Protein AF-X6EJR2-F1 (afdb_monomer)

Nearest PDB structures (foldseek):
  4a7p-assembly2_B-2  TM=8.911E-01  e=3.246E-39  Sphingomonas elodea
  4a7p-assembly1_A-2  TM=8.882E-01  e=2.756E-38  Sphingomonas elodea
  3gg2-assembly1_B  TM=8.810E-01  e=2.455E-32  Porphyromonas gingivalis
  3gg2-assembly1_C  TM=8.548E-01  e=8.757E-32  Porphyromonas gingivalis
  3gg2-assembly1_A  TM=8.779E-01  e=5.255E-31  Porphyromonas gingivalis

pLDDT: mean 73.83, std 20.95, range [20.62, 94.81]

Secondary structure (DSSP, 8-state):
-EEEEE--SHHHHHHHHHHHHTT-EEEEE-S-HHHHHHHHTT--SS--TTHHHHHHHHHHTTSEEEES-HHHHTTTB----S-EEEE-SSHHHHHHHHHHHHHHHHHHTPPEEEE-HHHHHHHHHHHHHHHHHHHHHHHHHHHHHHHHT--HHHHHHHHHTSTTT-STT----S---TTTHHIIIIIIIHHHHHHTT---HHHHHHHHHHHHHHHHHHHHHHHTTTT--TT-EEEEE--SSSTT----TT-THHHHHHHHHHTTPEEEEE-TTTHHHHHTT-SSEEE-SSHHHHHTT-SEEEE-S--HHHHT--HHHHHHH-SS-EEEESS--SPTTHHHHTT-EEEETTS--------------S-S-TTSSHHHHHHHHTTS------------------------------------PPP----PPPEEPPHHHHHHHHTT-EEEETTEEEEEETGGGEEEEEEEETTEEEEEEEEEEE-TTSEEEEEEEEEETTEEEEEEEEEEEEEETTEEEEEETTTPPPEEEEESS--HHHHTT---SSSHHHHHHHHHHHTT-

Solvent-accessible surface area (backbone atoms only — not comparable to full-atom values): 31754 Å² total; per-residue (Å²): 87,37,21,46,27,81,37,67,51,74,71,26,42,53,52,39,34,54,46,11,71,74,68,16,38,21,24,36,22,36,88,52,61,70,59,42,52,33,47,73,72,55,46,65,95,68,59,44,84,68,44,58,63,41,45,42,54,19,38,76,69,65,18,35,47,67,39,69,52,62,77,71,30,57,68,64,35,67,86,94,58,90,55,50,75,43,47,38,91,49,71,68,58,43,54,53,52,46,59,58,50,41,82,62,29,66,80,68,71,38,51,72,46,78,42,43,44,71,56,38,58,46,49,57,38,51,52,46,37,50,52,50,38,41,35,37,49,39,31,56,49,13,59,49,18,37,76,71,60,34,51,34,68,60,51,35,52,64,54,16,72,38,84,92,66,36,66,71,66,45,71,47,47,49,51,85,36,33,80,57,45,56,47,37,37,62,58,47,46,50,46,53,30,52,78,72,74,43,84,59,62,72,59,56,49,33,50,52,53,31,59,53,38,23,50,46,48,35,52,52,54,35,56,76,47,76,70,60,44,65,76,37,37,38,13,34,36,34,45,22,44,48,59,70,39,36,54,53,47,64,13,46,42,55,59,22,50,55,51,41,44,74,56,42,29,45,42,24,33,22,32,101,67,20,46,69,58,40,61,77,74,53,76,91,59,50,76,36,96,41,68,59,69,30,30,48,62,12,50,31,40,38,37,67,26,69,29,70,73,64,59,65,54,62,62,70,65,46,47,73,40,24,67,36,51,33,40,34,30,32,48,63,57,65,66,86,61,60,54,50,74,76,63,31,53,66,49,55,68,15,39,54,68,82,74,79,78,79,89,65,94,72,96,72,84,94,77,88,74,86,81,73,67,65,71,65,56,61,62,61,58,60,76,76,65,78,83,88,82,83,85,88,83,87,88,86,92,85,86,85,84,89,83,88,81,90,89,88,86,93,88,80,90,84,82,90,84,90,80,87,80,82,79,80,79,63,82,72,71,71,39,72,44,51,51,66,60,54,45,69,70,43,52,61,35,32,48,62,57,94,42,33,38,37,40,32,38,60,81,88,28,32,34,42,35,35,34,57,44,100,90,49,63,34,38,32,46,36,40,52,48,71,43,97,88,27,30,46,31,39,44,32,42,37,41,40,88,92,45,78,48,78,50,75,50,38,33,43,44,33,40,43,97,56,29,36,31,36,25,44,59,90,88,48,66,80,42,86,69,45,55,71,69,74,47,71,85,74,52,80,55,59,54,78,75,78,62,68,68,57,52,48,43,50,53,52,47,67,72,66,108

Mean predicted aligned error: 19.94 Å

Foldseek 3Di:
DAAEFEDLPPVRLVQQLVCLLVVAQAEYEYLDPVQLVCLLVLNRPWFFPCSSVSSVVSVVVNSYHYDNDRVVRLPPHEGDDLEAEAADDDPVVVVVVCVSYVVPCVVVVRYYHYYHNVVSVVVLLVVLLVLLLLQLVLQVVLVVLQVVQHFSVVVLVVVQVPPVSHNPSNFHFLAAFDDRNCCSLPPPPQVVCVVVVHHPPSSVVSNVSRVVSLLVLLVLVCVLVVVQQAAAEEEEEAQDQEPRTLHNGRRSNLSSVVNSVVSHHQYEYEDCRNQVVCPVRDDRYHYDNDRLVSQAQGQEYEYHYQYPVVLPDDLLSSCVRYPAQEYEYRRPSYDPPPSVVSPHQYHYGSHHRPPPPPPDDDDDDPDPDPPPPPVVVVVVVVVVDDDDDDDDDDDDDDDDDDDDDDDDDDDDDDDDDDDDDDDPPDFPPWAWDALVVVCVVQEQKKDDDDQKIKGFHPVQQKMKMWGGDPVHTKIWIFHWDQDNVGKIKTFIWMQGLVGIDTDIWIKTWTHGPQWIWIFIPDDGDIDTLAGNPGDCVNPVPIDRDDDDRVVVNVVSVVVSD

Radius of gyration: 32.42 Å; Cα contacts (8 Å, |Δi|>4): 925; chains: 1; bounding box: 91×67×89 Å

Sequence (561 aa):
MKIAIIGTGYVGLVSGTCFAAWGNEVVCVDKDVQKIEALRRGAVPIYEPGLDELVERNSVAGHLSFTCNLAEALKGAAVEPDRVVIGVEDKLAEECLVALYGVRLESQKIPIVVTRRRTSELIKYAANAFLATKITFINEMADLCEQVSSNVGELALGIGLDRRIGTSFLNAGPGYGGSCFPKDTTMALLRTAQDYGVSVRIVEETVTANEARKRRMALKVMDALDNDVQGRTIAVLGLTFKPDTDDMRDAPSVPLIETLQRFGAQIRAYDPIGAENASRILSDVELHDDAYECARGADAVVVITEWDSIRKLDLARLKEVMRQAVLIDLRNAFAPGVAEALGFRVSAVGRPTPRQETTGRGSRTHAGLQAASTSQQTHFQRALEAPLLTRRTTSRFNRFANALGAFTLTWLVGSAGSASAQEVVLPKAPRVMTPAEIHELYHDRSWRWKGGAAYLVDERRRFSAWVDDDTGKSWAEGNWIITETGQMCLNATWHSKAGRSRAMTCFSHRFDNGTIYQKREPDGSWYVFRHAQPRDQDEAKNLVRKDLVSTHILAVKTALD

Structure (mmCIF, N/CA/C/O backbone):
data_AF-X6EJR2-F1
#
_entry.id   AF-X6EJR2-F1
#
loop_
_atom_site.group_PDB
_atom_site.id
_atom_site.type_symbol
_atom_site.label_atom_id
_atom_site.label_alt_id
_atom_site.label_comp_id
_atom_site.label_asym_id
_atom_site.label_entity_id
_atom_site.label_seq_id
_atom_site.pdbx_PDB_ins_code
_atom_site.Cartn_x
_atom_site.Cartn_y
_atom_site.Cartn_z
_atom_site.occupancy
_atom_site.B_iso_or_equiv
_atom_site.auth_seq_id
_atom_site.auth_comp_id
_atom_site.auth_asym_id
_atom_site.auth_atom_id
_atom_site.pdbx_PDB_model_num
ATOM 1 N N . MET A 1 1 ? -6.650 -7.409 -31.454 1.00 57.16 1 MET A N 1
ATOM 2 C CA . MET A 1 1 ? -5.222 -7.301 -31.861 1.00 57.16 1 MET A CA 1
ATOM 3 C C . MET A 1 1 ? -4.381 -8.169 -30.928 1.00 57.16 1 MET A C 1
ATOM 5 O O . MET A 1 1 ? -4.855 -8.399 -29.826 1.00 57.16 1 MET A O 1
ATOM 9 N N . LYS A 1 2 ? -3.182 -8.650 -31.294 1.00 64.69 2 LYS A N 1
ATOM 10 C CA . LYS A 1 2 ? -2.378 -9.439 -30.342 1.00 64.69 2 LYS A CA 1
ATOM 11 C C . LYS A 1 2 ? -1.749 -8.525 -29.272 1.00 64.69 2 LYS A C 1
ATOM 13 O O . LYS A 1 2 ? -1.590 -7.329 -29.547 1.00 64.69 2 LYS A O 1
ATOM 18 N N . ILE A 1 3 ? -1.487 -9.010 -28.048 1.00 67.75 3 ILE A N 1
ATOM 19 C CA . ILE A 1 3 ? -0.902 -8.299 -26.880 1.00 67.75 3 ILE A CA 1
ATOM 20 C C . ILE A 1 3 ? -0.039 -9.279 -26.077 1.00 67.75 3 ILE A C 1
ATOM 22 O O . ILE A 1 3 ? -0.459 -10.395 -25.820 1.00 67.75 3 ILE A O 1
ATOM 26 N N . ALA A 1 4 ? 1.162 -8.873 -25.676 1.00 76.81 4 ALA A N 1
ATOM 27 C CA . ALA A 1 4 ? 2.088 -9.677 -24.896 1.00 76.81 4 ALA A CA 1
ATOM 28 C C . ALA A 1 4 ? 2.278 -9.009 -23.547 1.00 76.81 4 ALA A C 1
ATOM 30 O O . ALA A 1 4 ? 2.649 -7.837 -23.488 1.00 76.81 4 ALA A O 1
ATOM 31 N N . ILE A 1 5 ? 2.057 -9.755 -22.478 1.00 78.56 5 ILE A N 1
ATOM 32 C CA . ILE A 1 5 ? 2.265 -9.278 -21.121 1.00 78.56 5 ILE A CA 1
ATOM 33 C C . ILE A 1 5 ? 3.384 -10.096 -20.505 1.00 78.56 5 ILE A C 1
ATOM 35 O O . ILE A 1 5 ? 3.303 -11.317 -20.454 1.00 78.56 5 ILE A O 1
ATOM 39 N N . ILE A 1 6 ? 4.428 -9.427 -20.023 1.00 76.19 6 ILE A N 1
ATOM 40 C CA . ILE A 1 6 ? 5.547 -10.083 -19.350 1.00 76.19 6 ILE A CA 1
ATOM 41 C C . ILE A 1 6 ? 5.364 -9.924 -17.840 1.00 76.19 6 ILE A C 1
ATOM 43 O O . ILE A 1 6 ? 5.399 -8.815 -17.311 1.00 76.19 6 ILE A O 1
ATOM 47 N N . GLY A 1 7 ? 5.205 -11.053 -17.162 1.00 79.50 7 GLY A N 1
ATOM 48 C CA . GLY A 1 7 ? 4.849 -11.182 -15.756 1.00 79.50 7 GLY A CA 1
ATOM 49 C C . GLY A 1 7 ? 3.353 -11.437 -15.573 1.00 79.50 7 GLY A C 1
ATOM 50 O O . GLY A 1 7 ? 2.521 -10.761 -16.165 1.00 79.50 7 GLY A O 1
ATOM 51 N N . THR A 1 8 ? 3.005 -12.381 -14.700 1.00 83.44 8 THR A N 1
ATOM 52 C CA . THR A 1 8 ? 1.612 -12.724 -14.338 1.00 83.44 8 THR A CA 1
ATOM 53 C C . THR A 1 8 ? 1.297 -12.428 -12.870 1.00 83.44 8 THR A C 1
ATOM 55 O O . THR A 1 8 ? 0.453 -13.066 -12.253 1.00 83.44 8 THR A O 1
ATOM 58 N N . GLY A 1 9 ? 1.994 -11.451 -12.281 1.00 80.50 9 GLY A N 1
ATOM 59 C CA . GLY A 1 9 ? 1.557 -10.828 -11.024 1.00 80.50 9 GLY A CA 1
ATOM 60 C C . GLY A 1 9 ? 0.414 -9.832 -11.257 1.00 80.50 9 GLY A C 1
ATOM 61 O O . GLY A 1 9 ? -0.006 -9.652 -12.397 1.00 80.50 9 GLY A O 1
ATOM 62 N N . TYR A 1 10 ? -0.023 -9.123 -10.208 1.00 74.56 10 TYR A N 1
ATOM 63 C CA . TYR A 1 10 ? -1.152 -8.172 -10.263 1.00 74.56 10 TYR A CA 1
ATOM 64 C C . TYR A 1 10 ? -1.176 -7.282 -11.504 1.00 74.56 10 TYR A C 1
ATOM 66 O O . TYR A 1 10 ? -2.152 -7.272 -12.242 1.00 74.56 10 TYR A O 1
ATOM 74 N N . VAL A 1 11 ? -0.079 -6.573 -11.780 1.00 77.25 11 VAL A N 1
ATOM 75 C CA . VAL A 1 11 ? -0.032 -5.630 -12.907 1.00 77.25 11 VAL A CA 1
ATOM 76 C C . VAL A 1 11 ? -0.207 -6.348 -14.240 1.00 77.25 11 VAL A C 1
ATOM 78 O O . VAL A 1 11 ? -0.976 -5.899 -15.084 1.00 77.25 11 VAL A O 1
ATOM 81 N N . GLY A 1 12 ? 0.513 -7.448 -14.441 1.00 81.75 12 GLY A N 1
ATOM 82 C CA . GLY A 1 12 ? 0.506 -8.137 -15.720 1.00 81.75 12 GLY A CA 1
ATOM 83 C C . GLY A 1 12 ? -0.805 -8.875 -15.960 1.00 81.75 12 GLY A C 1
ATOM 84 O O . GLY A 1 12 ? -1.457 -8.646 -16.975 1.00 81.75 12 GLY A O 1
ATOM 85 N N . LEU A 1 13 ? -1.232 -9.709 -15.013 1.00 86.25 13 LEU A N 1
ATOM 86 C CA . LEU A 1 13 ? -2.405 -10.558 -15.198 1.00 86.25 13 LEU A CA 1
ATOM 87 C C . LEU A 1 13 ? -3.698 -9.750 -15.352 1.00 86.25 13 LEU A C 1
ATOM 89 O O . LEU A 1 13 ? -4.473 -10.037 -16.263 1.00 86.25 13 LEU A O 1
ATOM 93 N N . VAL A 1 14 ? -3.902 -8.714 -14.528 1.00 82.12 14 VAL A N 1
ATOM 94 C CA . VAL A 1 14 ? -5.084 -7.841 -14.631 1.00 82.12 14 VAL A CA 1
ATOM 95 C C . VAL A 1 14 ? -5.079 -7.107 -15.968 1.00 82.12 14 VAL A C 1
ATOM 97 O O . VAL A 1 14 ? -6.048 -7.193 -16.718 1.00 82.12 14 VAL A O 1
ATOM 100 N N . SER A 1 15 ? -3.964 -6.456 -16.323 1.00 76.19 15 SER A N 1
ATOM 101 C CA . SER A 1 15 ? -3.866 -5.725 -17.594 1.00 76.19 15 SER A CA 1
ATOM 102 C C . SER A 1 15 ? -4.104 -6.652 -18.784 1.00 76.19 15 SER A C 1
ATOM 104 O O . SER A 1 15 ? -4.902 -6.340 -19.662 1.00 76.19 15 SER A O 1
ATOM 106 N N . GLY A 1 16 ? -3.461 -7.822 -18.795 1.00 81.25 16 GLY A N 1
ATOM 107 C CA . GLY A 1 16 ? -3.616 -8.805 -19.860 1.00 81.25 16 GLY A CA 1
ATOM 108 C C . GLY A 1 16 ? -5.044 -9.314 -20.005 1.00 81.25 16 GLY A C 1
ATOM 109 O O . GLY A 1 16 ? -5.555 -9.414 -21.117 1.00 81.25 16 GLY A O 1
ATOM 110 N N . THR A 1 17 ? -5.719 -9.568 -18.889 1.00 84.31 17 THR A N 1
ATOM 111 C CA . THR A 1 17 ? -7.099 -10.059 -18.906 1.00 84.31 17 THR A CA 1
ATOM 112 C C . THR A 1 17 ? -8.083 -8.978 -19.350 1.00 84.31 17 THR A C 1
ATOM 114 O O . THR A 1 17 ? -8.953 -9.257 -20.173 1.00 84.31 17 THR A O 1
ATOM 117 N N . CYS A 1 18 ? -7.927 -7.733 -18.888 1.00 74.25 18 CYS A N 1
ATOM 118 C CA . CYS A 1 18 ? -8.741 -6.602 -19.348 1.00 74.25 18 CYS A CA 1
ATOM 119 C C . CYS A 1 18 ? -8.572 -6.369 -20.851 1.00 74.25 18 CYS A C 1
ATOM 121 O O . CYS A 1 18 ? -9.551 -6.218 -21.580 1.00 74.25 18 CYS A O 1
ATOM 123 N N . PHE A 1 19 ? -7.332 -6.429 -21.336 1.00 71.38 19 PHE A N 1
ATOM 124 C CA . PHE A 1 19 ? -7.054 -6.348 -22.760 1.00 71.38 19 PHE A CA 1
ATOM 125 C C . PHE A 1 19 ? -7.733 -7.479 -23.541 1.00 71.38 19 PHE A C 1
ATOM 127 O O . PHE A 1 19 ? -8.332 -7.209 -24.585 1.00 71.38 19 PHE A O 1
ATOM 134 N N . ALA A 1 20 ? -7.705 -8.713 -23.031 1.00 81.62 20 ALA A N 1
ATOM 135 C CA . ALA A 1 20 ? -8.392 -9.844 -23.650 1.00 81.62 20 ALA A CA 1
ATOM 136 C C . ALA A 1 20 ? -9.913 -9.644 -23.679 1.00 81.62 20 ALA A C 1
ATOM 138 O O . ALA A 1 20 ? -10.543 -9.849 -24.715 1.00 81.62 20 ALA A O 1
ATOM 139 N N . ALA A 1 21 ? -10.484 -9.133 -22.582 1.00 75.88 21 ALA A N 1
ATOM 140 C CA . ALA A 1 21 ? -11.908 -8.826 -22.453 1.00 75.88 21 ALA A CA 1
ATOM 141 C C . ALA A 1 21 ? -12.402 -7.774 -23.455 1.00 75.88 21 ALA A C 1
ATOM 143 O O . ALA A 1 21 ? -13.577 -7.783 -23.816 1.00 75.88 21 ALA A O 1
ATOM 144 N N . TRP A 1 22 ? -11.516 -6.901 -23.936 1.00 72.94 22 TRP A N 1
ATOM 145 C CA . TRP A 1 22 ? -11.802 -5.944 -25.008 1.00 72.94 22 TRP A CA 1
ATOM 146 C C . TRP A 1 22 ? -11.662 -6.540 -26.423 1.00 72.94 22 TRP A C 1
ATOM 148 O O . TRP A 1 22 ? -11.670 -5.798 -27.404 1.00 72.94 22 TRP A O 1
ATOM 158 N N . GLY A 1 23 ? -11.537 -7.867 -26.553 1.00 67.44 23 GLY A N 1
ATOM 159 C CA . GLY A 1 23 ? -11.465 -8.580 -27.836 1.00 67.44 23 GLY A CA 1
ATOM 160 C C . GLY A 1 23 ? -10.054 -8.669 -28.424 1.00 67.44 23 GLY A C 1
ATOM 161 O O . GLY A 1 23 ? -9.878 -8.810 -29.638 1.00 67.44 23 GLY A O 1
ATOM 162 N N . ASN A 1 24 ? -9.023 -8.537 -27.588 1.00 65.19 24 ASN A N 1
ATOM 163 C CA . ASN A 1 24 ? -7.636 -8.702 -28.014 1.00 65.19 24 ASN A CA 1
ATOM 164 C C . ASN A 1 24 ? -7.146 -10.133 -27.789 1.00 65.19 24 ASN A C 1
ATOM 166 O O . ASN A 1 24 ? -7.590 -10.804 -26.874 1.00 65.19 24 ASN A O 1
ATOM 170 N N . GLU A 1 25 ? -6.198 -10.583 -28.608 1.00 80.38 25 GLU A N 1
ATOM 171 C CA . GLU A 1 25 ? -5.511 -11.861 -28.417 1.00 80.38 25 GLU A CA 1
ATOM 172 C C . GLU A 1 25 ? -4.316 -11.624 -27.491 1.00 80.38 25 GLU A C 1
ATOM 174 O O . GLU A 1 25 ? -3.305 -11.054 -27.887 1.00 80.38 25 GLU A O 1
ATOM 179 N N . VAL A 1 26 ? -4.422 -12.002 -26.231 1.00 82.56 26 VAL A N 1
ATOM 180 C CA . VAL A 1 26 ? -3.416 -11.704 -25.219 1.00 82.56 26 VAL A CA 1
ATOM 181 C C . VAL A 1 26 ? -2.630 -12.955 -24.866 1.00 82.56 26 VAL A C 1
ATOM 183 O O . VAL A 1 26 ? -3.193 -14.019 -24.618 1.00 82.56 26 VAL A O 1
ATOM 186 N N . VAL A 1 27 ? -1.309 -12.821 -24.817 1.00 87.81 27 VAL A N 1
ATOM 187 C CA . VAL A 1 27 ? -0.386 -13.846 -24.346 1.00 87.81 27 VAL A CA 1
ATOM 188 C C . VAL A 1 27 ? 0.341 -13.317 -23.116 1.00 87.81 27 VAL A C 1
ATOM 190 O O . VAL A 1 27 ? 1.168 -12.408 -23.200 1.00 87.81 27 VAL A O 1
ATOM 193 N N . CYS A 1 28 ? 0.038 -13.895 -21.964 1.00 87.12 28 CYS A N 1
ATOM 194 C CA . CYS A 1 28 ? 0.702 -13.606 -20.705 1.00 87.12 28 CYS A CA 1
ATOM 195 C C . CYS A 1 28 ? 1.883 -14.567 -20.495 1.00 87.12 28 CYS A C 1
ATOM 197 O O . CYS A 1 28 ? 1.744 -15.783 -20.628 1.00 87.12 28 CYS A O 1
ATOM 199 N N . VAL A 1 29 ? 3.050 -14.023 -20.158 1.00 82.44 29 VAL A N 1
ATOM 200 C CA . VAL A 1 29 ? 4.297 -14.767 -19.959 1.00 82.44 29 VAL A CA 1
ATOM 201 C C . VAL A 1 29 ? 4.727 -14.698 -18.517 1.00 82.44 29 VAL A C 1
ATOM 203 O O . VAL A 1 29 ? 4.804 -13.615 -17.951 1.00 82.44 29 VAL A O 1
ATOM 206 N N . ASP A 1 30 ? 5.125 -15.823 -17.943 1.00 82.25 30 ASP A N 1
ATOM 207 C CA . ASP A 1 30 ? 5.856 -15.837 -16.681 1.00 82.25 30 ASP A CA 1
ATOM 208 C C . ASP A 1 30 ? 6.922 -16.929 -16.703 1.00 82.25 30 ASP A C 1
ATOM 210 O O . ASP A 1 30 ? 6.798 -17.928 -17.410 1.00 82.25 30 ASP A O 1
ATOM 214 N N . LYS A 1 31 ? 7.986 -16.734 -15.926 1.00 83.12 31 LYS A N 1
ATOM 215 C CA . LYS A 1 31 ? 9.016 -17.761 -15.737 1.00 83.12 31 LYS A CA 1
ATOM 216 C C . LYS A 1 31 ? 8.551 -18.859 -14.777 1.00 83.12 31 LYS A C 1
ATOM 218 O O . LYS A 1 31 ? 9.120 -19.947 -14.775 1.00 83.12 31 LYS A O 1
ATOM 223 N N . ASP A 1 32 ? 7.567 -18.555 -13.934 1.00 84.88 32 ASP A N 1
ATOM 224 C CA . ASP A 1 32 ? 7.005 -19.476 -12.954 1.00 84.88 32 ASP A CA 1
ATOM 225 C C . ASP A 1 32 ? 6.057 -20.478 -13.630 1.00 84.88 32 ASP A C 1
ATOM 227 O O . ASP A 1 32 ? 4.911 -20.167 -13.965 1.00 84.88 32 ASP A O 1
ATOM 231 N N . VAL A 1 33 ? 6.562 -21.696 -13.839 1.00 87.50 33 VAL A N 1
ATOM 232 C CA . VAL A 1 33 ? 5.834 -22.778 -14.516 1.00 87.50 33 VAL A CA 1
ATOM 233 C C . VAL A 1 33 ? 4.576 -23.172 -13.742 1.00 87.50 33 VAL A C 1
ATOM 235 O O . VAL A 1 33 ? 3.529 -23.354 -14.356 1.00 87.50 33 VAL A O 1
ATOM 238 N N . GLN A 1 34 ? 4.644 -23.244 -12.409 1.00 85.94 34 GLN A N 1
ATOM 239 C CA . GLN A 1 34 ? 3.505 -23.654 -11.580 1.00 85.94 34 GLN A CA 1
ATOM 240 C C . GLN A 1 34 ? 2.361 -22.647 -11.683 1.00 85.94 34 GLN A C 1
ATOM 242 O O . GLN A 1 34 ? 1.199 -23.031 -11.820 1.00 85.94 34 GLN A O 1
ATOM 247 N N . LYS A 1 35 ? 2.697 -21.354 -11.685 1.00 86.00 35 LYS A N 1
ATOM 248 C CA . LYS A 1 35 ? 1.731 -20.267 -11.851 1.00 86.00 35 LYS A CA 1
ATOM 249 C C . LYS A 1 35 ? 1.082 -20.271 -13.234 1.00 86.00 35 LYS A C 1
ATOM 251 O O . LYS A 1 35 ? -0.132 -20.139 -13.336 1.00 86.00 35 LYS A O 1
ATOM 256 N N . ILE A 1 36 ? 1.866 -20.469 -14.296 1.00 90.25 36 ILE A N 1
ATOM 257 C CA . ILE A 1 36 ? 1.340 -20.564 -15.667 1.00 90.25 36 ILE A CA 1
ATOM 258 C C . ILE A 1 36 ? 0.442 -21.791 -15.832 1.00 90.25 36 ILE A C 1
ATOM 260 O O . ILE A 1 36 ? -0.605 -21.704 -16.467 1.00 90.25 36 ILE A O 1
ATOM 264 N N . GLU A 1 37 ? 0.809 -22.929 -15.249 1.00 88.44 37 GLU A N 1
ATOM 265 C CA . GLU A 1 37 ? -0.041 -24.117 -15.254 1.00 88.44 37 GLU A CA 1
ATOM 266 C C . GLU A 1 37 ? -1.339 -23.921 -14.464 1.00 88.44 37 GLU A C 1
ATOM 268 O O . GLU A 1 37 ? -2.387 -24.379 -14.916 1.00 88.44 37 GLU A O 1
ATOM 273 N N . ALA A 1 38 ? -1.294 -23.234 -13.318 1.00 85.88 38 ALA A N 1
ATOM 274 C CA . ALA A 1 38 ? -2.490 -22.866 -12.563 1.00 85.88 38 ALA A CA 1
ATOM 275 C C . ALA A 1 38 ? -3.420 -21.977 -13.405 1.00 85.88 38 ALA A C 1
ATOM 277 O O . ALA A 1 38 ? -4.586 -22.321 -13.588 1.00 85.88 38 ALA A O 1
ATOM 278 N N . LEU A 1 39 ? -2.873 -20.931 -14.030 1.00 88.38 39 LEU A N 1
ATOM 279 C CA . LEU A 1 39 ? -3.610 -20.020 -14.908 1.00 88.38 39 LEU A CA 1
ATOM 280 C C . LEU A 1 39 ? -4.223 -20.725 -16.125 1.00 88.38 39 LEU A C 1
ATOM 282 O O . LEU A 1 39 ? -5.373 -20.473 -16.468 1.00 88.38 39 LEU A O 1
ATOM 286 N N . ARG A 1 40 ? -3.502 -21.669 -16.747 1.00 86.12 40 ARG A N 1
ATOM 287 C CA . ARG A 1 40 ? -4.035 -22.502 -17.846 1.00 86.12 40 ARG A CA 1
ATOM 288 C C . ARG A 1 40 ? -5.197 -23.396 -17.415 1.00 86.12 40 ARG A C 1
ATOM 290 O O . ARG A 1 40 ? -6.009 -23.764 -18.256 1.00 86.12 40 ARG A O 1
ATOM 297 N N . ARG A 1 41 ? -5.263 -23.760 -16.133 1.00 85.19 41 ARG A N 1
ATOM 298 C CA . ARG A 1 41 ? -6.377 -24.508 -15.533 1.00 85.19 41 ARG A CA 1
ATOM 299 C C . ARG A 1 41 ? -7.498 -23.596 -15.015 1.00 85.19 41 ARG A C 1
ATOM 301 O O . ARG A 1 41 ? -8.422 -24.106 -14.395 1.00 85.19 41 ARG A O 1
ATOM 308 N N . GLY A 1 42 ? -7.411 -22.281 -15.234 1.00 79.75 42 GLY A N 1
ATOM 309 C CA . GLY A 1 42 ? -8.379 -21.299 -14.735 1.00 79.75 42 GLY A CA 1
ATOM 310 C C . GLY A 1 42 ? -8.193 -20.914 -13.263 1.00 79.75 42 GLY A C 1
ATOM 311 O O . GLY A 1 42 ? -8.984 -20.143 -12.739 1.00 79.75 42 GLY A O 1
ATOM 312 N N . ALA A 1 43 ? -7.149 -21.409 -12.588 1.00 82.81 43 ALA A N 1
ATOM 313 C CA . ALA A 1 43 ? -6.843 -21.037 -11.209 1.00 82.81 43 ALA A CA 1
ATOM 314 C C . ALA A 1 43 ? -6.006 -19.749 -11.184 1.00 82.81 43 ALA A C 1
ATOM 316 O O . ALA A 1 43 ? -4.807 -19.761 -11.484 1.00 82.81 43 ALA A O 1
ATOM 317 N N . VAL A 1 44 ? -6.648 -18.635 -10.836 1.00 84.88 44 VAL A N 1
ATOM 318 C CA . VAL A 1 44 ? -6.017 -17.316 -10.741 1.00 84.88 44 VAL A CA 1
ATOM 319 C C . VAL A 1 44 ? -5.263 -17.203 -9.404 1.00 84.88 44 VAL A C 1
ATOM 321 O O . VAL A 1 44 ? -5.836 -17.438 -8.345 1.00 84.88 44 VAL A O 1
ATOM 324 N N . PRO A 1 45 ? -3.959 -16.870 -9.415 1.00 78.00 45 PRO A N 1
ATOM 325 C CA . PRO A 1 45 ? -3.099 -16.877 -8.227 1.00 78.00 45 PRO A CA 1
ATOM 326 C C . PRO A 1 45 ? -3.173 -15.584 -7.394 1.00 78.00 45 PRO A C 1
ATOM 328 O O . PRO A 1 45 ? -2.363 -15.403 -6.488 1.00 78.00 45 PRO A O 1
ATOM 331 N N . ILE A 1 46 ? -4.056 -14.655 -7.757 1.00 80.56 46 ILE A N 1
ATOM 332 C CA . ILE A 1 46 ? -4.266 -13.354 -7.114 1.00 80.56 46 ILE A CA 1
ATOM 333 C C . ILE A 1 46 ? -5.763 -13.087 -7.066 1.00 80.56 46 ILE A C 1
ATOM 335 O O . ILE A 1 46 ? -6.479 -13.537 -7.958 1.00 80.56 46 ILE A O 1
ATOM 339 N N . TYR A 1 47 ? -6.222 -12.303 -6.099 1.00 75.31 47 TYR A N 1
ATOM 340 C CA . TYR A 1 47 ? -7.598 -11.839 -6.109 1.00 75.31 47 TYR A CA 1
ATOM 341 C C . TYR A 1 47 ? -7.699 -10.413 -6.655 1.00 75.31 47 TYR A C 1
ATOM 343 O O . TYR A 1 47 ? -7.050 -9.489 -6.159 1.00 75.31 47 TYR A O 1
ATOM 351 N N . GLU A 1 48 ? -8.573 -10.237 -7.643 1.00 76.69 48 GLU A N 1
ATOM 352 C CA . GLU A 1 48 ? -9.073 -8.947 -8.117 1.00 76.69 48 GLU A CA 1
ATOM 353 C C . GLU A 1 48 ? -10.532 -9.171 -8.585 1.00 76.69 48 GLU A C 1
ATOM 355 O O . GLU A 1 48 ? -10.798 -10.166 -9.269 1.00 76.69 48 GLU A O 1
ATOM 360 N N . PRO A 1 49 ? -11.506 -8.314 -8.227 1.00 74.25 49 PRO A N 1
ATOM 361 C CA . PRO A 1 49 ? -12.919 -8.553 -8.521 1.00 74.25 49 PRO A CA 1
ATOM 362 C C . PRO A 1 49 ? -13.210 -8.804 -10.005 1.00 74.25 49 PRO A C 1
ATOM 364 O O . PRO A 1 49 ? -12.830 -8.020 -10.875 1.00 74.25 49 PRO A O 1
ATOM 367 N N . GLY A 1 50 ? -13.922 -9.898 -10.290 1.00 78.50 50 GLY A N 1
ATOM 368 C CA . GLY A 1 50 ? -14.301 -10.296 -11.649 1.00 78.50 50 GLY A CA 1
ATOM 369 C C . GLY A 1 50 ? -13.145 -10.817 -12.508 1.00 78.50 50 GLY A C 1
ATOM 370 O O . GLY A 1 50 ? -13.368 -11.169 -13.666 1.00 78.50 50 GLY A O 1
ATOM 371 N N . LEU A 1 51 ? -11.919 -10.890 -11.976 1.00 85.38 51 LEU A N 1
ATOM 372 C CA . LEU A 1 51 ? -10.765 -11.361 -12.735 1.00 85.38 51 LEU A CA 1
ATOM 373 C C . LEU A 1 51 ? -10.898 -12.837 -13.105 1.00 85.38 51 LEU A C 1
ATOM 375 O O . LEU A 1 51 ? -10.612 -13.171 -14.247 1.00 85.38 51 LEU A O 1
ATOM 379 N N . ASP A 1 52 ? -11.374 -13.691 -12.200 1.00 84.44 52 ASP A N 1
ATOM 380 C CA . ASP A 1 52 ? -11.518 -15.135 -12.438 1.00 84.44 52 ASP A CA 1
ATOM 381 C C . ASP A 1 52 ? -12.463 -15.419 -13.608 1.00 84.44 52 ASP A C 1
ATOM 383 O O . ASP A 1 52 ? -12.088 -16.089 -14.572 1.00 84.44 52 ASP A O 1
ATOM 387 N N . GLU A 1 53 ? -13.647 -14.802 -13.585 1.00 84.25 53 GLU A N 1
ATOM 388 C CA . GLU A 1 53 ? -14.636 -14.899 -14.661 1.00 84.25 53 GLU A CA 1
ATOM 389 C C . GLU A 1 53 ? -14.092 -14.343 -15.981 1.00 84.25 53 GLU A C 1
ATOM 391 O O . GLU A 1 53 ? -14.308 -14.918 -17.051 1.00 84.25 53 GLU A O 1
ATOM 396 N N . LEU A 1 54 ? -13.370 -13.217 -15.935 1.00 83.56 54 LEU A N 1
ATOM 397 C CA . LEU A 1 54 ? -12.768 -12.631 -17.127 1.00 83.56 54 LEU A CA 1
ATOM 398 C C . LEU A 1 54 ? -11.624 -13.497 -17.668 1.00 83.56 54 LEU A C 1
ATOM 400 O O . LEU A 1 54 ? -11.509 -13.635 -18.886 1.00 83.56 54 LEU A O 1
ATOM 404 N N . VAL A 1 55 ? -10.791 -14.091 -16.815 1.00 88.06 55 VAL A N 1
ATOM 405 C CA . VAL A 1 55 ? -9.716 -15.003 -17.224 1.00 88.06 55 VAL A CA 1
ATOM 406 C C . VAL A 1 55 ? -10.323 -16.238 -17.867 1.00 88.06 55 VAL A C 1
ATOM 408 O O . VAL A 1 55 ? -9.926 -16.587 -18.979 1.00 88.06 55 VAL A O 1
ATOM 411 N N . GLU A 1 56 ? -11.305 -16.866 -17.223 1.00 87.94 56 GLU A N 1
ATOM 412 C CA . GLU A 1 56 ? -11.967 -18.066 -17.728 1.00 87.94 56 GLU A CA 1
ATOM 413 C C . GLU A 1 56 ? -12.654 -17.789 -19.068 1.00 87.94 56 GLU A C 1
ATOM 415 O O . GLU A 1 56 ? -12.341 -18.429 -20.076 1.00 87.94 56 GLU A O 1
ATOM 420 N N . ARG A 1 57 ? -13.510 -16.762 -19.127 1.00 86.25 57 ARG A N 1
ATOM 421 C CA . ARG A 1 57 ? -14.248 -16.390 -20.341 1.00 86.25 57 ARG A CA 1
ATOM 422 C C . ARG A 1 57 ? -13.319 -16.106 -21.514 1.00 86.25 57 ARG A C 1
ATOM 424 O O . ARG A 1 57 ? -13.568 -16.577 -22.622 1.00 86.25 57 ARG A O 1
ATOM 431 N N . ASN A 1 58 ? -12.256 -15.334 -21.292 1.00 86.00 58 ASN A N 1
ATOM 432 C CA . ASN A 1 58 ? -11.337 -14.969 -22.368 1.00 86.00 58 ASN A CA 1
ATOM 433 C C . ASN A 1 58 ? -10.378 -16.104 -22.740 1.00 86.00 58 ASN A C 1
ATOM 435 O O . ASN A 1 58 ? -9.974 -16.184 -23.900 1.00 86.00 58 ASN A O 1
ATOM 439 N N . SER A 1 59 ? -10.049 -17.001 -21.807 1.00 87.31 59 SER A N 1
ATOM 440 C CA . SER A 1 59 ? -9.270 -18.206 -22.110 1.00 87.31 59 SER A CA 1
ATOM 441 C C . SER A 1 59 ? -10.079 -19.172 -22.977 1.00 87.31 59 SER A C 1
ATOM 443 O O . SER A 1 59 ? -9.576 -19.654 -23.990 1.00 87.31 59 SER A O 1
ATOM 445 N N . VAL A 1 60 ? -11.361 -19.382 -22.654 1.00 86.19 60 VAL A N 1
ATOM 446 C CA . VAL A 1 60 ? -12.287 -20.203 -23.457 1.00 86.19 60 VAL A CA 1
ATOM 447 C C . VAL A 1 60 ? -12.543 -19.581 -24.833 1.00 86.19 60 VAL A C 1
ATOM 449 O O . VAL A 1 60 ? -12.563 -20.292 -25.835 1.00 86.19 60 VAL A O 1
ATOM 452 N N . ALA A 1 61 ? -12.679 -18.254 -24.910 1.00 84.50 61 ALA A N 1
ATOM 453 C CA . ALA A 1 61 ? -12.838 -17.534 -26.176 1.00 84.50 61 ALA A CA 1
ATOM 454 C C . ALA A 1 61 ? -11.563 -17.512 -27.049 1.00 84.50 61 ALA A C 1
ATOM 456 O O . ALA A 1 61 ? -11.595 -16.997 -28.166 1.00 84.50 61 ALA A O 1
ATOM 457 N N . GLY A 1 62 ? -10.431 -18.033 -26.555 1.00 85.38 62 GLY A N 1
ATOM 458 C CA . GLY A 1 62 ? -9.141 -17.994 -27.250 1.00 85.38 62 GLY A CA 1
ATOM 459 C C . GLY A 1 62 ? -8.522 -16.593 -27.328 1.00 85.38 62 GLY A C 1
ATOM 460 O O . GLY A 1 62 ? -7.607 -16.358 -28.113 1.00 85.38 62 GLY A O 1
ATOM 461 N N . HIS A 1 63 ? -9.027 -15.648 -26.536 1.00 85.06 63 HIS A N 1
ATOM 462 C CA . HIS A 1 63 ? -8.535 -14.274 -26.440 1.00 85.06 63 HIS A CA 1
ATOM 463 C C . HIS A 1 63 ? -7.466 -14.107 -25.356 1.00 85.06 63 HIS A C 1
ATOM 465 O O . HIS A 1 63 ? -6.766 -13.104 -25.351 1.00 85.06 63 HIS A O 1
ATOM 471 N N . LEU A 1 64 ? -7.289 -15.076 -24.458 1.00 88.69 64 LEU A N 1
ATOM 472 C CA . LEU A 1 64 ? -6.247 -15.063 -23.434 1.00 88.69 64 LEU A CA 1
ATOM 473 C C . LEU A 1 64 ? -5.506 -16.399 -23.417 1.00 88.69 64 LEU A C 1
ATOM 475 O O . LEU A 1 64 ? -6.110 -17.466 -23.424 1.00 88.69 64 LEU A O 1
ATOM 479 N N . SER A 1 65 ? -4.181 -16.343 -23.393 1.00 89.75 65 SER A N 1
ATOM 480 C CA . SER A 1 65 ? -3.317 -17.516 -23.324 1.00 89.75 65 SER A CA 1
ATOM 481 C C . SER A 1 65 ? -2.115 -17.249 -22.427 1.00 89.75 65 SER A C 1
ATOM 483 O O . SER A 1 65 ? -1.702 -16.107 -22.222 1.00 89.75 65 SER A O 1
ATOM 485 N N . PHE A 1 66 ? -1.544 -18.320 -21.884 1.00 91.38 66 PHE A N 1
ATOM 486 C CA . PHE A 1 66 ? -0.435 -18.253 -20.938 1.00 91.38 66 PHE A CA 1
ATOM 487 C C . PHE A 1 66 ? 0.727 -19.108 -21.438 1.00 91.38 66 PHE A C 1
ATOM 489 O O . PHE A 1 66 ? 0.527 -20.262 -21.831 1.00 91.38 66 PHE A O 1
ATOM 496 N N . THR A 1 67 ? 1.949 -18.582 -21.411 1.00 87.00 67 THR A N 1
ATOM 497 C CA . THR A 1 67 ? 3.159 -19.305 -21.834 1.00 87.00 67 THR A CA 1
ATOM 498 C C . THR A 1 67 ? 4.337 -19.004 -20.915 1.00 87.00 67 THR A C 1
ATOM 500 O O . THR A 1 67 ? 4.367 -17.998 -20.217 1.00 87.00 67 THR A O 1
ATOM 503 N N . CYS A 1 68 ? 5.327 -19.887 -20.904 1.00 86.19 68 CYS A N 1
ATOM 504 C CA . CYS A 1 68 ? 6.638 -19.603 -20.323 1.00 86.19 68 CYS A CA 1
ATOM 505 C C . CYS A 1 68 ? 7.633 -19.088 -21.377 1.00 86.19 68 CYS A C 1
ATOM 507 O O . CYS A 1 68 ? 8.748 -18.687 -21.044 1.00 86.19 68 CYS A O 1
ATOM 509 N N . ASN A 1 69 ? 7.239 -19.077 -22.656 1.00 75.88 69 ASN A N 1
ATOM 510 C CA . ASN A 1 69 ? 8.089 -18.674 -23.765 1.00 75.88 69 ASN A CA 1
ATOM 511 C C . ASN A 1 69 ? 7.878 -17.198 -24.134 1.00 75.88 69 ASN A C 1
ATOM 513 O O . ASN A 1 69 ? 6.909 -16.816 -24.790 1.00 75.88 69 ASN A O 1
ATOM 517 N N . LEU A 1 70 ? 8.844 -16.365 -23.753 1.00 65.44 70 LEU A N 1
ATOM 518 C CA . LEU A 1 70 ? 8.824 -14.928 -24.018 1.00 65.44 70 LEU A CA 1
ATOM 519 C C . LEU A 1 70 ? 8.783 -14.574 -25.517 1.00 65.44 70 LEU A C 1
ATOM 521 O O . LEU A 1 70 ? 8.093 -13.633 -25.909 1.00 65.44 70 LEU A O 1
ATOM 525 N N . ALA A 1 71 ? 9.498 -15.323 -26.361 1.00 61.66 71 ALA A N 1
ATOM 526 C CA . ALA A 1 71 ? 9.587 -15.036 -27.793 1.00 61.66 71 ALA A CA 1
ATOM 527 C C . ALA A 1 71 ? 8.251 -15.276 -28.521 1.00 61.66 71 ALA A C 1
ATOM 529 O O . ALA A 1 71 ? 7.920 -14.575 -29.475 1.00 61.66 71 ALA A O 1
ATOM 530 N N . GLU A 1 72 ? 7.469 -16.246 -28.049 1.00 68.00 72 GLU A N 1
ATOM 531 C CA . GLU A 1 72 ? 6.154 -16.592 -28.593 1.00 68.00 72 GLU A CA 1
ATOM 532 C C . GLU A 1 72 ? 5.101 -15.510 -28.307 1.00 68.00 72 GLU A C 1
ATOM 534 O O . GLU A 1 72 ? 4.293 -15.157 -29.176 1.00 68.00 72 GLU A O 1
ATOM 539 N N . ALA A 1 73 ? 5.139 -14.948 -27.099 1.00 60.94 73 ALA A N 1
ATOM 540 C CA . ALA A 1 73 ? 4.169 -13.956 -26.664 1.00 60.94 73 ALA A CA 1
ATOM 541 C C . ALA A 1 73 ? 4.333 -12.616 -27.374 1.00 60.94 73 ALA A C 1
ATOM 543 O O . ALA A 1 73 ? 3.345 -12.043 -27.822 1.00 60.94 73 ALA A O 1
ATOM 544 N N . LEU A 1 74 ? 5.575 -12.147 -27.539 1.00 53.81 74 LEU A N 1
ATOM 545 C CA . LEU A 1 74 ? 5.899 -10.819 -28.081 1.00 53.81 74 LEU A CA 1
ATOM 546 C C . LEU A 1 74 ? 5.486 -10.599 -29.545 1.00 53.81 74 LEU A C 1
ATOM 548 O O . LEU A 1 74 ? 5.457 -9.465 -30.024 1.00 53.81 74 LEU A O 1
ATOM 552 N N . LYS A 1 75 ? 5.142 -11.658 -30.277 1.00 55.78 75 LYS A N 1
ATOM 553 C CA . LYS A 1 75 ? 4.806 -11.577 -31.698 1.00 55.78 75 LYS A CA 1
ATOM 554 C C . LYS A 1 75 ? 3.420 -10.943 -31.914 1.00 55.78 75 LYS A C 1
ATOM 556 O O . LYS A 1 75 ? 2.436 -11.668 -31.907 1.00 55.78 75 LYS A O 1
ATOM 561 N N . GLY A 1 76 ? 3.338 -9.627 -32.160 1.00 51.16 76 GLY A N 1
ATOM 562 C CA . GLY A 1 76 ? 2.117 -8.924 -32.624 1.00 51.16 76 GLY A CA 1
ATOM 563 C C . GLY A 1 76 ? 1.348 -8.075 -31.590 1.00 51.16 76 GLY A C 1
ATOM 564 O O . GLY A 1 76 ? 0.180 -7.768 -31.817 1.00 51.16 76 GLY A O 1
ATOM 565 N N . ALA A 1 77 ? 1.984 -7.710 -30.471 1.00 49.44 77 ALA A N 1
ATOM 566 C CA . ALA A 1 77 ? 1.386 -7.119 -29.265 1.00 49.44 77 ALA A CA 1
ATOM 567 C C . ALA A 1 77 ? 1.085 -5.587 -29.262 1.00 49.44 77 ALA A C 1
ATOM 569 O O . ALA A 1 77 ? 1.863 -4.869 -29.871 1.00 49.44 77 ALA A O 1
ATOM 570 N N . ALA A 1 78 ? 0.082 -5.041 -28.521 1.00 43.56 78 ALA A N 1
ATOM 571 C CA . ALA A 1 78 ? 0.116 -3.628 -28.021 1.00 43.56 78 ALA A CA 1
ATOM 572 C C . ALA A 1 78 ? -0.813 -3.267 -26.831 1.00 43.56 78 ALA A C 1
ATOM 574 O O . ALA A 1 78 ? -1.648 -4.064 -26.441 1.00 43.56 78 ALA A O 1
ATOM 575 N N . VAL A 1 79 ? -0.647 -2.067 -26.249 1.00 49.06 79 VAL A N 1
ATOM 576 C CA . VAL A 1 79 ? -1.049 -1.674 -24.872 1.00 49.06 79 VAL A CA 1
ATOM 577 C C . VAL A 1 79 ? -1.646 -0.244 -24.839 1.00 49.06 79 VAL A C 1
ATOM 579 O O . VAL A 1 79 ? -1.194 0.582 -25.629 1.00 49.06 79 VAL A O 1
ATOM 582 N N . GLU A 1 80 ? -2.580 0.073 -23.917 1.00 51.41 80 GLU A N 1
ATOM 583 C CA . GLU A 1 80 ? -3.195 1.418 -23.711 1.00 51.41 80 GLU A CA 1
ATOM 584 C C . GLU A 1 80 ? -2.858 2.068 -22.334 1.00 51.41 80 GLU A C 1
ATOM 586 O O . GLU A 1 80 ? -3.511 1.773 -21.334 1.00 51.41 80 GLU A O 1
ATOM 591 N N . PRO A 1 81 ? -1.827 2.927 -22.232 1.00 66.06 81 PRO A N 1
ATOM 592 C CA . PRO A 1 81 ? -1.447 3.631 -20.991 1.00 66.06 81 PRO A CA 1
ATOM 593 C C . PRO A 1 81 ? -1.635 5.166 -21.039 1.00 66.06 81 PRO A C 1
ATOM 595 O O . PRO A 1 81 ? -1.677 5.746 -22.112 1.00 66.06 81 PRO A O 1
ATOM 598 N N . ASP A 1 82 ? -1.622 5.870 -19.892 1.00 69.06 82 ASP A N 1
ATOM 599 C CA . ASP A 1 82 ? -1.618 7.358 -19.860 1.00 69.06 82 ASP A CA 1
ATOM 600 C C . ASP A 1 82 ? -0.418 7.969 -20.607 1.00 69.06 82 ASP A C 1
ATOM 602 O O . ASP A 1 82 ? -0.477 9.063 -21.163 1.00 69.06 82 ASP A O 1
ATOM 606 N N . ARG A 1 83 ? 0.722 7.279 -20.524 1.00 77.12 83 ARG A N 1
ATOM 607 C CA . ARG A 1 83 ? 1.962 7.563 -21.245 1.00 77.12 83 ARG A CA 1
ATOM 608 C C . ARG A 1 83 ? 2.824 6.313 -21.275 1.00 77.12 83 ARG A C 1
ATOM 610 O O . ARG A 1 83 ? 2.788 5.518 -20.333 1.00 77.12 83 ARG A O 1
ATOM 617 N N . VAL A 1 84 ? 3.669 6.196 -22.290 1.00 79.44 84 VAL A N 1
ATOM 618 C CA . VAL A 1 84 ? 4.762 5.212 -22.314 1.00 79.44 84 VAL A CA 1
ATOM 619 C C . VAL A 1 84 ? 6.078 5.940 -22.104 1.00 79.44 84 VAL A C 1
ATOM 621 O O . VAL A 1 84 ? 6.317 6.970 -22.723 1.00 79.44 84 VAL A O 1
ATOM 624 N N . VAL A 1 85 ? 6.940 5.413 -21.238 1.00 85.00 85 VAL A N 1
ATOM 625 C CA . VAL A 1 85 ? 8.303 5.924 -21.048 1.00 85.00 85 VAL A CA 1
ATOM 626 C C . VAL A 1 85 ? 9.273 4.868 -21.558 1.00 85.00 85 VAL A C 1
ATOM 628 O O . VAL A 1 85 ? 9.202 3.716 -21.132 1.00 85.00 85 VAL A O 1
ATOM 631 N N . ILE A 1 86 ? 10.152 5.252 -22.482 1.00 86.06 86 ILE A N 1
ATOM 632 C CA . ILE A 1 86 ? 11.120 4.359 -23.125 1.00 86.06 86 ILE A CA 1
ATOM 633 C C . ILE A 1 86 ? 12.527 4.869 -22.820 1.00 86.06 86 ILE A C 1
ATOM 635 O O . ILE A 1 86 ? 12.870 5.998 -23.164 1.00 86.06 86 ILE A O 1
ATOM 639 N N . GLY A 1 87 ? 13.337 4.033 -22.170 1.00 90.69 87 GLY A N 1
ATOM 640 C CA . GLY A 1 87 ? 14.728 4.324 -21.836 1.00 90.69 87 GLY A CA 1
ATOM 641 C C . GLY A 1 87 ? 15.705 3.618 -22.772 1.00 90.69 87 GLY A C 1
ATOM 642 O O . GLY A 1 87 ? 15.905 2.414 -22.636 1.00 90.69 87 GLY A O 1
ATOM 643 N N . VAL A 1 88 ? 16.344 4.355 -23.677 1.00 91.56 88 VAL A N 1
ATOM 644 C CA . VAL A 1 88 ? 17.265 3.822 -24.697 1.00 91.56 88 VAL A CA 1
ATOM 645 C C . VAL A 1 88 ? 18.562 4.627 -24.750 1.00 91.56 88 VAL A C 1
ATOM 647 O O . VAL A 1 88 ? 18.589 5.804 -24.405 1.00 91.56 88 VAL A O 1
ATOM 650 N N . GLU A 1 89 ? 19.652 3.973 -25.147 1.00 90.00 89 GLU A N 1
ATOM 651 C CA . GLU A 1 89 ? 20.945 4.626 -25.430 1.00 90.00 89 GLU A CA 1
ATOM 652 C C . GLU A 1 89 ? 21.309 4.521 -26.924 1.00 90.00 89 GLU A C 1
ATOM 654 O O . GLU A 1 89 ? 22.047 5.357 -27.440 1.00 90.00 89 GLU A O 1
ATOM 659 N N . ASP A 1 90 ? 20.753 3.524 -27.626 1.00 90.88 90 ASP A N 1
ATOM 660 C CA . ASP A 1 90 ? 21.028 3.231 -29.032 1.00 90.88 90 ASP A CA 1
ATOM 661 C C . ASP A 1 90 ? 19.846 3.609 -29.926 1.00 90.88 90 ASP A C 1
ATOM 663 O O . ASP A 1 90 ? 18.699 3.241 -29.660 1.00 90.88 90 ASP A O 1
ATOM 667 N N . LYS A 1 91 ? 20.144 4.260 -31.054 1.00 85.56 91 LYS A N 1
ATOM 668 C CA . LYS A 1 91 ? 19.130 4.714 -32.015 1.00 85.56 91 LYS A CA 1
ATOM 669 C C . LYS A 1 91 ? 18.351 3.564 -32.664 1.00 85.56 91 LYS A C 1
ATOM 671 O O . LYS A 1 91 ? 17.152 3.674 -32.879 1.00 85.56 91 LYS A O 1
ATOM 676 N N . LEU A 1 92 ? 19.009 2.429 -32.907 1.00 84.12 92 LEU A N 1
ATOM 677 C CA . LEU A 1 92 ? 18.338 1.230 -33.420 1.00 84.12 92 LEU A CA 1
ATOM 678 C C . LEU A 1 92 ? 17.293 0.703 -32.422 1.00 84.12 92 LEU A C 1
ATOM 680 O O . LEU A 1 92 ? 16.191 0.332 -32.811 1.00 84.12 92 LEU A O 1
ATOM 684 N N . ALA A 1 93 ? 17.627 0.691 -31.127 1.00 79.50 93 ALA A N 1
ATOM 685 C CA . ALA A 1 93 ? 16.710 0.243 -30.084 1.00 79.50 93 ALA A CA 1
ATOM 686 C C . ALA A 1 93 ? 15.524 1.205 -29.924 1.00 79.50 93 ALA A C 1
ATOM 688 O O . ALA A 1 93 ? 14.400 0.752 -29.711 1.00 79.50 93 ALA A O 1
ATOM 689 N N . GLU A 1 94 ? 15.765 2.512 -30.064 1.00 82.69 94 GLU A N 1
ATOM 690 C CA . GLU A 1 94 ? 14.713 3.528 -30.121 1.00 82.69 94 GLU A CA 1
ATOM 691 C C . GLU A 1 94 ? 13.731 3.247 -31.258 1.00 82.69 94 GLU A C 1
ATOM 693 O O . GLU A 1 94 ? 12.543 3.085 -31.001 1.00 82.69 94 GLU A O 1
ATOM 698 N N . GLU A 1 95 ? 14.223 3.117 -32.491 1.00 79.75 95 GLU A N 1
ATOM 699 C CA . GLU A 1 95 ? 13.391 2.868 -33.672 1.00 79.75 95 GLU A CA 1
ATOM 700 C C . GLU A 1 95 ? 12.591 1.566 -33.532 1.00 79.75 95 GLU A C 1
ATOM 702 O O . GLU A 1 95 ? 11.398 1.544 -33.827 1.00 79.75 95 GLU A O 1
ATOM 707 N N . CYS A 1 96 ? 13.197 0.497 -33.002 1.00 72.81 96 CYS A N 1
ATOM 708 C CA . CYS A 1 96 ? 12.494 -0.760 -32.745 1.00 72.81 96 CYS A CA 1
ATOM 709 C C . CYS A 1 96 ? 11.390 -0.627 -31.684 1.00 72.81 96 CYS A C 1
ATOM 711 O O . CYS A 1 96 ? 10.292 -1.148 -31.879 1.00 72.81 96 CYS A O 1
ATOM 713 N N . LEU A 1 97 ? 11.655 0.046 -30.560 1.00 72.62 97 LEU A N 1
ATOM 714 C CA . LEU A 1 97 ? 10.679 0.194 -29.474 1.00 72.62 97 LEU A CA 1
ATOM 715 C C . LEU A 1 97 ? 9.578 1.197 -29.834 1.00 72.62 97 LEU A C 1
ATOM 717 O O . LEU A 1 97 ? 8.410 0.962 -29.535 1.00 72.62 97 LEU A O 1
ATOM 721 N N . VAL A 1 98 ? 9.917 2.282 -30.525 1.00 73.19 98 VAL A N 1
ATOM 722 C CA . VAL A 1 98 ? 8.933 3.229 -31.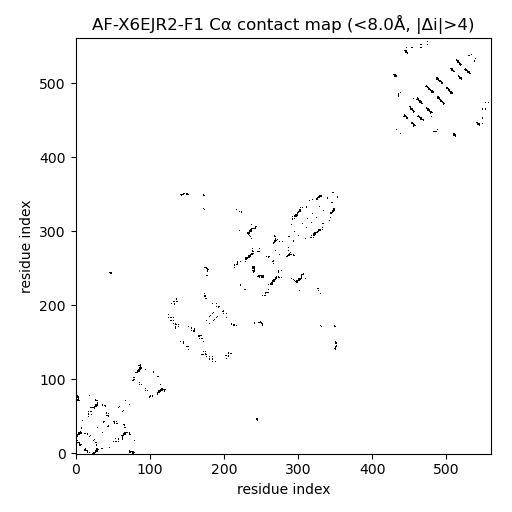053 1.00 73.19 98 VAL A CA 1
ATOM 723 C C . VAL A 1 98 ? 8.098 2.567 -32.142 1.00 73.19 98 VAL A C 1
ATOM 725 O O . VAL A 1 98 ? 6.892 2.745 -32.127 1.00 73.19 98 VAL A O 1
ATOM 728 N N . ALA A 1 99 ? 8.660 1.735 -33.022 1.00 68.12 99 ALA A N 1
ATOM 729 C CA . ALA A 1 99 ? 7.859 0.968 -33.979 1.00 68.12 99 ALA A CA 1
ATOM 730 C C . ALA A 1 99 ? 6.932 -0.048 -33.286 1.00 68.12 99 ALA A C 1
ATOM 732 O O . ALA A 1 99 ? 5.796 -0.238 -33.721 1.00 68.12 99 ALA A O 1
ATOM 733 N N . LEU A 1 100 ? 7.387 -0.661 -32.185 1.00 66.06 100 LEU A N 1
ATOM 734 C CA . LEU A 1 100 ? 6.590 -1.595 -31.384 1.00 66.06 100 LEU A CA 1
ATOM 735 C C . LEU A 1 100 ? 5.353 -0.919 -30.768 1.00 66.06 100 LEU A C 1
ATOM 737 O O . LEU A 1 100 ? 4.272 -1.504 -30.768 1.00 66.06 100 LEU A O 1
ATOM 741 N N . TYR A 1 101 ? 5.502 0.305 -30.255 1.00 64.38 101 TYR A N 1
ATOM 742 C CA . TYR A 1 101 ? 4.427 1.031 -29.566 1.00 64.38 101 TYR A CA 1
ATOM 743 C C . TYR A 1 101 ? 3.678 2.049 -30.459 1.00 64.38 101 TYR A C 1
ATOM 745 O O . TYR A 1 101 ? 2.516 2.365 -30.208 1.00 64.38 101 TYR A O 1
ATOM 753 N N . GLY A 1 102 ? 4.311 2.555 -31.515 1.00 55.00 102 GLY A N 1
ATOM 754 C CA . GLY A 1 102 ? 3.912 3.754 -32.262 1.00 55.00 102 GLY A CA 1
ATOM 755 C C . GLY A 1 102 ? 2.664 3.586 -33.122 1.00 55.00 102 GLY A C 1
ATOM 756 O O . GLY A 1 102 ? 1.797 4.453 -33.109 1.00 55.00 102 GLY A O 1
ATOM 757 N N . VAL A 1 103 ? 2.492 2.431 -33.775 1.00 50.31 103 VAL A N 1
ATOM 758 C CA . VAL A 1 103 ? 1.353 2.186 -34.686 1.00 50.31 103 VAL A CA 1
ATOM 759 C C . VAL A 1 103 ? -0.007 2.240 -33.964 1.00 50.31 103 VAL A C 1
ATOM 761 O O . VAL A 1 103 ? -1.021 2.553 -34.582 1.00 50.31 103 VAL A O 1
ATOM 764 N N . ARG A 1 104 ? -0.055 1.961 -32.650 1.00 50.69 104 ARG A N 1
ATOM 765 C CA . ARG A 1 104 ? -1.300 1.968 -31.851 1.00 50.69 104 ARG A CA 1
ATOM 766 C C . ARG A 1 104 ? -1.470 3.218 -30.985 1.00 50.69 104 ARG A C 1
ATOM 768 O O . ARG A 1 104 ? -2.594 3.701 -30.870 1.00 50.69 104 ARG A O 1
ATOM 775 N N . LEU A 1 105 ? -0.396 3.802 -30.455 1.00 54.12 105 LEU A N 1
ATOM 776 C CA . LEU A 1 105 ? -0.496 4.965 -29.560 1.00 54.12 105 LEU A CA 1
ATOM 777 C C . LEU A 1 105 ? -0.782 6.285 -30.292 1.00 54.12 105 LEU A C 1
ATOM 779 O O . LEU A 1 105 ? -1.468 7.145 -29.736 1.00 54.12 105 LEU A O 1
ATOM 783 N N . GLU A 1 106 ? -0.359 6.426 -31.555 1.00 53.75 106 GLU A N 1
ATOM 784 C CA . GLU A 1 106 ? -0.702 7.591 -32.389 1.00 53.75 106 GLU A CA 1
ATOM 785 C C . GLU A 1 106 ? -2.215 7.696 -32.637 1.00 53.75 106 GLU A C 1
ATOM 787 O O . GLU A 1 106 ? -2.779 8.791 -32.606 1.00 53.75 106 GLU A O 1
ATOM 792 N N . SER A 1 107 ? -2.900 6.555 -32.784 1.00 51.19 107 SER A N 1
ATOM 793 C CA . SER A 1 107 ? -4.357 6.504 -32.976 1.00 51.19 107 SER A CA 1
ATOM 794 C C . SER A 1 107 ? -5.154 6.937 -31.736 1.00 51.19 107 SER A C 1
ATOM 796 O O . SER A 1 107 ? -6.270 7.440 -31.861 1.00 51.19 107 SER A O 1
ATOM 798 N N . GLN A 1 108 ? -4.560 6.803 -30.544 1.00 54.47 108 GLN A N 1
ATOM 799 C CA . GLN A 1 108 ? -5.175 7.118 -29.249 1.00 54.47 108 GLN A CA 1
ATOM 800 C C . GLN A 1 108 ? -4.657 8.425 -28.631 1.00 54.47 108 GLN A C 1
ATOM 802 O O . GLN A 1 108 ? -5.090 8.806 -27.546 1.00 54.47 108 GLN A O 1
ATOM 807 N N . LYS A 1 109 ? -3.750 9.136 -29.321 1.00 64.75 109 LYS A N 1
ATOM 808 C CA . LYS A 1 109 ? -3.072 10.354 -28.835 1.00 64.75 109 LYS A CA 1
ATOM 809 C C . LYS A 1 109 ? -2.354 10.163 -27.490 1.00 64.75 109 LYS A C 1
ATOM 811 O O . LYS A 1 109 ? -2.253 11.106 -26.704 1.00 64.75 109 LYS A O 1
ATOM 816 N N . ILE A 1 110 ? -1.842 8.962 -27.226 1.00 67.12 110 ILE A N 1
ATOM 817 C CA . ILE A 1 110 ? -1.100 8.672 -25.996 1.00 67.12 110 ILE A CA 1
ATOM 818 C C . ILE A 1 110 ? 0.360 9.115 -26.174 1.00 67.12 110 ILE A C 1
ATOM 820 O O . ILE A 1 110 ? 1.017 8.681 -2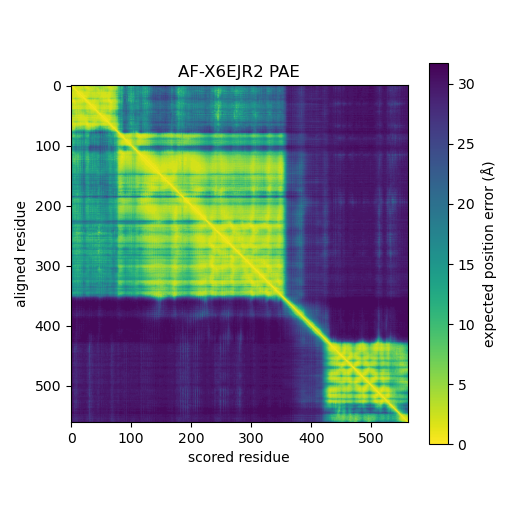7.123 1.00 67.12 110 ILE A O 1
ATOM 824 N N . PRO A 1 111 ? 0.906 9.955 -25.278 1.00 77.31 111 PRO A N 1
ATOM 825 C CA . PRO A 1 111 ? 2.275 10.436 -25.399 1.00 77.31 111 PRO A CA 1
ATOM 826 C C . PRO A 1 111 ? 3.304 9.331 -25.111 1.00 77.31 111 PRO A C 1
ATOM 828 O O . PRO A 1 111 ? 3.243 8.635 -24.093 1.00 77.31 111 PRO A O 1
ATOM 831 N N . ILE A 1 112 ? 4.305 9.227 -25.989 1.00 79.31 112 ILE A N 1
ATOM 832 C CA . ILE A 1 112 ? 5.512 8.422 -25.776 1.00 79.31 112 ILE A CA 1
ATOM 833 C C . ILE A 1 112 ? 6.650 9.365 -25.379 1.00 79.31 112 ILE A C 1
ATOM 835 O O . ILE A 1 112 ? 6.990 10.294 -26.109 1.00 79.31 112 ILE A O 1
ATOM 839 N N . VAL A 1 113 ? 7.251 9.120 -24.219 1.00 86.50 113 VAL A N 1
ATOM 840 C CA . VAL A 1 113 ? 8.418 9.845 -23.715 1.00 86.50 113 VAL A CA 1
ATOM 841 C C . VAL A 1 113 ? 9.648 8.977 -23.932 1.00 86.50 113 VAL A C 1
ATOM 843 O O . VAL A 1 113 ? 9.910 8.049 -23.165 1.00 86.50 113 VAL A O 1
ATOM 846 N N . VAL A 1 114 ? 10.409 9.280 -24.979 1.00 87.44 114 VAL A N 1
ATOM 847 C CA . VAL A 1 114 ? 11.708 8.648 -25.230 1.00 87.44 114 VAL A CA 1
ATOM 848 C C . VAL A 1 114 ? 12.788 9.411 -24.469 1.00 87.44 114 VAL A C 1
ATOM 850 O O . VAL A 1 114 ? 12.870 10.639 -24.523 1.00 87.44 114 VAL A O 1
ATOM 853 N N . THR A 1 115 ? 13.605 8.692 -23.709 1.00 92.44 115 THR A N 1
ATOM 854 C CA . THR A 1 115 ? 14.675 9.266 -22.895 1.00 92.44 115 THR A CA 1
ATOM 855 C C . THR A 1 115 ? 15.820 8.268 -22.706 1.00 92.44 115 THR A C 1
ATOM 857 O O . THR A 1 115 ? 15.784 7.154 -23.222 1.00 92.44 115 THR A O 1
ATOM 860 N N . ARG A 1 116 ? 16.856 8.655 -21.954 1.00 92.56 116 ARG A N 1
ATOM 861 C CA . ARG A 1 116 ? 17.975 7.767 -21.607 1.00 92.56 116 ARG A CA 1
ATOM 862 C C . ARG A 1 116 ? 17.531 6.674 -20.645 1.00 92.56 116 ARG A C 1
ATOM 864 O O . ARG A 1 116 ? 16.633 6.894 -19.828 1.00 92.56 116 ARG A O 1
ATOM 871 N N . ARG A 1 117 ? 18.219 5.528 -20.652 1.00 91.50 117 ARG A N 1
ATOM 872 C CA . ARG A 1 117 ? 17.884 4.381 -19.785 1.00 91.50 117 ARG A CA 1
ATOM 873 C C . ARG A 1 117 ? 17.770 4.786 -18.313 1.00 91.50 117 ARG A C 1
ATOM 875 O O . ARG A 1 117 ? 16.727 4.579 -17.700 1.00 91.50 117 ARG A O 1
ATOM 882 N N . ARG A 1 118 ? 18.790 5.478 -17.793 1.00 91.12 118 ARG A N 1
ATOM 883 C CA . ARG A 1 118 ? 18.817 5.946 -16.393 1.00 91.12 118 ARG A CA 1
ATOM 884 C C . ARG A 1 118 ? 17.694 6.929 -16.062 1.00 91.12 118 ARG A C 1
ATOM 886 O O . ARG A 1 118 ? 17.158 6.915 -14.958 1.00 91.12 118 ARG A O 1
ATOM 893 N N . THR A 1 119 ? 17.327 7.791 -17.008 1.00 92.00 119 THR A N 1
ATOM 894 C CA . THR A 1 119 ? 16.243 8.761 -16.810 1.00 92.00 119 THR A CA 1
ATOM 895 C C . THR A 1 119 ? 14.889 8.061 -16.762 1.00 92.00 119 THR A C 1
ATOM 897 O O . THR A 1 119 ? 14.073 8.388 -15.907 1.00 92.00 119 THR A O 1
ATOM 900 N N . SER A 1 120 ? 14.666 7.056 -17.612 1.00 92.06 120 SER A N 1
ATOM 901 C CA . SER A 1 120 ? 13.450 6.236 -17.588 1.00 92.06 120 SER A CA 1
ATOM 902 C C . SER A 1 120 ? 13.280 5.498 -16.257 1.00 92.06 120 SER A C 1
ATOM 904 O O . SER A 1 120 ? 12.192 5.508 -15.681 1.00 92.06 120 SER A O 1
ATOM 906 N N . GLU A 1 121 ? 14.354 4.892 -15.745 1.00 90.25 121 GLU A N 1
ATOM 907 C CA . GLU A 1 121 ? 14.362 4.231 -14.432 1.00 90.25 121 GLU A CA 1
ATOM 908 C C . GLU A 1 121 ? 13.998 5.225 -13.318 1.00 90.25 121 GLU A C 1
ATOM 910 O O . GLU A 1 121 ? 13.116 4.959 -12.497 1.00 90.25 121 GLU A O 1
ATOM 915 N N . LEU A 1 122 ? 14.603 6.417 -13.338 1.00 90.25 122 LEU A N 1
ATOM 916 C CA . LEU A 1 122 ? 14.346 7.454 -12.342 1.00 90.25 122 LEU A CA 1
ATOM 917 C C . LEU A 1 122 ? 12.915 8.010 -12.407 1.00 90.25 122 LEU A C 1
ATOM 919 O O . LEU A 1 122 ? 12.339 8.297 -11.360 1.00 90.25 122 LEU A O 1
ATOM 923 N N . ILE A 1 123 ? 12.311 8.123 -13.597 1.00 90.38 123 ILE A N 1
ATOM 924 C CA . ILE A 1 123 ? 10.920 8.585 -13.756 1.00 90.38 123 ILE A CA 1
ATOM 925 C C . ILE A 1 123 ? 9.954 7.698 -12.964 1.00 90.38 123 ILE A C 1
ATOM 927 O O . ILE A 1 123 ? 9.032 8.217 -12.332 1.00 90.38 123 ILE A O 1
ATOM 931 N N . LYS A 1 124 ? 10.165 6.374 -12.942 1.00 89.69 124 LYS A N 1
ATOM 932 C CA . LYS A 1 124 ? 9.290 5.465 -12.190 1.00 89.69 124 LYS A CA 1
ATOM 933 C C . LYS A 1 124 ? 9.374 5.712 -10.682 1.00 89.69 124 LYS A C 1
ATOM 935 O O . LYS A 1 124 ? 8.332 5.809 -10.029 1.00 89.69 124 LYS A O 1
ATOM 940 N N . TYR A 1 125 ? 10.586 5.862 -10.148 1.00 90.19 125 TYR A N 1
ATOM 941 C CA . TYR A 1 125 ? 10.794 6.167 -8.731 1.00 90.19 125 TYR A CA 1
ATOM 942 C C . TYR A 1 125 ? 10.256 7.549 -8.357 1.00 90.19 125 TYR A C 1
ATOM 944 O O . TYR A 1 125 ? 9.528 7.675 -7.376 1.00 90.19 125 TYR A O 1
ATOM 952 N N . ALA A 1 126 ? 10.547 8.569 -9.165 1.00 89.19 126 ALA A N 1
ATOM 953 C CA . ALA A 1 126 ? 10.095 9.935 -8.927 1.00 89.19 126 ALA A CA 1
ATOM 954 C C . ALA A 1 126 ? 8.562 10.053 -8.957 1.00 89.19 126 ALA A C 1
ATOM 956 O O . ALA A 1 126 ? 7.985 10.723 -8.104 1.00 89.19 126 ALA A O 1
ATOM 957 N N . ALA A 1 127 ? 7.889 9.367 -9.888 1.00 88.56 127 ALA A N 1
ATOM 958 C CA . ALA A 1 127 ? 6.429 9.369 -9.964 1.00 88.56 127 ALA A CA 1
ATOM 959 C C . ALA A 1 127 ? 5.787 8.728 -8.724 1.00 88.56 127 ALA A C 1
ATOM 961 O O . ALA A 1 127 ? 4.888 9.317 -8.126 1.00 88.56 127 ALA A O 1
ATOM 962 N N . ASN A 1 128 ? 6.269 7.552 -8.305 1.00 88.50 128 ASN A N 1
ATOM 963 C CA . ASN A 1 128 ? 5.766 6.883 -7.103 1.00 88.50 128 ASN A CA 1
ATOM 964 C C . ASN A 1 128 ? 6.052 7.711 -5.833 1.00 88.50 128 ASN A C 1
ATOM 966 O O . ASN A 1 128 ? 5.178 7.829 -4.977 1.00 88.50 128 ASN A O 1
ATOM 970 N N . ALA A 1 129 ? 7.230 8.339 -5.740 1.00 88.88 129 ALA A N 1
ATOM 971 C CA . ALA A 1 129 ? 7.579 9.233 -4.638 1.00 88.88 129 ALA A CA 1
ATOM 972 C C . ALA A 1 129 ? 6.672 10.462 -4.567 1.00 88.88 129 ALA A C 1
ATOM 974 O O . ALA A 1 129 ? 6.188 10.800 -3.491 1.00 88.88 129 ALA A O 1
ATOM 975 N N . PHE A 1 130 ? 6.368 11.085 -5.705 1.00 90.38 130 PHE A N 1
ATOM 976 C CA . PHE A 1 130 ? 5.476 12.239 -5.736 1.00 90.38 130 PHE A CA 1
ATOM 977 C C . PHE A 1 130 ? 4.045 11.882 -5.311 1.00 90.38 130 PHE A C 1
ATOM 979 O O . PHE A 1 130 ? 3.434 12.618 -4.538 1.00 90.38 130 PHE A O 1
ATOM 986 N N . LEU A 1 131 ? 3.518 10.734 -5.755 1.00 89.56 131 LEU A N 1
ATOM 987 C CA . LEU A 1 131 ? 2.203 10.250 -5.319 1.00 89.56 131 LEU A CA 1
ATOM 988 C C . LEU A 1 131 ? 2.168 9.984 -3.808 1.00 89.56 131 LEU A C 1
ATOM 990 O O . LEU A 1 131 ? 1.212 10.383 -3.143 1.00 89.56 131 LEU A O 1
ATOM 994 N N . ALA A 1 132 ? 3.221 9.372 -3.260 1.00 89.50 132 ALA A N 1
ATOM 995 C CA . ALA A 1 132 ? 3.360 9.177 -1.820 1.00 89.50 132 ALA A CA 1
ATOM 996 C C . ALA A 1 132 ? 3.391 10.518 -1.066 1.00 89.50 132 ALA A C 1
ATOM 998 O O . ALA A 1 132 ? 2.691 10.671 -0.068 1.00 89.50 132 ALA A O 1
ATOM 999 N N . THR A 1 133 ? 4.122 11.516 -1.576 1.00 91.69 133 THR A N 1
ATOM 1000 C CA . THR A 1 133 ? 4.149 12.866 -0.995 1.00 91.69 133 THR A CA 1
ATOM 1001 C C . THR A 1 133 ? 2.779 13.537 -1.041 1.00 91.69 133 THR A C 1
ATOM 1003 O O . THR A 1 133 ? 2.399 14.145 -0.048 1.00 91.69 133 THR A O 1
ATOM 1006 N N . LYS A 1 134 ? 1.993 13.399 -2.122 1.00 92.56 134 LYS A N 1
ATOM 1007 C CA . LYS A 1 134 ? 0.616 13.935 -2.168 1.00 92.56 134 LYS A CA 1
ATOM 1008 C C . LYS A 1 134 ? -0.265 13.343 -1.065 1.00 92.56 134 LYS A C 1
ATOM 1010 O O . LYS A 1 134 ? -0.962 14.091 -0.382 1.00 92.56 134 LYS A O 1
ATOM 1015 N N . ILE A 1 135 ? -0.199 12.022 -0.876 1.00 90.69 135 ILE A N 1
ATOM 1016 C CA . ILE A 1 135 ? -0.955 11.324 0.172 1.00 90.69 135 ILE A CA 1
ATOM 1017 C C . ILE A 1 135 ? -0.503 11.805 1.554 1.00 90.69 135 ILE A C 1
ATOM 1019 O O . ILE A 1 135 ? -1.333 12.190 2.371 1.00 90.69 135 ILE A O 1
ATOM 1023 N N . THR A 1 136 ? 0.803 11.827 1.828 1.00 91.75 136 THR A N 1
ATOM 1024 C CA . THR A 1 136 ? 1.314 12.281 3.129 1.00 91.75 136 THR A CA 1
ATOM 1025 C C . THR A 1 136 ? 1.004 13.755 3.391 1.00 91.75 136 THR A C 1
ATOM 1027 O O . THR A 1 136 ? 0.638 14.107 4.506 1.00 91.75 136 THR A O 1
ATOM 1030 N N . PHE A 1 137 ? 1.058 14.606 2.369 1.00 93.62 137 PHE A N 1
ATOM 1031 C CA . PHE A 1 137 ? 0.728 16.021 2.499 1.00 93.62 137 PHE A CA 1
ATOM 1032 C C . PHE A 1 137 ? -0.725 16.222 2.939 1.00 93.62 137 PHE A C 1
ATOM 1034 O O . PHE A 1 137 ? -0.983 16.900 3.932 1.00 93.62 137 PHE A O 1
ATOM 1041 N N . ILE A 1 138 ? -1.688 15.604 2.241 1.00 93.06 138 ILE A N 1
ATOM 1042 C CA . ILE A 1 138 ? -3.098 15.749 2.630 1.00 93.06 138 ILE A CA 1
ATOM 1043 C C . ILE A 1 138 ? -3.376 15.104 3.990 1.00 93.06 138 ILE A C 1
ATOM 1045 O O . ILE A 1 138 ? -4.233 15.562 4.739 1.00 93.06 138 ILE A O 1
ATOM 1049 N N . ASN A 1 139 ? -2.613 14.071 4.335 1.00 92.31 139 ASN A N 1
ATOM 1050 C CA . ASN A 1 139 ? -2.672 13.422 5.628 1.00 92.31 139 ASN A CA 1
ATOM 1051 C C . ASN A 1 139 ? -2.244 14.367 6.770 1.00 92.31 139 ASN A C 1
ATOM 1053 O O . ASN A 1 139 ? -2.966 14.495 7.753 1.00 92.31 139 ASN A O 1
ATOM 1057 N N . GLU A 1 140 ? -1.133 15.087 6.639 1.00 91.94 140 GLU A N 1
ATOM 1058 C CA . GLU A 1 140 ? -0.728 16.091 7.637 1.00 91.94 140 GLU A CA 1
ATOM 1059 C C . GLU A 1 140 ? -1.729 17.248 7.728 1.00 91.94 140 GLU A C 1
ATOM 1061 O O . GLU A 1 140 ? -2.048 17.718 8.821 1.00 91.94 140 GLU A O 1
ATOM 1066 N N . MET A 1 141 ? -2.283 17.672 6.588 1.00 93.38 141 MET A N 1
ATOM 1067 C CA . MET A 1 141 ? -3.348 18.675 6.576 1.00 93.38 141 MET A CA 1
ATOM 1068 C C . MET A 1 141 ? -4.615 18.174 7.269 1.00 93.38 141 MET A C 1
ATOM 1070 O O . MET A 1 141 ? -5.282 18.961 7.929 1.00 93.38 141 MET A O 1
AT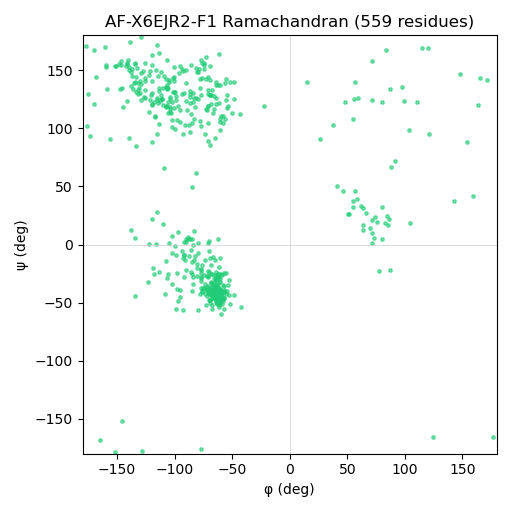OM 1074 N N . ALA A 1 142 ? -4.929 16.878 7.187 1.00 89.38 142 ALA A N 1
ATOM 1075 C CA . ALA A 1 142 ? -6.042 16.290 7.924 1.00 89.38 142 ALA A CA 1
ATOM 1076 C C . ALA A 1 142 ? -5.839 16.428 9.440 1.00 89.38 142 ALA A C 1
ATOM 1078 O O . ALA A 1 142 ? -6.756 16.848 10.137 1.00 89.38 142 ALA A O 1
ATOM 1079 N N . ASP A 1 143 ? -4.634 16.146 9.944 1.00 89.06 143 ASP A N 1
ATOM 1080 C CA . ASP A 1 143 ? -4.321 16.297 11.371 1.00 89.06 143 ASP A CA 1
ATOM 1081 C C . ASP A 1 143 ? -4.462 17.764 11.815 1.00 89.06 143 ASP A C 1
ATOM 1083 O O . ASP A 1 143 ? -4.988 18.050 12.892 1.00 89.06 143 ASP A O 1
ATOM 1087 N N . LEU A 1 144 ? -4.051 18.710 10.962 1.00 88.62 144 LEU A N 1
ATOM 1088 C CA . LEU A 1 144 ? -4.256 20.136 11.207 1.00 88.62 144 LEU A CA 1
ATOM 1089 C C . LEU A 1 144 ? -5.747 20.503 11.205 1.00 88.62 144 LEU A C 1
ATOM 1091 O O . LEU A 1 144 ? -6.190 21.205 12.114 1.00 88.62 144 LEU A O 1
ATOM 1095 N N . CYS A 1 145 ? -6.521 20.011 10.230 1.00 88.62 145 CYS A N 1
ATOM 1096 C CA . CYS A 1 145 ? -7.969 20.212 10.133 1.00 88.62 145 CYS A CA 1
ATOM 1097 C C . CYS A 1 145 ? -8.692 19.773 11.412 1.00 88.62 145 CYS A C 1
ATOM 1099 O O . CYS A 1 145 ? -9.580 20.491 11.866 1.00 88.62 145 CYS A O 1
ATOM 1101 N N . GLU A 1 146 ? -8.286 18.665 12.039 1.00 86.69 146 GLU A N 1
ATOM 1102 C CA . GLU A 1 146 ? -8.860 18.224 13.319 1.00 86.69 146 GLU A CA 1
ATOM 1103 C C . GLU A 1 146 ? -8.637 19.256 14.437 1.00 86.69 146 GLU A C 1
ATOM 1105 O O . GLU A 1 146 ? -9.562 19.566 15.187 1.00 86.69 146 GLU A O 1
ATOM 1110 N N . GLN A 1 147 ? -7.441 19.849 14.519 1.00 86.38 147 GLN A N 1
ATOM 1111 C CA . GLN A 1 147 ? -7.109 20.839 15.554 1.00 86.38 147 GLN A CA 1
ATOM 1112 C C . GLN A 1 147 ? -7.804 22.185 15.335 1.00 86.38 147 GLN A C 1
ATOM 1114 O O . GLN A 1 147 ? -8.223 22.833 16.295 1.00 86.38 147 GLN A O 1
ATOM 1119 N N . VAL A 1 148 ? -7.957 22.606 14.077 1.00 88.56 148 VAL A N 1
ATOM 1120 C CA . VAL A 1 148 ? -8.620 23.874 13.729 1.00 88.56 148 VAL A CA 1
ATOM 1121 C C . VAL A 1 148 ? -10.129 23.731 13.517 1.00 88.56 148 VAL A C 1
ATOM 1123 O O . VAL A 1 148 ? -10.784 24.707 13.161 1.00 88.56 148 VAL A O 1
ATOM 1126 N N . SER A 1 149 ? -10.694 22.540 13.753 1.00 83.62 149 SER A N 1
ATOM 1127 C CA . SER A 1 149 ? -12.117 22.231 13.542 1.00 83.62 149 SER A CA 1
ATOM 1128 C C . SER A 1 149 ? -12.598 22.499 12.105 1.00 83.62 149 SER A C 1
ATOM 1130 O O . SER A 1 149 ? -13.650 23.094 11.887 1.00 83.62 149 SER A O 1
ATOM 1132 N N . SER A 1 150 ? -11.817 22.060 11.117 1.00 87.00 150 SER A N 1
ATOM 1133 C CA . SER A 1 150 ? -12.124 22.137 9.682 1.00 87.00 150 SER A CA 1
ATOM 1134 C C . SER A 1 150 ? -12.273 20.735 9.068 1.00 87.00 150 SER A C 1
ATOM 1136 O O . SER A 1 150 ? -12.005 19.730 9.725 1.00 87.00 150 SER A O 1
ATOM 1138 N N . ASN A 1 151 ? -12.719 20.655 7.812 1.00 86.94 151 ASN A N 1
ATOM 1139 C CA . ASN A 1 151 ? -12.976 19.404 7.099 1.00 86.94 151 ASN A CA 1
ATOM 1140 C C . ASN A 1 151 ? -11.944 19.180 5.984 1.00 86.94 151 ASN A C 1
ATOM 1142 O O . ASN A 1 151 ? -11.847 19.960 5.034 1.00 86.94 151 ASN A O 1
ATOM 1146 N N . VAL A 1 152 ? -11.207 18.070 6.065 1.00 88.31 152 VAL A N 1
ATOM 1147 C CA . VAL A 1 152 ? -10.193 17.707 5.066 1.00 88.31 152 VAL A CA 1
ATOM 1148 C C . VAL A 1 152 ? -10.784 17.434 3.680 1.00 88.31 152 VAL A C 1
ATOM 1150 O O . VAL A 1 152 ? -10.123 17.696 2.681 1.00 88.31 152 VAL A O 1
ATOM 1153 N N . GLY A 1 153 ? -12.023 16.944 3.587 1.00 85.56 153 GLY A N 1
ATOM 1154 C CA . GLY A 1 153 ? -12.686 16.686 2.307 1.00 85.56 153 GLY A CA 1
ATOM 1155 C C . GLY A 1 153 ? -12.959 17.974 1.527 1.00 85.56 153 GLY A C 1
ATOM 1156 O O . GLY A 1 153 ? -12.705 18.038 0.325 1.00 85.56 153 GLY A O 1
ATOM 1157 N N . GLU A 1 154 ? -13.399 19.026 2.221 1.00 87.81 154 GLU A N 1
ATOM 1158 C CA . GLU A 1 154 ? -13.600 20.356 1.629 1.00 87.81 154 GLU A CA 1
ATOM 1159 C C . GLU A 1 154 ? -12.267 20.997 1.237 1.00 87.81 154 GLU A C 1
ATOM 1161 O O . GLU A 1 154 ? -12.152 21.566 0.151 1.00 87.81 154 GLU A O 1
ATOM 1166 N N . LEU A 1 155 ? -11.235 20.841 2.075 1.00 89.38 155 LEU A N 1
ATOM 1167 C CA . LEU A 1 155 ? -9.881 21.297 1.766 1.00 89.38 155 LEU A CA 1
ATOM 1168 C C . LEU A 1 155 ? -9.326 20.606 0.511 1.00 89.38 155 LEU A C 1
ATOM 1170 O O . LEU A 1 155 ? -8.819 21.280 -0.386 1.00 89.38 155 LEU A O 1
ATOM 1174 N N . ALA A 1 156 ? -9.445 19.276 0.433 1.00 89.25 156 ALA A N 1
ATOM 1175 C CA . ALA A 1 156 ? -8.985 18.472 -0.696 1.00 89.25 156 ALA A CA 1
ATOM 1176 C C . ALA A 1 156 ? -9.694 18.865 -1.999 1.00 89.25 156 ALA A C 1
ATOM 1178 O O . ALA A 1 156 ? -9.041 18.995 -3.036 1.00 89.25 156 ALA A O 1
ATOM 1179 N N . LEU A 1 157 ? -11.007 19.117 -1.945 1.00 88.88 157 LEU A N 1
ATOM 1180 C CA . LEU A 1 157 ? -11.761 19.634 -3.085 1.00 88.88 157 LEU A CA 1
ATOM 1181 C C . LEU A 1 157 ? -11.286 21.041 -3.472 1.00 88.88 157 LEU A C 1
ATOM 1183 O O . LEU A 1 157 ? -11.008 21.288 -4.643 1.00 88.88 157 LEU A O 1
ATOM 1187 N N . GLY A 1 158 ? -11.135 21.942 -2.498 1.00 90.19 158 GLY A N 1
ATOM 1188 C CA . GLY A 1 158 ? -10.718 23.325 -2.725 1.00 90.19 158 GLY A CA 1
ATOM 1189 C C . GLY A 1 158 ? -9.368 23.437 -3.435 1.00 90.19 158 GLY A C 1
ATOM 1190 O O . GLY A 1 158 ? -9.253 24.160 -4.424 1.00 90.19 158 GLY A O 1
ATOM 1191 N N . ILE A 1 159 ? -8.359 22.680 -2.988 1.00 92.44 159 ILE A N 1
ATOM 1192 C CA . ILE A 1 159 ? -7.042 22.659 -3.646 1.00 92.44 159 ILE A CA 1
ATOM 1193 C C . ILE A 1 159 ? -7.045 21.818 -4.931 1.00 92.44 159 ILE A C 1
ATOM 1195 O O . ILE A 1 159 ? -6.320 22.126 -5.873 1.00 92.44 159 ILE A O 1
ATOM 1199 N N . GLY A 1 160 ? -7.859 20.761 -4.993 1.00 90.12 160 GLY A N 1
ATOM 1200 C CA . GLY A 1 160 ? -7.900 19.825 -6.118 1.00 90.12 160 GLY A CA 1
ATOM 1201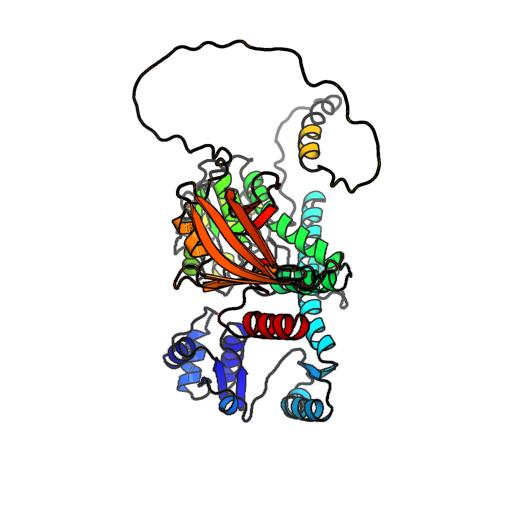 C C . GLY A 1 160 ? -8.512 20.410 -7.392 1.00 90.12 160 GLY A C 1
ATOM 1202 O O . GLY A 1 160 ? -8.207 19.934 -8.486 1.00 90.12 160 GLY A O 1
ATOM 1203 N N . LEU A 1 161 ? -9.335 21.458 -7.269 1.00 89.19 161 LEU A N 1
ATOM 1204 C CA . LEU A 1 161 ? -9.872 22.215 -8.406 1.00 89.19 161 LEU A CA 1
ATOM 1205 C C . LEU A 1 161 ? -8.792 23.025 -9.147 1.00 89.19 161 LEU A C 1
ATOM 1207 O O . LEU A 1 161 ? -8.996 23.403 -10.304 1.00 89.19 161 LEU A O 1
ATOM 1211 N N . ASP A 1 162 ? -7.627 23.260 -8.532 1.00 91.00 162 ASP A N 1
ATOM 1212 C CA . ASP A 1 162 ? -6.475 23.815 -9.238 1.00 91.00 162 ASP A CA 1
ATOM 1213 C C . ASP A 1 162 ? -5.897 22.763 -10.193 1.00 91.00 162 ASP A C 1
ATOM 1215 O O . ASP A 1 162 ? -5.407 21.704 -9.788 1.00 91.00 162 ASP A O 1
ATOM 1219 N N . ARG A 1 163 ? -5.898 23.087 -11.490 1.00 86.38 163 ARG A N 1
ATOM 1220 C CA . ARG A 1 163 ? -5.387 22.221 -12.563 1.00 86.38 163 ARG A CA 1
ATOM 1221 C C . ARG A 1 163 ? -3.935 21.778 -12.370 1.00 86.38 163 ARG A C 1
ATOM 1223 O O . ARG A 1 163 ? -3.553 20.751 -12.920 1.00 86.38 163 ARG A O 1
ATOM 1230 N N . ARG A 1 164 ? -3.124 22.531 -11.622 1.00 88.06 164 ARG A N 1
ATOM 1231 C CA . ARG A 1 164 ? -1.721 22.186 -11.334 1.00 88.06 164 ARG A CA 1
ATOM 1232 C C . ARG A 1 164 ? -1.593 21.098 -10.268 1.00 88.06 164 ARG A C 1
ATOM 1234 O O . ARG A 1 164 ? -0.577 20.412 -10.229 1.00 88.06 164 ARG A O 1
ATOM 1241 N N . ILE A 1 165 ? -2.598 20.956 -9.405 1.00 86.94 165 ILE A N 1
ATOM 1242 C CA . ILE A 1 165 ? -2.624 19.991 -8.299 1.00 86.94 165 ILE A CA 1
ATOM 1243 C C . ILE A 1 165 ? -3.402 18.739 -8.723 1.00 86.94 165 ILE A C 1
ATOM 1245 O O . ILE A 1 165 ? -2.915 17.613 -8.558 1.00 86.94 165 ILE A O 1
ATOM 1249 N N . GLY A 1 166 ? -4.592 18.948 -9.293 1.00 87.12 166 GLY A N 1
ATOM 1250 C CA . GLY A 1 166 ? -5.538 17.904 -9.673 1.00 87.12 166 GLY A CA 1
ATOM 1251 C C . GLY A 1 166 ? -6.220 17.238 -8.474 1.00 87.12 166 GLY A C 1
ATOM 1252 O O . GLY A 1 166 ? -5.702 17.225 -7.359 1.00 87.12 166 GLY A O 1
ATOM 1253 N N . THR A 1 167 ? -7.380 16.631 -8.716 1.00 83.25 167 THR A N 1
ATOM 1254 C CA . THR A 1 167 ? -8.247 16.042 -7.677 1.00 83.25 167 THR A CA 1
ATOM 1255 C C . THR A 1 167 ? -7.811 14.651 -7.207 1.00 83.25 167 THR A C 1
ATOM 1257 O O . THR A 1 167 ? -8.249 14.176 -6.163 1.00 83.25 167 THR A O 1
ATOM 1260 N N . SER A 1 168 ? -6.952 13.965 -7.962 1.00 81.81 168 SER A N 1
ATOM 1261 C CA . SER A 1 168 ? -6.550 12.585 -7.671 1.00 81.81 168 SER A CA 1
ATOM 1262 C C . SER A 1 168 ? -5.476 12.503 -6.580 1.00 81.81 168 SER A C 1
ATOM 1264 O O . SER A 1 168 ? -4.594 13.364 -6.508 1.00 81.81 168 SER A O 1
ATOM 1266 N N . PHE A 1 169 ? -5.493 11.417 -5.793 1.00 83.44 169 PHE A N 1
ATOM 1267 C CA . PHE A 1 169 ? -4.527 11.138 -4.713 1.00 83.44 169 PHE A CA 1
ATOM 1268 C C . PHE A 1 169 ? -4.534 12.177 -3.571 1.00 83.44 169 PHE A C 1
ATOM 1270 O O . PHE A 1 169 ? -3.500 12.454 -2.969 1.00 83.44 169 PHE A O 1
ATOM 1277 N N . LEU A 1 170 ? -5.705 12.746 -3.271 1.00 87.75 170 LEU A N 1
ATOM 1278 C CA . LEU A 1 170 ? -5.919 13.709 -2.180 1.00 87.75 170 LEU A CA 1
ATOM 1279 C C . LEU A 1 170 ? -6.933 13.210 -1.135 1.00 87.75 170 LEU A C 1
ATOM 1281 O O . LEU A 1 170 ? -7.525 13.998 -0.409 1.00 87.75 170 LEU A O 1
ATOM 1285 N N . ASN A 1 171 ? -7.144 11.898 -1.046 1.00 85.88 171 ASN A N 1
ATOM 1286 C CA . ASN A 1 171 ? -8.014 11.323 -0.023 1.00 85.88 171 ASN A CA 1
ATOM 1287 C C . ASN A 1 171 ? -7.182 11.021 1.225 1.00 85.88 171 ASN A C 1
ATOM 1289 O O . ASN A 1 171 ? -6.271 10.192 1.175 1.00 85.88 171 ASN A O 1
ATOM 1293 N N . ALA A 1 172 ? -7.487 11.701 2.331 1.00 88.19 172 ALA A N 1
ATOM 1294 C CA . ALA A 1 172 ? -6.820 11.458 3.603 1.00 88.19 172 ALA A CA 1
ATOM 1295 C C . ALA A 1 172 ? -7.207 10.089 4.183 1.00 88.19 172 ALA A C 1
ATOM 1297 O O . ALA A 1 172 ? -8.366 9.681 4.103 1.00 88.19 172 ALA A O 1
ATOM 1298 N N . GLY A 1 173 ? -6.243 9.398 4.796 1.00 88.94 173 GLY A N 1
ATOM 1299 C CA . GLY A 1 173 ? -6.481 8.086 5.405 1.00 88.94 173 GLY A CA 1
ATOM 1300 C C . GLY A 1 173 ? -5.380 7.621 6.366 1.00 88.94 173 GLY A C 1
ATOM 1301 O O . GLY A 1 173 ? -4.485 8.399 6.688 1.00 88.94 173 GLY A O 1
ATOM 1302 N N . PRO A 1 174 ? -5.358 6.347 6.794 1.00 86.94 174 PRO A N 1
ATOM 1303 C CA . PRO A 1 174 ? -4.445 5.837 7.824 1.00 86.94 174 PRO A CA 1
ATOM 1304 C C . PRO A 1 174 ? -2.969 5.739 7.387 1.00 86.94 174 PRO A C 1
ATOM 1306 O O . PRO A 1 174 ? -2.122 5.272 8.146 1.00 86.94 174 PRO A O 1
ATOM 1309 N N . GLY A 1 175 ? -2.656 6.177 6.167 1.00 87.06 175 GLY A N 1
ATOM 1310 C CA . GLY A 1 175 ? -1.356 6.049 5.520 1.00 87.06 175 GLY A CA 1
ATOM 1311 C C . GLY A 1 175 ? -1.455 5.248 4.225 1.00 87.06 175 GLY A C 1
ATOM 1312 O O . GLY A 1 175 ? -2.484 4.640 3.923 1.00 87.06 175 GLY A O 1
ATOM 1313 N N . TYR A 1 176 ? -0.381 5.263 3.441 1.00 87.31 176 TYR A N 1
ATOM 1314 C CA . TYR A 1 176 ? -0.242 4.400 2.270 1.00 87.31 176 TYR A CA 1
ATOM 1315 C C . TYR A 1 176 ? 0.534 3.121 2.610 1.00 87.31 176 TYR A C 1
ATOM 1317 O O . TYR A 1 176 ? 1.373 3.097 3.518 1.00 87.31 176 TYR A O 1
ATOM 1325 N N . GLY A 1 177 ? 0.261 2.071 1.839 1.00 82.62 177 GLY A N 1
ATOM 1326 C CA . GLY A 1 177 ? 0.894 0.757 1.930 1.00 82.62 177 GLY A CA 1
ATOM 1327 C C . GLY A 1 177 ? 1.046 0.108 0.554 1.00 82.62 177 GLY A C 1
ATOM 1328 O O . GLY A 1 177 ? 1.124 0.811 -0.461 1.00 82.62 177 GLY A O 1
ATOM 1329 N N . GLY A 1 178 ? 1.053 -1.224 0.526 1.00 77.69 178 GLY A N 1
ATOM 1330 C CA . GLY A 1 178 ? 1.158 -2.027 -0.690 1.00 77.69 178 GLY A CA 1
ATOM 1331 C C . GLY A 1 178 ? 2.599 -2.211 -1.152 1.00 77.69 178 GLY A C 1
ATOM 1332 O O . GLY A 1 178 ? 3.508 -1.506 -0.732 1.00 77.69 178 GLY A O 1
ATOM 1333 N N . SER A 1 179 ? 2.828 -3.128 -2.090 1.00 72.31 179 SER A N 1
ATOM 1334 C CA . SER A 1 179 ? 4.195 -3.501 -2.474 1.00 72.31 179 SER A CA 1
ATOM 1335 C C . SER A 1 179 ? 4.986 -2.438 -3.228 1.00 72.31 179 SER A C 1
ATOM 1337 O O . SER A 1 179 ? 6.162 -2.648 -3.485 1.00 72.31 179 SER A O 1
ATOM 1339 N N . CYS A 1 180 ? 4.356 -1.358 -3.694 1.00 76.00 180 CYS A N 1
ATOM 1340 C CA . CYS A 1 180 ? 4.978 -0.420 -4.630 1.00 76.00 180 CYS A CA 1
ATOM 1341 C C . CYS A 1 180 ? 5.536 0.821 -3.939 1.00 76.00 180 CYS A C 1
ATOM 1343 O O . CYS A 1 180 ? 6.717 1.108 -4.097 1.00 76.00 180 CYS A O 1
ATOM 1345 N N . PHE A 1 181 ? 4.724 1.563 -3.183 1.00 78.44 181 PHE A N 1
ATOM 1346 C CA . PHE A 1 181 ? 5.174 2.846 -2.641 1.00 78.44 181 PHE A CA 1
ATOM 1347 C C . PHE A 1 181 ? 6.276 2.693 -1.590 1.00 78.44 181 PHE A C 1
ATOM 1349 O O . PHE A 1 181 ? 7.351 3.221 -1.852 1.00 78.44 181 PHE A O 1
ATOM 1356 N N . PRO A 1 182 ? 6.115 1.924 -0.496 1.00 77.62 182 PRO A N 1
ATOM 1357 C CA . PRO A 1 182 ? 7.146 1.794 0.535 1.00 77.62 182 PRO A CA 1
ATOM 1358 C C . PRO A 1 182 ? 8.475 1.259 -0.014 1.00 77.62 182 PRO A C 1
ATOM 1360 O O . PRO A 1 182 ? 9.529 1.816 0.279 1.00 77.62 182 PRO A O 1
ATOM 1363 N N . LYS A 1 183 ? 8.463 0.240 -0.888 1.00 81.12 183 LYS A N 1
ATOM 1364 C CA . LYS A 1 183 ? 9.715 -0.266 -1.480 1.00 81.12 183 LYS A CA 1
ATOM 1365 C C . LYS A 1 183 ? 10.388 0.771 -2.385 1.00 81.12 183 LYS A C 1
ATOM 1367 O O . LYS A 1 183 ? 11.606 0.930 -2.347 1.00 81.12 183 LYS A O 1
ATOM 1372 N N . ASP A 1 184 ? 9.612 1.472 -3.213 1.00 77.75 184 ASP A N 1
ATOM 1373 C CA . ASP A 1 184 ? 10.171 2.368 -4.226 1.00 77.75 184 ASP A CA 1
ATOM 1374 C C . ASP A 1 184 ? 10.661 3.674 -3.602 1.00 77.75 184 ASP A C 1
ATOM 1376 O O . ASP A 1 184 ? 11.729 4.163 -3.972 1.00 77.75 184 ASP A O 1
ATOM 1380 N N . THR A 1 185 ? 9.913 4.224 -2.641 1.00 67.44 185 THR A N 1
ATOM 1381 C CA . THR A 1 185 ? 10.274 5.462 -1.949 1.00 67.44 185 THR A CA 1
ATOM 1382 C C . THR A 1 185 ? 11.320 5.204 -0.875 1.00 67.44 185 THR A C 1
ATOM 1384 O O . THR A 1 185 ? 12.400 5.784 -0.944 1.00 67.44 185 THR A O 1
ATOM 1387 N N . THR A 1 186 ? 11.049 4.302 0.070 1.00 58.25 186 THR A N 1
ATOM 1388 C CA . THR A 1 186 ? 11.884 4.089 1.259 1.00 58.25 186 THR A CA 1
ATOM 1389 C C . THR A 1 186 ? 13.132 3.269 0.970 1.00 58.25 186 THR A C 1
ATOM 1391 O O . THR A 1 186 ? 14.206 3.611 1.462 1.00 58.25 186 THR A O 1
ATOM 1394 N N . MET A 1 187 ? 13.027 2.195 0.181 1.00 62.25 187 MET A N 1
ATOM 1395 C CA . MET A 1 187 ? 14.150 1.262 0.006 1.00 62.25 187 MET A CA 1
ATOM 1396 C C . MET A 1 187 ? 14.998 1.546 -1.227 1.00 62.25 187 MET A C 1
ATOM 1398 O O . MET A 1 187 ? 16.213 1.411 -1.156 1.00 62.25 187 MET A O 1
ATOM 1402 N N . ALA A 1 188 ? 14.399 1.929 -2.352 1.00 76.94 188 ALA A N 1
ATOM 1403 C CA . ALA A 1 188 ? 15.148 2.099 -3.593 1.00 76.94 188 ALA A CA 1
ATOM 1404 C C . ALA A 1 188 ? 15.629 3.540 -3.795 1.00 76.94 188 ALA A C 1
ATOM 1406 O O . ALA A 1 188 ? 16.831 3.766 -3.935 1.00 76.94 188 ALA A O 1
ATOM 1407 N N . LEU A 1 189 ? 14.725 4.527 -3.784 1.00 85.69 189 LEU A N 1
ATOM 1408 C CA . LEU A 1 189 ? 15.085 5.911 -4.107 1.00 85.69 189 LEU A CA 1
ATOM 1409 C C . LEU A 1 189 ? 15.969 6.553 -3.031 1.00 85.69 189 LEU A C 1
ATOM 1411 O O . LEU A 1 189 ? 17.022 7.097 -3.364 1.00 85.69 189 LEU A O 1
ATOM 1415 N N . LEU A 1 190 ? 15.578 6.468 -1.754 1.00 84.94 190 LEU A N 1
ATOM 1416 C CA . LEU A 1 190 ? 16.361 7.049 -0.656 1.00 84.94 190 LEU A CA 1
ATOM 1417 C C . LEU A 1 190 ? 17.733 6.389 -0.515 1.00 84.94 190 LEU A C 1
ATOM 1419 O O . LEU A 1 190 ? 18.732 7.087 -0.348 1.00 84.94 190 LEU A O 1
ATOM 1423 N N . ARG A 1 191 ? 17.804 5.059 -0.646 1.00 86.62 191 ARG A N 1
ATOM 1424 C CA . ARG A 1 191 ? 19.082 4.345 -0.604 1.00 86.62 191 ARG A CA 1
ATOM 1425 C C . ARG A 1 191 ? 19.989 4.746 -1.761 1.00 86.62 191 ARG A C 1
ATOM 1427 O O . ARG A 1 191 ? 21.146 5.080 -1.531 1.00 86.62 191 ARG A O 1
ATOM 1434 N N . THR A 1 192 ? 19.444 4.778 -2.978 1.00 87.12 192 THR A N 1
ATOM 1435 C CA . THR A 1 192 ? 20.184 5.221 -4.166 1.00 87.12 192 THR A CA 1
ATOM 1436 C C . THR A 1 192 ? 20.714 6.637 -3.962 1.00 87.12 192 THR A C 1
ATOM 1438 O O . THR A 1 192 ? 21.886 6.896 -4.211 1.00 87.12 192 THR A O 1
ATOM 1441 N N . ALA A 1 193 ? 19.890 7.556 -3.452 1.00 87.81 193 ALA A N 1
ATOM 1442 C CA . ALA A 1 193 ? 20.321 8.924 -3.189 1.00 87.81 193 ALA A CA 1
ATOM 1443 C C . ALA A 1 193 ? 21.475 8.989 -2.171 1.00 87.81 193 ALA A C 1
ATOM 1445 O O . ALA A 1 193 ? 22.475 9.660 -2.430 1.00 87.81 193 ALA A O 1
ATOM 1446 N N . GLN A 1 194 ? 21.388 8.225 -1.076 1.00 87.06 194 GLN A N 1
ATOM 1447 C CA . GLN A 1 194 ? 22.449 8.125 -0.067 1.00 87.06 194 GLN A CA 1
ATOM 1448 C C . GLN A 1 194 ? 23.757 7.566 -0.637 1.00 87.06 194 GLN A C 1
ATOM 1450 O O . GLN A 1 194 ? 24.821 8.107 -0.339 1.00 87.06 194 GLN A O 1
ATOM 1455 N N . ASP A 1 195 ? 23.691 6.532 -1.480 1.00 89.00 195 ASP A N 1
ATOM 1456 C CA . ASP A 1 195 ? 24.874 5.936 -2.113 1.00 89.00 195 ASP A CA 1
ATOM 1457 C C . ASP A 1 195 ? 25.586 6.936 -3.052 1.00 89.00 195 ASP A C 1
ATOM 1459 O O . ASP A 1 195 ? 26.811 6.904 -3.180 1.00 89.00 195 ASP A O 1
ATOM 1463 N N . TYR A 1 196 ? 24.846 7.883 -3.643 1.00 90.12 196 TYR A N 1
ATOM 1464 C CA . TYR A 1 196 ? 25.391 9.004 -4.423 1.00 90.12 196 TYR A CA 1
ATOM 1465 C C . TYR A 1 196 ? 25.691 10.269 -3.593 1.00 90.12 196 TYR A C 1
ATOM 1467 O O . TYR A 1 196 ? 26.122 11.277 -4.156 1.00 90.12 196 TYR A O 1
ATOM 1475 N N . GLY A 1 197 ? 25.487 10.246 -2.272 1.00 89.44 197 GLY A N 1
ATOM 1476 C CA . GLY A 1 197 ? 25.739 11.387 -1.384 1.00 89.44 197 GLY A CA 1
ATOM 1477 C C . GLY A 1 197 ? 24.746 12.548 -1.530 1.00 89.44 197 GLY A C 1
ATOM 1478 O O . GLY A 1 197 ? 25.065 13.677 -1.158 1.00 89.44 197 GLY A O 1
ATOM 1479 N N . VAL A 1 198 ? 23.552 12.295 -2.070 1.00 90.31 198 VAL A N 1
ATOM 1480 C CA . VAL A 1 198 ? 22.465 13.274 -2.215 1.00 90.31 198 VAL A CA 1
ATOM 1481 C C . VAL A 1 198 ? 21.376 12.972 -1.188 1.00 90.31 198 VAL A C 1
ATOM 1483 O O . VAL A 1 198 ? 20.969 11.827 -1.029 1.00 90.31 198 VAL A O 1
ATOM 1486 N N . SER A 1 199 ? 20.866 14.000 -0.507 1.00 84.88 199 SER A N 1
ATOM 1487 C CA . SER A 1 199 ? 19.704 13.856 0.382 1.00 84.88 199 SER A CA 1
ATOM 1488 C C . SER A 1 199 ? 18.435 14.340 -0.312 1.00 84.88 199 SER A C 1
ATOM 1490 O O . SER A 1 199 ? 18.392 15.444 -0.866 1.00 84.88 199 SER A O 1
ATOM 1492 N N . VAL A 1 200 ? 17.386 13.518 -0.258 1.00 88.31 200 VAL A N 1
ATOM 1493 C CA . VAL A 1 200 ? 16.070 13.804 -0.849 1.00 88.31 200 VAL A CA 1
ATOM 1494 C C . VAL A 1 200 ? 15.082 14.067 0.284 1.00 88.31 200 VAL A C 1
ATOM 1496 O O . VAL A 1 200 ? 14.135 13.316 0.506 1.00 88.31 200 VAL A O 1
ATOM 1499 N N . ARG A 1 201 ? 15.317 15.167 1.007 1.00 88.12 201 ARG A N 1
ATOM 1500 C CA . ARG A 1 201 ? 14.639 15.508 2.273 1.00 88.12 201 ARG A CA 1
ATOM 1501 C C . ARG A 1 201 ? 13.115 15.383 2.240 1.00 88.12 201 ARG A C 1
ATOM 1503 O O . ARG A 1 201 ? 12.532 14.827 3.155 1.00 88.12 201 ARG A O 1
ATOM 1510 N N . ILE A 1 202 ? 12.459 15.850 1.174 1.00 89.94 202 ILE A N 1
ATOM 1511 C CA . ILE A 1 202 ? 10.988 15.788 1.069 1.00 89.94 202 ILE A CA 1
ATOM 1512 C C . ILE A 1 202 ? 10.494 14.336 1.122 1.00 89.94 202 ILE A C 1
ATOM 1514 O O . ILE A 1 202 ? 9.501 14.043 1.781 1.00 89.94 202 ILE A O 1
ATOM 1518 N N . VAL A 1 203 ? 11.188 13.422 0.441 1.00 88.00 203 VAL A N 1
ATOM 1519 C CA . VAL A 1 203 ? 10.808 12.006 0.398 1.00 88.00 203 VAL A CA 1
ATOM 1520 C C . VAL A 1 203 ? 11.162 11.314 1.717 1.00 88.00 203 VAL A C 1
ATOM 1522 O O . VAL A 1 203 ? 10.375 10.503 2.195 1.00 88.00 203 VAL A O 1
ATOM 1525 N N . GLU A 1 204 ? 12.289 11.672 2.340 1.00 88.31 204 GLU A N 1
ATOM 1526 C CA . GLU A 1 204 ? 12.684 11.179 3.673 1.00 88.31 204 GLU A CA 1
ATOM 1527 C C . GLU A 1 204 ? 11.613 11.507 4.728 1.00 88.31 204 GLU A C 1
ATOM 1529 O O . GLU A 1 204 ? 11.143 10.620 5.447 1.00 88.31 204 GLU A O 1
ATOM 1534 N N . GLU A 1 205 ? 11.153 12.759 4.757 1.00 91.12 205 GLU A N 1
ATOM 1535 C CA . GLU A 1 205 ? 10.082 13.193 5.658 1.00 91.12 205 GLU A CA 1
ATOM 1536 C C . GLU A 1 205 ? 8.738 12.560 5.289 1.00 91.12 205 GLU A C 1
ATOM 1538 O O . GLU A 1 205 ? 8.009 12.100 6.163 1.00 91.12 205 GLU A O 1
ATOM 1543 N N . THR A 1 206 ? 8.435 12.429 3.991 1.00 90.31 206 THR A N 1
ATOM 1544 C CA . THR A 1 206 ? 7.209 11.764 3.511 1.00 90.31 206 THR A CA 1
ATOM 1545 C C . THR A 1 206 ? 7.081 10.341 4.064 1.00 90.31 206 THR A C 1
ATOM 1547 O O . THR A 1 206 ? 5.988 9.914 4.447 1.00 90.31 206 THR A O 1
ATOM 1550 N N . VAL A 1 207 ? 8.185 9.589 4.083 1.00 87.94 207 VAL A N 1
ATOM 1551 C CA . VAL A 1 207 ? 8.233 8.220 4.613 1.00 87.94 207 VAL A CA 1
ATOM 1552 C C . VAL A 1 207 ? 8.081 8.225 6.131 1.00 87.94 207 VAL A C 1
ATOM 1554 O O . VAL A 1 207 ? 7.256 7.484 6.667 1.00 87.94 207 VAL A O 1
ATOM 1557 N N . THR A 1 208 ? 8.838 9.083 6.816 1.00 89.62 208 THR A N 1
ATOM 1558 C CA . THR A 1 208 ? 8.821 9.186 8.281 1.00 89.62 208 THR A CA 1
ATOM 1559 C C . THR A 1 208 ? 7.430 9.556 8.797 1.00 89.62 208 THR A C 1
ATOM 1561 O O . THR A 1 208 ? 6.905 8.899 9.699 1.00 89.62 208 THR A O 1
ATOM 1564 N N . ALA A 1 209 ? 6.786 10.544 8.172 1.00 90.44 209 ALA A N 1
ATOM 1565 C CA . ALA A 1 209 ? 5.430 10.966 8.494 1.00 90.44 209 ALA A CA 1
ATOM 1566 C C . ALA A 1 209 ? 4.390 9.868 8.209 1.00 90.44 209 ALA A C 1
ATOM 1568 O O . ALA A 1 209 ? 3.463 9.693 9.000 1.00 90.44 209 ALA A O 1
ATOM 1569 N N . ASN A 1 210 ? 4.549 9.070 7.144 1.00 90.56 210 ASN A N 1
ATOM 1570 C CA . ASN A 1 210 ? 3.640 7.952 6.860 1.00 90.56 210 ASN A CA 1
ATOM 1571 C C . ASN A 1 210 ? 3.730 6.840 7.920 1.00 90.56 210 ASN A C 1
ATOM 1573 O O . ASN A 1 210 ? 2.701 6.370 8.407 1.00 90.56 210 ASN A O 1
ATOM 1577 N N . GLU A 1 211 ? 4.940 6.449 8.325 1.00 87.69 211 GLU A N 1
ATOM 1578 C CA . GLU A 1 211 ? 5.138 5.441 9.378 1.00 87.69 211 GLU A CA 1
ATOM 1579 C C . GLU A 1 211 ? 4.644 5.930 10.746 1.00 87.69 211 GLU A C 1
ATOM 1581 O O . GLU A 1 211 ? 3.983 5.192 11.484 1.00 87.69 211 GLU A O 1
ATOM 1586 N N . ALA A 1 212 ? 4.893 7.202 11.070 1.00 89.19 212 ALA A N 1
ATOM 1587 C CA . ALA A 1 212 ? 4.343 7.829 12.266 1.00 89.19 212 ALA A CA 1
ATOM 1588 C C . ALA A 1 212 ? 2.806 7.876 12.229 1.00 89.19 212 ALA A C 1
ATOM 1590 O O . ALA A 1 212 ? 2.163 7.615 13.249 1.00 89.19 212 ALA A O 1
ATOM 1591 N N . ARG A 1 213 ? 2.206 8.151 11.063 1.00 90.19 213 ARG A N 1
ATOM 1592 C CA . ARG A 1 213 ? 0.751 8.190 10.888 1.00 90.19 213 ARG A CA 1
ATOM 1593 C C . ARG A 1 213 ? 0.102 6.833 11.137 1.00 90.19 213 ARG A C 1
ATOM 1595 O O . ARG A 1 213 ? -0.843 6.789 11.920 1.00 90.19 213 ARG A O 1
ATOM 1602 N N . LYS A 1 214 ? 0.625 5.739 10.567 1.00 88.81 214 LYS A N 1
ATOM 1603 C CA . LYS A 1 214 ? 0.092 4.378 10.795 1.00 88.81 214 LYS A CA 1
ATOM 1604 C C . LYS A 1 214 ? -0.025 4.058 12.292 1.00 88.81 214 LYS A C 1
ATOM 1606 O O . LYS A 1 214 ? -1.053 3.567 12.747 1.00 88.81 214 LYS A O 1
ATOM 1611 N N . ARG A 1 215 ? 0.995 4.420 13.081 1.00 86.19 215 ARG A N 1
ATOM 1612 C CA . ARG A 1 215 ? 1.001 4.247 14.548 1.00 86.19 215 ARG A CA 1
ATOM 1613 C C . ARG A 1 215 ? 0.052 5.211 15.262 1.00 86.19 215 ARG A C 1
ATOM 1615 O O . ARG A 1 215 ? -0.633 4.817 16.200 1.00 86.19 215 ARG A O 1
ATOM 1622 N N . ARG A 1 216 ? -0.025 6.467 14.811 1.00 87.75 216 ARG A N 1
ATOM 1623 C CA . ARG A 1 216 ? -0.943 7.479 15.362 1.00 87.75 216 ARG A CA 1
ATOM 1624 C C . ARG A 1 216 ? -2.409 7.069 15.215 1.00 87.75 216 ARG A C 1
ATOM 1626 O O . ARG A 1 216 ? -3.204 7.393 16.088 1.00 87.75 216 ARG A O 1
ATOM 1633 N N . MET A 1 217 ? -2.767 6.330 14.164 1.00 90.88 217 MET A N 1
ATOM 1634 C CA . MET A 1 217 ? -4.133 5.820 14.003 1.00 90.88 217 MET A CA 1
ATOM 1635 C C . MET A 1 217 ? -4.534 4.860 15.127 1.00 90.88 217 MET A C 1
ATOM 1637 O O . MET A 1 217 ? -5.656 4.953 15.615 1.00 90.88 217 MET A O 1
ATOM 1641 N N . ALA A 1 218 ? -3.620 4.011 15.609 1.00 87.44 218 ALA A N 1
ATOM 1642 C CA . ALA A 1 218 ? -3.887 3.170 16.777 1.00 87.44 218 ALA A CA 1
ATOM 1643 C C . ALA A 1 218 ? -4.138 4.015 18.038 1.00 87.44 218 ALA A C 1
ATOM 1645 O O . ALA A 1 218 ? -5.075 3.752 18.785 1.00 87.44 218 ALA A O 1
ATOM 1646 N N . LEU A 1 219 ? -3.364 5.088 18.235 1.00 86.50 219 LEU A N 1
ATOM 1647 C CA . LEU A 1 219 ? -3.587 6.023 19.344 1.00 86.50 219 LEU A CA 1
ATOM 1648 C C . LEU A 1 219 ? -4.940 6.739 19.232 1.00 86.50 219 LEU A C 1
ATOM 1650 O O . LEU A 1 219 ? -5.612 6.925 20.238 1.00 86.50 219 LEU A O 1
ATOM 1654 N N . LYS A 1 220 ? -5.379 7.092 18.017 1.00 88.00 220 LYS A N 1
ATOM 1655 C CA . LYS A 1 220 ? -6.706 7.685 17.780 1.00 88.00 220 LYS A CA 1
ATOM 1656 C C . LYS A 1 220 ? -7.837 6.717 18.145 1.00 88.00 220 LYS A C 1
ATOM 1658 O O . LYS A 1 220 ? -8.849 7.148 18.690 1.00 88.00 220 LYS A O 1
ATOM 1663 N N . VAL A 1 221 ? -7.660 5.419 17.883 1.00 87.69 221 VAL A N 1
ATOM 1664 C CA . VAL A 1 221 ? -8.598 4.372 18.328 1.00 87.69 221 VAL A CA 1
ATOM 1665 C C . VAL A 1 221 ? -8.653 4.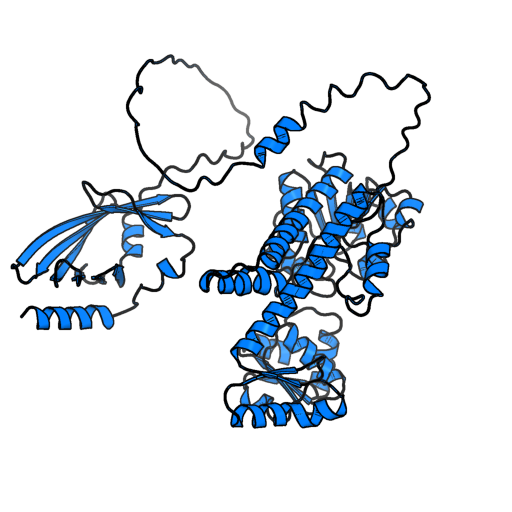305 19.856 1.00 87.69 221 VAL A C 1
ATOM 1667 O O . VAL A 1 221 ? -9.740 4.236 20.423 1.00 87.69 221 VAL A O 1
ATOM 1670 N N . MET A 1 222 ? -7.501 4.374 20.528 1.00 86.94 222 MET A N 1
ATOM 1671 C CA . MET A 1 222 ? -7.432 4.372 21.994 1.00 86.94 222 MET A CA 1
ATOM 1672 C C . MET A 1 222 ? -8.078 5.617 22.614 1.00 86.94 222 MET A C 1
ATOM 1674 O O . MET A 1 222 ? -8.827 5.493 23.579 1.00 86.94 222 MET A O 1
ATOM 1678 N N . ASP A 1 223 ? -7.846 6.799 22.042 1.00 86.94 223 ASP A N 1
ATOM 1679 C CA . ASP A 1 223 ? -8.457 8.055 22.494 1.00 86.94 223 ASP A CA 1
ATOM 1680 C C . ASP A 1 223 ? -9.986 8.021 22.332 1.00 86.94 223 ASP A C 1
ATOM 1682 O O . ASP A 1 223 ? -10.731 8.378 23.243 1.00 86.94 223 ASP A O 1
ATOM 1686 N N . ALA A 1 224 ? -10.470 7.453 21.222 1.00 85.56 224 ALA A N 1
ATOM 1687 C CA . ALA A 1 224 ? -11.895 7.211 20.996 1.00 85.56 224 ALA A CA 1
ATOM 1688 C C . ALA A 1 224 ? -12.512 6.167 21.947 1.00 85.56 224 ALA A C 1
ATOM 1690 O O . ALA A 1 224 ? -13.732 6.041 21.979 1.00 85.56 224 ALA A O 1
ATOM 1691 N N . LEU A 1 225 ? -11.701 5.430 22.711 1.00 84.69 225 LEU A N 1
ATOM 1692 C CA . LEU A 1 225 ? -12.113 4.479 23.749 1.00 84.69 225 LEU A CA 1
ATOM 1693 C C . LEU A 1 225 ? -11.783 4.979 25.167 1.00 84.69 225 LEU A C 1
ATOM 1695 O O . LEU A 1 225 ? -11.802 4.193 26.116 1.00 84.69 225 LEU A O 1
ATOM 1699 N N . ASP A 1 226 ? -11.524 6.280 25.322 1.00 81.56 226 ASP A N 1
ATOM 1700 C CA . ASP A 1 226 ? -11.230 6.936 26.602 1.00 81.56 226 ASP A CA 1
ATOM 1701 C C . ASP A 1 226 ? -9.921 6.430 27.253 1.00 81.56 226 ASP A C 1
ATOM 1703 O O . ASP A 1 226 ? -9.778 6.411 28.474 1.00 81.56 226 ASP A O 1
ATOM 1707 N N . ASN A 1 227 ? -8.945 6.042 26.420 1.00 80.38 227 ASN A N 1
ATOM 1708 C CA . ASN A 1 227 ? -7.602 5.554 26.774 1.00 80.38 227 ASN A CA 1
ATOM 1709 C C . ASN A 1 227 ? -7.542 4.242 27.575 1.00 80.38 227 ASN A C 1
ATOM 1711 O O . ASN A 1 227 ? -6.473 3.856 28.047 1.00 80.38 227 ASN A O 1
ATOM 1715 N N . ASP A 1 228 ? -8.656 3.524 27.674 1.00 81.75 228 ASP A N 1
ATOM 1716 C CA . ASP A 1 228 ? -8.724 2.197 28.272 1.00 81.75 228 ASP A CA 1
ATOM 1717 C C . ASP A 1 228 ? -9.148 1.179 27.209 1.00 81.75 228 ASP A C 1
ATOM 1719 O O . ASP A 1 228 ? -10.279 1.186 26.730 1.00 81.75 228 ASP A O 1
ATOM 1723 N N . VAL A 1 229 ? -8.215 0.318 26.807 1.00 83.75 229 VAL A N 1
ATOM 1724 C CA . VAL A 1 229 ? -8.441 -0.722 25.787 1.00 83.75 229 VAL A CA 1
ATOM 1725 C C . VAL A 1 229 ? -8.157 -2.130 26.311 1.00 83.75 229 VAL A C 1
ATOM 1727 O O . VAL A 1 229 ? -8.329 -3.104 25.580 1.00 83.75 229 VAL A O 1
ATOM 1730 N N . GLN A 1 230 ? -7.755 -2.258 27.578 1.00 86.69 230 GLN A N 1
ATOM 1731 C CA . GLN A 1 230 ? -7.353 -3.535 28.151 1.00 86.69 230 GLN A CA 1
ATOM 1732 C C . GLN A 1 230 ? -8.578 -4.444 28.326 1.00 86.69 230 GLN A C 1
ATOM 1734 O O . GLN A 1 230 ? -9.522 -4.119 29.041 1.00 86.69 230 GLN A O 1
ATOM 1739 N N . GLY A 1 231 ? -8.574 -5.597 27.653 1.00 84.06 231 GLY A N 1
ATOM 1740 C CA . GLY A 1 231 ? -9.688 -6.547 27.665 1.00 84.06 231 GLY A CA 1
ATOM 1741 C C . GLY A 1 231 ? -10.921 -6.103 26.871 1.00 84.06 231 GLY A C 1
ATOM 1742 O O . GLY A 1 231 ? -11.935 -6.799 26.909 1.00 84.06 231 GLY A O 1
ATOM 1743 N N . ARG A 1 232 ? -10.860 -4.974 26.150 1.00 90.00 232 ARG A N 1
ATOM 1744 C CA . ARG A 1 232 ? -11.938 -4.542 25.249 1.00 90.00 232 ARG A CA 1
ATOM 1745 C C . ARG A 1 232 ? -11.867 -5.279 23.921 1.00 90.00 232 ARG A C 1
ATOM 1747 O O . ARG A 1 232 ? -10.780 -5.608 23.450 1.00 90.00 232 ARG A O 1
ATOM 1754 N N . THR A 1 233 ? -13.027 -5.507 23.315 1.00 92.88 233 THR A N 1
ATOM 1755 C CA . THR A 1 233 ? -13.134 -6.153 22.001 1.00 92.88 233 THR A CA 1
ATOM 1756 C C . THR A 1 233 ? -13.266 -5.092 20.914 1.00 92.88 233 THR A C 1
ATOM 1758 O O . THR A 1 233 ? -14.228 -4.324 20.914 1.00 92.88 233 THR A O 1
ATOM 1761 N N . ILE A 1 234 ? -12.318 -5.046 19.978 1.00 94.19 234 ILE A N 1
ATOM 1762 C CA . ILE A 1 234 ? -12.306 -4.095 18.861 1.00 94.19 234 ILE A CA 1
ATOM 1763 C C . ILE A 1 234 ? -12.472 -4.870 17.554 1.00 94.19 234 ILE A C 1
ATOM 1765 O O . ILE A 1 234 ? -11.661 -5.739 17.236 1.00 94.19 234 ILE A O 1
ATOM 1769 N N . ALA A 1 235 ? -13.513 -4.532 16.795 1.00 94.81 235 ALA A N 1
ATOM 1770 C CA . ALA A 1 235 ? -13.768 -5.086 15.473 1.00 94.81 235 ALA A CA 1
ATOM 1771 C C . ALA A 1 235 ? -13.094 -4.221 14.398 1.00 94.81 235 ALA A C 1
ATOM 1773 O O . ALA A 1 235 ? -13.351 -3.022 14.308 1.00 94.81 235 ALA A O 1
ATOM 1774 N N . VAL A 1 236 ? -12.235 -4.813 13.574 1.00 94.75 236 VAL A N 1
ATOM 1775 C CA . VAL A 1 236 ? -11.509 -4.152 12.484 1.00 94.75 236 VAL A CA 1
ATOM 1776 C C . VAL A 1 236 ? -12.103 -4.599 11.152 1.00 94.75 236 VAL A C 1
ATOM 1778 O O . VAL A 1 236 ? -12.095 -5.782 10.820 1.00 94.75 236 VAL A O 1
ATOM 1781 N N . LEU A 1 237 ? -12.631 -3.646 10.387 1.00 92.88 237 LEU A N 1
ATOM 1782 C CA . LEU A 1 237 ? -13.236 -3.872 9.079 1.00 92.88 237 LEU A CA 1
ATOM 1783 C C . LEU A 1 237 ? -12.275 -3.413 7.976 1.00 92.88 237 LEU A C 1
ATOM 1785 O O . LEU A 1 237 ? -11.932 -2.228 7.871 1.00 92.88 237 LEU A O 1
ATOM 1789 N N . GLY A 1 238 ? -11.879 -4.370 7.142 1.00 90.25 238 GLY A N 1
ATOM 1790 C CA . GLY A 1 238 ? -10.825 -4.228 6.149 1.00 90.25 238 GLY A CA 1
ATOM 1791 C C . GLY A 1 238 ? -9.451 -4.547 6.735 1.00 90.25 238 GLY A C 1
ATOM 1792 O O . GLY A 1 238 ? -9.093 -4.088 7.814 1.00 90.25 238 GLY A O 1
ATOM 1793 N N . LEU A 1 239 ? -8.661 -5.339 6.025 1.00 89.19 239 LEU A N 1
ATOM 1794 C CA . LEU A 1 239 ? -7.294 -5.693 6.399 1.00 89.19 239 LEU A CA 1
ATOM 1795 C C . LEU A 1 239 ? -6.306 -5.317 5.298 1.00 89.19 239 LEU A C 1
ATOM 1797 O O . LEU A 1 239 ? -5.179 -4.929 5.594 1.00 89.19 239 LEU A O 1
ATOM 1801 N N . THR A 1 240 ? -6.708 -5.379 4.038 1.00 86.94 240 THR A N 1
ATOM 1802 C CA . THR A 1 240 ? -5.813 -5.149 2.898 1.00 86.94 240 THR A CA 1
ATOM 1803 C C . THR A 1 240 ? -5.436 -3.674 2.754 1.00 86.94 240 THR A C 1
ATOM 1805 O O . THR A 1 240 ? -6.078 -2.783 3.312 1.00 86.94 240 THR A O 1
ATOM 1808 N N . PHE A 1 241 ? -4.358 -3.363 2.026 1.00 80.62 241 PHE A N 1
ATOM 1809 C CA . PHE A 1 241 ? -3.873 -1.972 1.951 1.00 80.62 241 PHE A CA 1
ATOM 1810 C C . PHE A 1 241 ? -4.791 -1.028 1.145 1.00 80.62 241 PHE A C 1
ATOM 1812 O O . PHE A 1 241 ? -4.730 0.195 1.325 1.00 80.62 241 PHE A O 1
ATOM 1819 N N . LYS A 1 242 ? -5.598 -1.594 0.242 1.00 78.81 242 LYS A N 1
ATOM 1820 C CA . LYS A 1 242 ? -6.588 -0.936 -0.622 1.00 78.81 242 LYS A CA 1
ATOM 1821 C C . LYS A 1 242 ? -7.773 -1.897 -0.821 1.00 78.81 242 LYS A C 1
ATOM 1823 O O . LYS A 1 242 ? -7.568 -3.100 -0.675 1.00 78.81 242 LYS A O 1
ATOM 1828 N N . PRO A 1 243 ? -8.972 -1.415 -1.181 1.00 81.12 243 PRO A N 1
ATOM 1829 C CA . PRO A 1 243 ? -10.048 -2.310 -1.597 1.00 81.12 243 PRO A CA 1
ATOM 1830 C C . PRO A 1 243 ? -9.661 -3.105 -2.855 1.00 81.12 243 PRO A C 1
ATOM 1832 O O . PRO A 1 243 ? -8.725 -2.747 -3.577 1.00 81.12 243 PRO A O 1
ATOM 1835 N N . ASP A 1 244 ? -10.414 -4.171 -3.110 1.00 77.25 244 ASP A N 1
ATOM 1836 C CA . ASP A 1 244 ? -10.364 -4.993 -4.325 1.00 77.25 244 ASP A CA 1
ATOM 1837 C C . ASP A 1 244 ? -9.063 -5.785 -4.522 1.00 77.25 244 ASP A C 1
ATOM 1839 O O . ASP A 1 244 ? -8.677 -6.115 -5.636 1.00 77.25 244 ASP A O 1
ATOM 1843 N N . THR A 1 245 ? -8.372 -6.127 -3.433 1.00 76.19 245 THR A N 1
ATOM 1844 C CA . THR A 1 245 ? -7.165 -6.965 -3.470 1.00 76.19 245 THR A CA 1
ATOM 1845 C C . THR A 1 245 ? -7.029 -7.800 -2.204 1.00 76.19 245 THR A C 1
ATOM 1847 O O . THR A 1 245 ? -7.516 -7.398 -1.153 1.00 76.19 245 THR A O 1
ATOM 1850 N N . ASP A 1 246 ? -6.316 -8.920 -2.291 1.00 81.50 246 ASP A N 1
ATOM 1851 C CA . ASP A 1 246 ? -5.874 -9.752 -1.164 1.00 81.50 246 ASP A CA 1
ATOM 1852 C C . ASP A 1 246 ? -4.472 -9.379 -0.637 1.00 81.50 246 ASP A C 1
ATOM 1854 O O . ASP A 1 246 ? -3.950 -10.026 0.275 1.00 81.50 246 ASP A O 1
ATOM 1858 N N . ASP A 1 247 ? -3.838 -8.344 -1.200 1.00 78.06 247 ASP A N 1
ATOM 1859 C CA . ASP A 1 247 ? -2.481 -7.943 -0.831 1.00 78.06 247 ASP A CA 1
ATOM 1860 C C . ASP A 1 247 ? -2.428 -7.269 0.555 1.00 78.06 247 ASP A C 1
ATOM 1862 O O . ASP A 1 247 ? -2.957 -6.175 0.785 1.00 78.06 247 ASP A O 1
ATOM 1866 N N . MET A 1 248 ? -1.717 -7.924 1.472 1.00 83.50 248 MET A N 1
ATOM 1867 C CA . MET A 1 248 ? -1.485 -7.478 2.850 1.00 83.50 248 MET A CA 1
ATOM 1868 C C . MET A 1 248 ? -0.113 -6.813 3.055 1.00 83.50 248 MET A C 1
ATOM 1870 O O . MET A 1 248 ? 0.209 -6.380 4.165 1.00 83.50 248 MET A O 1
ATOM 1874 N N . ARG A 1 249 ? 0.731 -6.723 2.018 1.00 81.06 249 ARG A N 1
ATOM 1875 C CA . ARG A 1 249 ? 2.096 -6.187 2.157 1.00 81.06 249 ARG A CA 1
ATOM 1876 C C . ARG A 1 249 ? 2.068 -4.706 2.518 1.00 81.06 249 ARG A C 1
ATOM 1878 O O . ARG A 1 249 ? 1.420 -3.902 1.849 1.00 81.06 249 ARG A O 1
ATOM 1885 N N . ASP A 1 250 ? 2.793 -4.355 3.579 1.00 83.50 250 ASP A N 1
ATOM 1886 C CA . ASP A 1 250 ? 2.844 -3.003 4.150 1.00 83.50 250 ASP A CA 1
ATOM 1887 C C . ASP A 1 250 ? 1.452 -2.395 4.429 1.00 83.50 250 ASP A C 1
ATOM 1889 O O . ASP A 1 250 ? 1.288 -1.169 4.409 1.00 83.50 250 ASP A O 1
ATOM 1893 N N . ALA A 1 251 ? 0.434 -3.234 4.663 1.00 88.06 251 ALA A N 1
ATOM 1894 C CA . ALA A 1 251 ? -0.924 -2.776 4.918 1.00 88.06 251 ALA A CA 1
ATOM 1895 C C . ALA A 1 251 ? -0.991 -1.959 6.226 1.00 88.06 251 ALA A C 1
ATOM 1897 O O . ALA A 1 251 ? -0.405 -2.367 7.230 1.00 88.06 251 ALA A O 1
ATOM 1898 N N . PRO A 1 252 ? -1.718 -0.821 6.263 1.00 89.00 252 PRO A N 1
ATOM 1899 C CA . PRO A 1 252 ? -1.858 -0.007 7.477 1.00 89.00 252 PRO A CA 1
ATOM 1900 C C . PRO A 1 252 ? -2.533 -0.730 8.655 1.00 89.00 252 PRO A C 1
ATOM 1902 O O . PRO A 1 252 ? -2.388 -0.297 9.796 1.00 89.00 252 PRO A O 1
ATOM 1905 N N . SER A 1 253 ? -3.256 -1.821 8.385 1.00 91.38 253 SER A N 1
ATOM 1906 C CA . SER A 1 253 ? -3.953 -2.656 9.374 1.00 91.38 253 SER A CA 1
ATOM 1907 C C . SER A 1 253 ? -2.998 -3.383 10.304 1.00 91.38 253 SER A C 1
ATOM 1909 O O . SER A 1 253 ? -3.252 -3.438 11.502 1.00 91.38 253 SER A O 1
ATOM 1911 N N . VAL A 1 254 ? -1.870 -3.864 9.782 1.00 90.94 254 VAL A N 1
ATOM 1912 C CA . VAL A 1 254 ? -0.889 -4.644 10.541 1.00 90.94 254 VAL A CA 1
ATOM 1913 C C . VAL A 1 254 ? -0.328 -3.856 11.731 1.00 90.94 254 VAL A C 1
ATOM 1915 O O . VAL A 1 254 ? -0.561 -4.269 12.867 1.00 90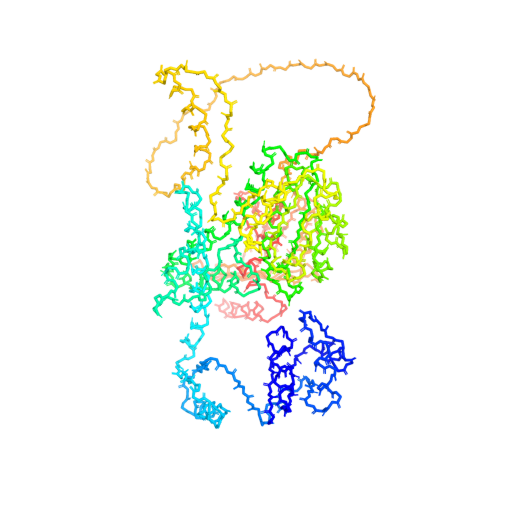.94 254 VAL A O 1
ATOM 1918 N N . PRO A 1 255 ? 0.317 -2.684 11.550 1.00 89.94 255 PRO A N 1
ATOM 1919 C CA . PRO A 1 255 ? 0.837 -1.920 12.683 1.00 89.94 255 PRO A CA 1
ATOM 1920 C C . PRO A 1 255 ? -0.268 -1.393 13.606 1.00 89.94 255 PRO A C 1
ATOM 1922 O O . PRO A 1 255 ? -0.009 -1.174 14.792 1.00 89.94 255 PRO A O 1
ATOM 1925 N N . LEU A 1 256 ? -1.488 -1.182 13.096 1.00 90.56 256 LEU A N 1
ATOM 1926 C CA . LEU A 1 256 ? -2.628 -0.778 13.916 1.00 90.56 256 LEU A CA 1
ATOM 1927 C C . LEU A 1 256 ? -3.035 -1.904 14.874 1.00 90.56 256 LEU A C 1
ATOM 1929 O O . LEU A 1 256 ? -3.100 -1.676 16.081 1.00 90.56 256 LEU A O 1
ATOM 1933 N N . ILE A 1 257 ? -3.243 -3.113 14.351 1.00 91.38 257 ILE A N 1
ATOM 1934 C CA . ILE A 1 257 ? -3.646 -4.297 15.119 1.00 91.38 257 ILE A CA 1
ATOM 1935 C C . ILE A 1 257 ? -2.565 -4.669 16.133 1.00 91.38 257 ILE A C 1
ATOM 1937 O O . ILE A 1 257 ? -2.870 -4.785 17.319 1.00 91.38 257 ILE A O 1
ATOM 1941 N N . GLU A 1 258 ? -1.300 -4.743 15.710 1.00 91.06 258 GLU A N 1
ATOM 1942 C CA . GLU A 1 258 ? -0.181 -5.051 16.607 1.00 91.06 258 GLU A CA 1
ATOM 1943 C C . GLU A 1 258 ? -0.085 -4.059 17.773 1.00 91.06 258 GLU A C 1
ATOM 1945 O O . GLU A 1 258 ? 0.205 -4.440 18.907 1.00 91.06 258 GLU A O 1
ATOM 1950 N N . THR A 1 259 ? -0.319 -2.769 17.510 1.00 89.88 259 THR A N 1
ATOM 1951 C CA . THR A 1 259 ? -0.280 -1.748 18.562 1.00 89.88 259 THR A CA 1
ATOM 1952 C C . THR A 1 259 ? -1.435 -1.943 19.541 1.00 89.88 259 THR A C 1
ATOM 1954 O O . THR A 1 259 ? -1.198 -1.946 20.745 1.00 89.88 259 THR A O 1
ATOM 1957 N N . LEU A 1 260 ? -2.661 -2.166 19.059 1.00 89.62 260 LEU A N 1
ATOM 1958 C CA . LEU A 1 260 ? -3.825 -2.389 19.925 1.00 89.62 260 LEU A CA 1
ATOM 1959 C C . LEU A 1 260 ? -3.687 -3.668 20.771 1.00 89.62 260 LEU A C 1
ATOM 1961 O O . LEU A 1 260 ? -3.989 -3.647 21.965 1.00 89.62 260 LEU A O 1
ATOM 1965 N N . GLN A 1 261 ? -3.153 -4.747 20.194 1.00 90.38 261 GLN A N 1
ATOM 1966 C CA . GLN A 1 261 ? -2.864 -5.993 20.912 1.00 90.38 261 GLN A CA 1
ATOM 1967 C C . GLN A 1 261 ? -1.825 -5.791 22.022 1.00 90.38 261 GLN A C 1
ATOM 1969 O O . GLN A 1 261 ? -1.993 -6.309 23.125 1.00 90.38 261 GLN A O 1
ATOM 1974 N N . ARG A 1 262 ? -0.779 -4.983 21.787 1.00 89.06 262 ARG A N 1
ATOM 1975 C CA . ARG A 1 262 ? 0.218 -4.643 22.825 1.00 89.06 262 ARG A CA 1
ATOM 1976 C C . ARG A 1 262 ? -0.388 -3.914 24.023 1.00 89.06 262 ARG A C 1
ATOM 1978 O O . ARG A 1 262 ? 0.137 -4.045 25.125 1.00 89.06 262 ARG A O 1
ATOM 1985 N N . PHE A 1 263 ? -1.477 -3.174 23.825 1.00 87.56 263 PHE A N 1
ATOM 1986 C CA . PHE A 1 263 ? -2.236 -2.536 24.906 1.00 87.56 263 PHE A CA 1
ATOM 1987 C C . PHE A 1 263 ? -3.328 -3.445 25.507 1.00 87.56 263 PHE A C 1
ATOM 1989 O O . PHE A 1 263 ? -4.086 -3.007 26.369 1.00 87.56 263 PHE A O 1
ATOM 1996 N N . GLY A 1 264 ? -3.385 -4.720 25.106 1.00 87.81 264 GLY A N 1
ATOM 1997 C CA . GLY A 1 264 ? -4.257 -5.736 25.696 1.00 87.81 264 GLY A CA 1
ATOM 1998 C C . GLY A 1 264 ? -5.676 -5.782 25.128 1.00 87.81 264 GLY A C 1
ATOM 1999 O O . GLY A 1 264 ? -6.552 -6.354 25.779 1.00 87.81 264 GLY A O 1
ATOM 2000 N N . ALA A 1 265 ? -5.923 -5.186 23.958 1.00 90.88 265 ALA A N 1
ATOM 2001 C CA . ALA A 1 265 ? -7.209 -5.294 23.274 1.00 90.88 265 ALA 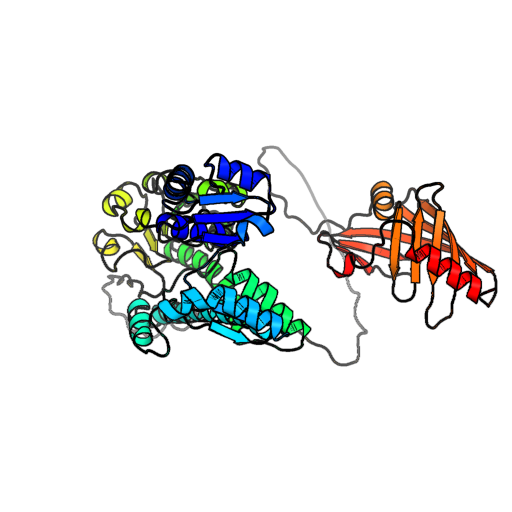A CA 1
ATOM 2002 C C . ALA A 1 265 ? -7.370 -6.664 22.593 1.00 90.88 265 ALA A C 1
ATOM 2004 O O . ALA A 1 265 ? -6.419 -7.202 22.023 1.00 90.88 265 ALA A O 1
ATOM 2005 N N . GLN A 1 266 ? -8.588 -7.202 22.611 1.00 92.38 266 GLN A N 1
ATOM 2006 C CA . GLN A 1 266 ? -8.964 -8.370 21.817 1.00 92.38 266 GLN A CA 1
ATOM 2007 C C . GLN A 1 266 ? -9.421 -7.903 20.437 1.00 92.38 266 GLN A C 1
ATOM 2009 O O . GLN A 1 266 ? -10.343 -7.093 20.328 1.00 92.38 266 GLN A O 1
ATOM 2014 N N . ILE A 1 267 ? -8.763 -8.391 19.386 1.00 94.12 267 ILE A N 1
ATOM 2015 C CA . ILE A 1 267 ? -9.028 -7.952 18.017 1.00 94.12 267 ILE A CA 1
ATOM 2016 C C . ILE A 1 267 ? -9.835 -9.008 17.278 1.00 94.12 267 ILE A C 1
ATOM 2018 O O . ILE A 1 267 ? -9.413 -10.159 17.150 1.00 94.12 267 ILE A O 1
ATOM 2022 N N . ARG A 1 268 ? -10.968 -8.565 16.740 1.00 94.31 268 ARG A N 1
ATOM 2023 C CA . ARG A 1 268 ? -11.733 -9.284 15.726 1.00 94.31 268 ARG A CA 1
ATOM 2024 C C . ARG A 1 268 ? -11.535 -8.583 14.406 1.00 94.31 268 ARG A C 1
ATOM 2026 O O . ARG A 1 268 ? -11.554 -7.355 14.373 1.00 94.31 268 ARG A O 1
ATOM 2033 N N . ALA A 1 269 ? -11.337 -9.323 13.331 1.00 93.19 269 ALA A N 1
ATOM 2034 C CA . ALA A 1 269 ? -11.149 -8.716 12.029 1.00 93.19 269 ALA A CA 1
ATOM 2035 C C . ALA A 1 269 ? -11.993 -9.387 10.954 1.00 93.19 269 ALA A C 1
ATOM 2037 O O . ALA A 1 269 ? -12.203 -10.597 10.952 1.00 93.19 269 ALA A O 1
ATOM 2038 N N . TYR A 1 270 ? -12.461 -8.562 10.028 1.00 92.62 270 TYR A N 1
ATOM 2039 C CA . TYR A 1 270 ? -13.175 -8.986 8.839 1.00 92.62 270 TYR A CA 1
ATOM 2040 C C . TYR A 1 270 ? -12.531 -8.322 7.629 1.00 92.62 270 TYR A C 1
ATOM 2042 O O . TYR A 1 270 ? -12.440 -7.095 7.556 1.00 92.62 270 TYR A O 1
ATOM 2050 N N . ASP A 1 271 ? -12.116 -9.134 6.667 1.00 89.62 271 ASP A N 1
ATOM 2051 C CA . ASP A 1 271 ? -11.817 -8.686 5.315 1.00 89.62 271 ASP A CA 1
ATOM 2052 C C . ASP A 1 271 ? -12.483 -9.664 4.344 1.00 89.62 271 ASP A C 1
ATOM 2054 O O . ASP A 1 271 ? -12.321 -10.870 4.538 1.00 89.62 271 ASP A O 1
ATOM 2058 N N . PRO A 1 272 ? -13.223 -9.188 3.324 1.00 83.06 272 PRO A N 1
ATOM 2059 C CA . PRO A 1 272 ? -13.962 -10.082 2.439 1.00 83.06 272 PRO A CA 1
ATOM 2060 C C . PRO A 1 272 ? -13.075 -11.103 1.715 1.00 83.06 272 PRO A C 1
ATOM 2062 O O . PRO A 1 272 ? -13.568 -12.153 1.315 1.00 83.06 272 PRO A O 1
ATOM 2065 N N . ILE A 1 273 ? -11.791 -10.788 1.502 1.00 81.19 273 ILE A N 1
ATOM 2066 C CA . ILE A 1 273 ? -10.890 -11.585 0.658 1.00 81.19 273 ILE A CA 1
ATOM 2067 C C . ILE A 1 273 ? -9.527 -11.802 1.320 1.00 81.19 273 ILE A C 1
ATOM 2069 O O . ILE A 1 273 ? -8.982 -12.902 1.298 1.00 81.19 273 ILE A O 1
ATOM 2073 N N . GLY A 1 274 ? -8.943 -10.758 1.908 1.00 80.69 274 GLY A N 1
ATOM 2074 C CA . GLY A 1 274 ? -7.588 -10.770 2.455 1.00 80.69 274 GLY A CA 1
ATOM 2075 C C . GLY A 1 274 ? -7.410 -11.591 3.733 1.00 80.69 274 GLY A C 1
ATOM 2076 O O . GLY A 1 274 ? -6.299 -11.628 4.259 1.00 80.69 274 GLY A O 1
ATOM 2077 N N . ALA A 1 275 ? -8.457 -12.249 4.243 1.00 82.38 275 ALA A N 1
ATOM 2078 C CA . ALA A 1 275 ? -8.434 -12.990 5.504 1.00 82.38 275 ALA A CA 1
ATOM 2079 C C . ALA A 1 275 ? -7.377 -14.114 5.530 1.00 82.38 275 ALA A C 1
ATOM 2081 O O . ALA A 1 275 ? -6.649 -14.251 6.515 1.00 82.38 275 ALA A O 1
ATOM 2082 N N . GLU A 1 276 ? -7.221 -14.880 4.441 1.00 83.31 276 GLU A N 1
ATOM 2083 C CA . GLU A 1 276 ? -6.231 -15.968 4.382 1.00 83.31 276 GLU A CA 1
ATOM 2084 C C . GLU A 1 276 ? -4.789 -15.438 4.401 1.00 83.31 276 GLU A C 1
ATOM 2086 O O . GLU A 1 276 ? -3.934 -15.948 5.123 1.00 83.31 276 GLU A O 1
ATOM 2091 N N . ASN A 1 277 ? -4.499 -14.383 3.637 1.00 82.06 277 ASN A N 1
ATOM 2092 C CA . ASN A 1 277 ? -3.173 -13.765 3.655 1.00 82.06 277 ASN A CA 1
ATOM 2093 C C . ASN A 1 277 ? -2.897 -13.062 4.990 1.00 82.06 277 ASN A C 1
ATOM 2095 O O . ASN A 1 277 ? -1.755 -13.049 5.453 1.00 82.06 277 ASN A O 1
ATOM 2099 N N . ALA A 1 278 ? -3.929 -12.507 5.624 1.00 84.44 278 ALA A N 1
ATOM 2100 C CA . ALA A 1 278 ? -3.815 -11.865 6.922 1.00 84.44 278 ALA A CA 1
ATOM 2101 C C . ALA A 1 278 ? -3.483 -12.867 8.036 1.00 84.44 278 ALA A C 1
ATOM 2103 O O . ALA A 1 278 ? -2.640 -12.554 8.870 1.00 84.44 278 ALA A O 1
ATOM 2104 N N . SER A 1 279 ? -4.054 -14.077 8.024 1.00 84.19 279 SER A N 1
ATOM 2105 C CA . SER A 1 279 ? -3.785 -15.117 9.039 1.00 84.19 279 SER A CA 1
ATOM 2106 C C . SER A 1 279 ? -2.332 -15.605 9.049 1.00 84.19 279 SER A C 1
ATOM 2108 O O . SER A 1 279 ? -1.833 -16.084 10.065 1.00 84.19 279 SER A O 1
ATOM 2110 N N . ARG A 1 280 ? -1.623 -15.451 7.925 1.00 85.75 280 ARG A N 1
ATOM 2111 C CA . ARG A 1 280 ? -0.192 -15.771 7.812 1.00 85.75 280 ARG A CA 1
ATOM 2112 C C . ARG A 1 280 ? 0.710 -14.703 8.435 1.00 85.75 280 ARG A C 1
ATOM 2114 O O . ARG A 1 280 ? 1.874 -14.989 8.703 1.00 85.75 280 ARG A O 1
ATOM 2121 N N . ILE A 1 281 ? 0.206 -13.479 8.602 1.00 85.31 281 ILE A N 1
ATOM 2122 C CA . ILE A 1 281 ? 0.977 -12.312 9.062 1.00 85.31 281 ILE A CA 1
ATOM 2123 C C . ILE A 1 281 ? 0.588 -11.928 10.493 1.00 85.31 281 ILE A C 1
ATOM 2125 O O . ILE A 1 281 ? 1.459 -11.608 11.297 1.00 85.31 281 ILE A O 1
ATOM 2129 N N . LEU A 1 282 ? -0.707 -11.950 10.806 1.00 85.50 282 LEU A N 1
ATOM 2130 C CA . LEU A 1 282 ? -1.268 -11.551 12.091 1.00 85.50 282 LEU A CA 1
ATOM 2131 C C . LEU A 1 282 ? -1.428 -12.768 13.006 1.00 85.50 282 LEU A C 1
ATOM 2133 O O . LEU A 1 282 ? -2.040 -13.764 12.630 1.00 85.50 282 LEU A O 1
ATOM 2137 N N . SER A 1 283 ? -0.919 -12.656 14.231 1.00 83.25 283 SER A N 1
ATOM 2138 C CA . SER A 1 283 ? -1.151 -13.606 15.323 1.00 83.25 283 SER A CA 1
ATOM 2139 C C . SER A 1 283 ? -2.220 -13.075 16.280 1.00 83.25 283 SER A C 1
ATOM 2141 O O . SER A 1 283 ? -2.361 -11.864 16.425 1.00 83.25 283 SER A O 1
ATOM 2143 N N . ASP A 1 284 ? -2.946 -13.965 16.963 1.00 84.38 284 ASP A N 1
ATOM 2144 C CA . ASP A 1 284 ? -3.921 -13.617 18.013 1.00 84.38 284 ASP A CA 1
ATOM 2145 C C . ASP A 1 284 ? -5.065 -12.682 17.554 1.00 84.38 284 ASP A C 1
ATOM 2147 O O . ASP A 1 284 ? -5.484 -11.775 18.280 1.00 84.38 284 ASP A O 1
ATOM 2151 N N . VAL A 1 285 ? -5.569 -12.896 16.333 1.00 88.19 285 VAL A N 1
ATOM 2152 C CA . VAL A 1 285 ? -6.732 -12.190 15.767 1.00 88.19 285 VAL A CA 1
ATOM 2153 C C . VAL A 1 285 ? -7.836 -13.193 15.443 1.00 88.19 285 VAL A C 1
ATOM 2155 O O . VAL A 1 285 ? -7.589 -14.194 14.771 1.00 88.19 285 VAL A O 1
ATOM 2158 N N . GLU A 1 286 ? -9.059 -12.915 15.891 1.00 90.44 286 GLU A N 1
ATOM 2159 C CA . GLU A 1 286 ? -10.243 -13.700 15.528 1.00 90.44 286 GLU A CA 1
ATOM 2160 C C . GLU A 1 286 ? -10.766 -13.208 14.168 1.00 90.44 286 GLU A C 1
ATOM 2162 O O . GLU A 1 286 ? -11.269 -12.089 14.045 1.00 90.44 286 GLU A O 1
ATOM 2167 N N . LEU A 1 287 ? -10.583 -14.019 13.124 1.00 89.19 287 LEU A N 1
ATOM 2168 C CA . LEU A 1 287 ? -11.059 -13.714 11.775 1.00 89.19 287 LEU A CA 1
ATOM 2169 C C . LEU A 1 287 ? -12.505 -14.188 11.612 1.00 89.19 287 LEU A C 1
ATOM 2171 O O . LEU A 1 287 ? -12.825 -15.328 11.945 1.00 89.19 287 LEU A O 1
ATOM 2175 N N . HIS A 1 288 ? -13.358 -13.320 11.076 1.00 89.69 288 HIS A N 1
ATOM 2176 C CA . HIS A 1 288 ? -14.756 -13.624 10.776 1.00 89.69 288 HIS A CA 1
ATOM 2177 C C . HIS A 1 288 ? -15.042 -13.471 9.282 1.00 89.69 288 HIS A C 1
ATOM 2179 O O . HIS A 1 288 ? -14.403 -12.663 8.610 1.00 89.69 288 HIS A O 1
ATOM 2185 N N . ASP A 1 289 ? -16.062 -14.188 8.803 1.00 85.44 289 ASP A N 1
ATOM 2186 C CA . ASP A 1 289 ? -16.519 -14.160 7.404 1.00 85.44 289 ASP A CA 1
ATOM 2187 C C . ASP A 1 289 ? -17.622 -13.118 7.139 1.00 85.44 289 ASP A C 1
ATOM 2189 O O . ASP A 1 289 ? -17.991 -12.881 5.992 1.00 85.44 289 ASP A O 1
ATOM 2193 N N . ASP A 1 290 ? -18.173 -12.493 8.184 1.00 88.88 290 ASP A N 1
ATOM 2194 C CA . ASP A 1 290 ? -19.220 -11.473 8.075 1.00 88.88 290 ASP A CA 1
ATOM 2195 C C . ASP A 1 290 ? -18.920 -10.267 8.977 1.00 88.88 290 ASP A C 1
ATOM 2197 O O . ASP A 1 290 ? -18.480 -10.400 10.125 1.00 88.88 290 ASP A O 1
ATOM 2201 N N . ALA A 1 291 ? -19.185 -9.066 8.456 1.00 88.62 291 ALA A N 1
ATOM 2202 C CA . ALA A 1 291 ? -18.911 -7.811 9.153 1.00 88.62 291 ALA A CA 1
ATOM 2203 C C . ALA A 1 291 ? -19.760 -7.629 10.428 1.00 88.62 291 ALA A C 1
ATOM 2205 O O . ALA A 1 291 ? -19.278 -7.053 11.405 1.00 88.62 291 ALA A O 1
ATOM 2206 N N . TYR A 1 292 ? -21.008 -8.112 10.445 1.00 89.81 292 TYR A N 1
ATOM 2207 C CA . TYR A 1 292 ? -21.898 -8.003 11.605 1.00 89.81 292 TYR A CA 1
ATOM 2208 C C . TYR A 1 292 ? -21.543 -9.017 12.690 1.00 89.81 292 TYR A C 1
ATOM 2210 O O . TYR A 1 292 ? -21.618 -8.689 13.873 1.00 89.81 292 TYR A O 1
ATOM 2218 N N . GLU A 1 293 ? -21.139 -10.227 12.300 1.00 89.81 293 GLU A N 1
ATOM 2219 C CA . GLU A 1 293 ? -20.591 -11.227 13.225 1.00 89.81 293 GLU A CA 1
ATOM 2220 C C . GLU A 1 293 ? -19.320 -10.702 13.904 1.00 89.81 293 GLU A C 1
ATOM 2222 O O . GLU A 1 293 ? -19.221 -10.735 15.131 1.00 89.81 293 GLU A O 1
ATOM 2227 N N . CYS A 1 294 ? -18.406 -10.112 13.124 1.00 89.94 294 CYS A N 1
ATOM 2228 C CA . CYS A 1 294 ? -17.190 -9.472 13.633 1.00 89.94 294 CYS A CA 1
ATOM 2229 C C . CYS A 1 294 ? -17.501 -8.380 14.673 1.00 89.94 294 CYS A C 1
ATOM 2231 O O . CYS A 1 294 ? -16.854 -8.290 15.718 1.00 89.94 294 CYS A O 1
ATOM 2233 N N . ALA A 1 295 ? -18.540 -7.577 14.422 1.00 90.12 295 ALA A N 1
ATOM 2234 C CA . ALA A 1 295 ? -18.963 -6.495 15.306 1.00 90.12 295 ALA A CA 1
ATOM 2235 C C . ALA A 1 295 ? -19.799 -6.945 16.523 1.00 90.12 295 ALA A C 1
ATOM 2237 O O . ALA A 1 295 ? -20.077 -6.125 17.406 1.00 90.12 295 ALA A O 1
ATOM 2238 N N . ARG A 1 296 ? -20.209 -8.220 16.617 1.00 90.88 296 ARG A N 1
ATOM 2239 C CA . ARG A 1 296 ? -21.107 -8.691 17.683 1.00 90.88 296 ARG A CA 1
ATOM 2240 C C . ARG A 1 296 ? -20.450 -8.601 19.060 1.00 90.88 296 ARG A C 1
ATOM 2242 O O . ARG A 1 296 ? -19.496 -9.307 19.361 1.00 90.88 296 ARG A O 1
ATOM 2249 N N . GLY A 1 297 ? -21.008 -7.781 19.943 1.00 88.94 297 GLY A N 1
ATOM 2250 C CA . GLY A 1 297 ? -20.481 -7.541 21.284 1.00 88.94 297 GLY A CA 1
ATOM 2251 C C . GLY A 1 297 ? -19.189 -6.719 21.308 1.00 88.94 297 GLY A C 1
ATOM 2252 O O . GLY A 1 297 ? -18.579 -6.614 22.368 1.00 88.94 297 GLY A O 1
ATOM 2253 N N . ALA A 1 298 ? -18.777 -6.129 20.179 1.00 91.62 298 ALA A N 1
ATOM 2254 C CA . ALA A 1 298 ? -17.603 -5.267 20.122 1.00 91.62 298 ALA A CA 1
ATOM 2255 C C . ALA A 1 298 ? -17.854 -3.929 20.842 1.00 91.62 298 ALA A C 1
ATOM 2257 O O . ALA A 1 298 ? -18.956 -3.371 20.796 1.00 91.62 298 ALA A O 1
ATOM 2258 N N . ASP A 1 299 ? -16.816 -3.411 21.499 1.00 90.88 299 ASP A N 1
ATOM 2259 C CA . ASP A 1 299 ? -16.801 -2.100 22.154 1.00 90.88 299 ASP A CA 1
ATOM 2260 C C . ASP A 1 299 ? -16.548 -0.964 21.146 1.00 90.88 299 ASP A C 1
ATOM 2262 O O . ASP A 1 299 ? -16.984 0.165 21.352 1.00 90.88 299 ASP A O 1
ATOM 2266 N N . ALA A 1 300 ? -15.862 -1.250 20.037 1.00 92.50 300 ALA A N 1
ATOM 2267 C CA . ALA A 1 300 ? -15.708 -0.322 18.920 1.00 92.50 300 ALA A CA 1
ATOM 2268 C C . ALA A 1 300 ? -15.541 -1.055 17.591 1.00 92.50 300 ALA A C 1
ATOM 2270 O O . ALA A 1 300 ? -15.024 -2.172 17.540 1.00 92.50 300 ALA A O 1
ATOM 2271 N N . VAL A 1 301 ? -15.933 -0.375 16.515 1.00 93.88 301 VAL A N 1
ATOM 2272 C CA . VAL A 1 301 ? -15.667 -0.775 15.132 1.00 93.88 301 VAL A CA 1
ATOM 2273 C C . VAL A 1 301 ? -14.695 0.221 14.509 1.00 93.88 301 VAL A C 1
ATOM 2275 O O . VAL A 1 301 ? -14.928 1.429 14.545 1.00 93.88 301 VAL A O 1
ATOM 2278 N N . VAL A 1 302 ? -13.616 -0.285 13.920 1.00 94.12 302 VAL A N 1
ATOM 2279 C CA . VAL A 1 302 ? -12.596 0.482 13.203 1.00 94.12 302 VAL A CA 1
ATOM 2280 C C . VAL A 1 302 ? -12.662 0.117 11.729 1.00 94.12 302 VAL A C 1
ATOM 2282 O O . VAL A 1 302 ? -12.505 -1.043 11.370 1.00 94.12 302 VAL A O 1
ATOM 2285 N N . VAL A 1 303 ? -12.856 1.105 10.865 1.00 93.56 303 VAL A N 1
ATOM 2286 C CA . VAL A 1 303 ? -12.865 0.928 9.410 1.00 93.56 303 VAL A CA 1
ATOM 2287 C C . VAL A 1 303 ? -11.551 1.454 8.866 1.00 93.56 303 VAL A C 1
ATOM 2289 O O . VAL A 1 303 ? -11.259 2.645 8.990 1.00 93.56 303 VAL A O 1
ATOM 2292 N N . ILE A 1 304 ? -10.751 0.572 8.273 1.00 92.00 304 ILE A N 1
ATOM 2293 C CA . ILE A 1 304 ? -9.406 0.914 7.788 1.00 92.00 304 ILE A CA 1
ATOM 2294 C C . ILE A 1 304 ? -9.241 0.755 6.273 1.00 92.00 304 ILE A C 1
ATOM 2296 O O . ILE A 1 304 ? -8.426 1.469 5.673 1.00 92.00 304 ILE A O 1
ATOM 2300 N N . THR A 1 305 ? -10.051 -0.103 5.650 1.00 88.75 305 THR A N 1
ATOM 2301 C CA . THR A 1 305 ? -10.070 -0.301 4.195 1.00 88.75 305 THR A CA 1
ATOM 2302 C C . THR A 1 305 ? -11.487 -0.133 3.673 1.00 88.75 305 THR A C 1
ATOM 2304 O O . THR A 1 305 ? -12.434 -0.744 4.158 1.00 88.75 305 THR A O 1
ATOM 2307 N N . GLU A 1 306 ? -11.638 0.735 2.682 1.00 87.38 306 GLU A N 1
ATOM 2308 C CA . GLU A 1 306 ? -12.911 1.267 2.210 1.00 87.38 306 GLU A CA 1
ATOM 2309 C C . GLU A 1 306 ? -13.624 0.381 1.176 1.00 87.38 306 GLU A C 1
ATOM 2311 O O . GLU A 1 306 ? -14.053 0.878 0.135 1.00 87.38 306 GLU A O 1
ATOM 2316 N N . TRP A 1 307 ? -13.771 -0.915 1.464 1.00 85.25 307 TRP A N 1
ATOM 2317 C CA . TRP A 1 307 ? -14.497 -1.858 0.607 1.00 85.25 307 TRP A CA 1
ATOM 2318 C C . TRP A 1 307 ? -15.932 -1.396 0.321 1.00 85.25 307 TRP A C 1
ATOM 2320 O O . TRP A 1 307 ? -16.625 -0.895 1.208 1.00 85.25 307 TRP A O 1
ATOM 2330 N N . ASP A 1 308 ? -16.422 -1.629 -0.897 1.00 82.81 308 ASP A N 1
ATOM 2331 C CA . ASP A 1 308 ? -17.797 -1.278 -1.276 1.00 82.81 308 ASP A CA 1
ATOM 2332 C C . ASP A 1 308 ? -18.853 -2.010 -0.432 1.00 82.81 308 ASP A C 1
ATOM 2334 O O . ASP A 1 308 ? -19.907 -1.444 -0.135 1.00 82.81 308 ASP A O 1
ATOM 2338 N N . SER A 1 309 ? -18.556 -3.239 0.004 1.00 84.25 309 SER A N 1
ATOM 2339 C CA . SER A 1 309 ? -19.381 -3.988 0.959 1.00 84.25 309 SER A CA 1
ATOM 2340 C C . SER A 1 309 ? -19.453 -3.296 2.322 1.00 84.25 309 SER A C 1
ATOM 2342 O O . SER A 1 309 ? -20.524 -3.253 2.918 1.00 84.25 309 SER A O 1
ATOM 2344 N N . ILE A 1 310 ? -18.351 -2.689 2.780 1.00 86.38 310 ILE A N 1
ATOM 2345 C CA . ILE A 1 310 ? -18.272 -1.941 4.043 1.00 86.38 310 ILE A CA 1
ATOM 2346 C C . ILE A 1 310 ? -18.995 -0.593 3.925 1.00 86.38 310 ILE A C 1
ATOM 2348 O O . ILE A 1 310 ? -19.757 -0.220 4.813 1.00 86.38 310 ILE A O 1
ATOM 2352 N N . ARG A 1 311 ? -18.824 0.124 2.806 1.00 85.56 311 ARG A N 1
ATOM 2353 C CA . ARG A 1 311 ? -19.495 1.414 2.545 1.00 85.56 311 ARG A CA 1
ATOM 2354 C C . ARG A 1 311 ? -21.021 1.309 2.536 1.00 85.56 311 ARG A C 1
ATOM 2356 O O . ARG A 1 311 ? -21.701 2.281 2.850 1.00 85.56 311 ARG A O 1
ATOM 2363 N N . LYS A 1 312 ? -21.553 0.146 2.150 1.00 86.06 312 LYS A N 1
ATOM 2364 C CA . LYS A 1 312 ? -22.994 -0.135 2.050 1.00 86.06 312 LYS A CA 1
ATOM 2365 C C . LYS A 1 312 ? -23.561 -0.858 3.279 1.00 86.06 312 LYS A C 1
ATOM 2367 O O . LYS A 1 312 ? -24.697 -1.322 3.218 1.00 86.06 312 LYS A O 1
ATOM 2372 N N . LEU A 1 313 ? -22.803 -0.971 4.374 1.00 86.25 313 LEU A N 1
ATOM 2373 C CA . LEU A 1 313 ? -23.296 -1.603 5.599 1.00 86.25 313 LEU A CA 1
ATOM 2374 C C . LEU A 1 313 ? -24.484 -0.838 6.189 1.00 86.25 313 LEU A C 1
ATOM 2376 O O . LEU A 1 313 ? -24.468 0.386 6.315 1.00 86.25 313 LEU A O 1
ATOM 2380 N N . ASP A 1 314 ? -25.491 -1.592 6.624 1.00 87.50 314 ASP A N 1
ATOM 2381 C CA . ASP A 1 314 ? -26.577 -1.075 7.452 1.00 87.50 314 ASP A CA 1
ATOM 2382 C C . ASP A 1 314 ? -26.064 -0.768 8.868 1.00 87.50 314 ASP A C 1
ATOM 2384 O O . ASP A 1 314 ? -25.838 -1.667 9.685 1.00 87.50 314 ASP A O 1
ATOM 2388 N N . LEU A 1 315 ? -25.882 0.523 9.146 1.00 86.06 315 LEU A N 1
ATOM 2389 C CA . LEU A 1 315 ? -25.413 1.032 10.432 1.00 86.06 315 LEU A CA 1
ATOM 2390 C C . LEU A 1 315 ? -26.429 0.829 11.568 1.00 86.06 315 LEU A C 1
ATOM 2392 O O . LEU A 1 315 ? -26.021 0.742 12.726 1.00 86.06 315 LEU A O 1
ATOM 2396 N N . ALA A 1 316 ? -27.732 0.731 11.276 1.00 86.56 316 ALA A N 1
ATOM 2397 C CA . ALA A 1 316 ? -28.744 0.479 12.303 1.00 86.56 316 ALA A CA 1
ATOM 2398 C C . ALA A 1 316 ? -28.600 -0.947 12.847 1.00 86.56 316 ALA A C 1
ATOM 2400 O O . ALA A 1 316 ? -28.473 -1.134 14.057 1.00 86.56 316 ALA A O 1
ATOM 2401 N N . ARG A 1 317 ? -28.479 -1.932 11.948 1.00 88.31 317 ARG A N 1
ATOM 2402 C CA . ARG A 1 317 ? -28.180 -3.323 12.318 1.00 88.31 317 ARG A CA 1
ATOM 2403 C C . ARG A 1 317 ? -26.832 -3.449 13.031 1.00 88.31 317 ARG A C 1
ATOM 2405 O O . ARG A 1 317 ? -26.710 -4.213 13.986 1.00 88.31 317 ARG A O 1
ATOM 2412 N N . LEU A 1 318 ? -25.821 -2.691 12.598 1.00 87.56 318 LEU A N 1
ATOM 2413 C CA . LEU A 1 318 ? -24.506 -2.685 13.245 1.00 87.56 318 LEU A CA 1
ATOM 2414 C C . LEU A 1 318 ? -24.600 -2.222 14.709 1.00 87.56 318 LEU A C 1
ATOM 2416 O O . LEU A 1 318 ? -23.977 -2.808 15.590 1.00 87.56 318 LEU A O 1
ATOM 2420 N N . LYS A 1 319 ? -25.433 -1.216 14.992 1.00 87.75 319 LYS A N 1
ATOM 2421 C CA . LYS A 1 319 ? -25.645 -0.715 16.354 1.00 87.75 319 LYS A CA 1
ATOM 2422 C C . LYS A 1 319 ? -26.276 -1.757 17.277 1.00 87.75 319 LYS A C 1
ATOM 2424 O O . LYS A 1 319 ? -25.917 -1.812 18.447 1.00 87.75 319 LYS A O 1
ATOM 2429 N N . GLU A 1 320 ? -27.209 -2.557 16.766 1.00 88.88 320 GLU A N 1
ATOM 2430 C CA . GLU A 1 320 ? -27.914 -3.583 17.548 1.00 88.88 320 GLU A CA 1
ATOM 2431 C C . GLU A 1 320 ? -26.995 -4.722 17.995 1.00 88.88 320 GLU A C 1
ATOM 2433 O O . GLU A 1 320 ? -27.189 -5.288 19.070 1.00 88.88 320 GLU A O 1
ATOM 2438 N N . VAL A 1 321 ? -25.993 -5.063 17.179 1.00 89.94 321 VAL A N 1
ATOM 2439 C CA . VAL A 1 321 ? -25.059 -6.152 17.490 1.00 89.94 321 VAL A CA 1
ATOM 2440 C C . VAL A 1 321 ? -23.890 -5.703 18.365 1.00 89.94 321 VAL A C 1
ATOM 2442 O O . VAL A 1 321 ? -23.309 -6.541 19.050 1.00 89.94 321 VAL A O 1
ATOM 2445 N N . MET A 1 322 ? -23.536 -4.415 18.369 1.00 90.50 322 MET A N 1
ATOM 2446 C CA . MET A 1 322 ? -22.411 -3.872 19.141 1.00 90.50 322 MET A CA 1
ATOM 2447 C C . MET A 1 322 ? -22.754 -3.668 20.623 1.00 90.50 322 MET A C 1
ATOM 2449 O O . MET A 1 322 ? -23.888 -3.370 20.988 1.00 90.50 322 MET A O 1
ATOM 2453 N N . ARG A 1 323 ? -21.744 -3.763 21.499 1.00 88.19 323 ARG A N 1
ATOM 2454 C CA . ARG A 1 323 ? -21.895 -3.447 22.930 1.00 88.19 323 ARG A CA 1
ATOM 2455 C C . ARG A 1 323 ? -21.926 -1.938 23.170 1.00 88.19 323 ARG A C 1
ATOM 2457 O O . ARG A 1 323 ? -22.693 -1.459 24.003 1.00 88.19 323 ARG A O 1
ATOM 2464 N N . GLN A 1 324 ? -21.079 -1.197 22.460 1.00 87.25 324 GLN A N 1
ATOM 2465 C CA . GLN A 1 324 ? -21.062 0.264 22.467 1.00 87.25 324 GLN A CA 1
ATOM 2466 C C . GLN A 1 324 ? -21.076 0.773 21.029 1.00 87.25 324 GLN A C 1
ATOM 2468 O O . GLN A 1 324 ? -20.372 0.248 20.176 1.00 87.25 324 GLN A O 1
ATOM 2473 N N . ALA A 1 325 ? -21.853 1.820 20.755 1.00 89.06 325 ALA A N 1
ATOM 2474 C CA . ALA A 1 325 ? -21.964 2.408 19.423 1.00 89.06 325 ALA A CA 1
ATOM 2475 C C . ALA A 1 325 ? -20.789 3.365 19.132 1.00 89.06 325 ALA A C 1
ATOM 2477 O O . ALA A 1 325 ? -20.995 4.564 18.959 1.00 89.06 325 ALA A O 1
ATOM 2478 N N . VAL A 1 326 ? -19.549 2.863 19.121 1.00 90.62 326 VAL A N 1
ATOM 2479 C CA . VAL A 1 326 ? -18.345 3.642 18.772 1.00 90.62 326 VAL A CA 1
ATOM 2480 C C . VAL A 1 326 ? -17.853 3.233 17.384 1.00 90.62 326 VAL A C 1
ATOM 2482 O O . VAL A 1 326 ? -17.498 2.075 17.167 1.00 90.62 326 VAL A O 1
ATOM 2485 N N . LEU A 1 327 ? -17.824 4.186 16.450 1.00 90.94 327 LEU A N 1
ATOM 2486 C CA . LEU A 1 327 ? -17.383 3.985 15.068 1.00 90.94 327 LEU A CA 1
ATOM 2487 C C . LEU A 1 327 ? -16.158 4.853 14.776 1.00 90.94 327 LEU A C 1
ATOM 2489 O O . LEU A 1 327 ? -16.212 6.077 14.885 1.00 90.94 327 LEU A O 1
ATOM 2493 N N . ILE A 1 328 ? -15.059 4.228 14.369 1.00 91.81 328 ILE A N 1
ATOM 2494 C CA . ILE A 1 328 ? -13.813 4.910 14.023 1.00 91.81 328 ILE A CA 1
ATOM 2495 C C . ILE A 1 328 ? -13.560 4.720 12.527 1.00 91.81 328 ILE A C 1
ATOM 2497 O O . ILE A 1 328 ? -13.157 3.646 12.087 1.00 91.81 328 ILE A O 1
ATOM 2501 N N . ASP A 1 329 ? -13.816 5.759 11.736 1.00 90.94 329 ASP A N 1
ATOM 2502 C CA . ASP A 1 329 ? -13.684 5.733 10.279 1.00 90.94 329 ASP A CA 1
ATOM 2503 C C . ASP A 1 329 ? -12.358 6.366 9.842 1.00 90.94 329 ASP A C 1
ATOM 2505 O O . ASP A 1 329 ? -12.212 7.589 9.755 1.00 90.94 329 ASP A O 1
ATOM 2509 N N . LEU A 1 330 ? -11.365 5.523 9.551 1.00 90.44 330 LEU A N 1
ATOM 2510 C CA . LEU A 1 330 ? -10.037 5.986 9.156 1.00 90.44 330 LEU A CA 1
ATOM 2511 C C . LEU A 1 330 ? -9.939 6.342 7.669 1.00 90.44 330 LEU A C 1
ATOM 2513 O O . LEU A 1 330 ? -8.932 6.915 7.259 1.00 90.44 330 LEU A O 1
ATOM 2517 N N . ARG A 1 331 ? -10.956 6.025 6.858 1.00 87.50 331 ARG A N 1
ATOM 2518 C CA . ARG A 1 331 ? -10.963 6.245 5.400 1.00 87.50 331 ARG A CA 1
ATOM 2519 C C . ARG A 1 331 ? -12.024 7.228 4.928 1.00 87.50 331 ARG A C 1
ATOM 2521 O O . ARG A 1 331 ? -12.097 7.488 3.729 1.00 87.50 331 ARG A O 1
ATOM 2528 N N . ASN A 1 332 ? -12.812 7.789 5.844 1.00 85.69 332 ASN A N 1
ATOM 2529 C CA . ASN A 1 332 ? -13.962 8.626 5.516 1.00 85.69 332 ASN A CA 1
ATOM 2530 C C . ASN A 1 332 ? -14.942 7.905 4.566 1.00 85.69 332 ASN A C 1
ATOM 2532 O O . ASN A 1 332 ? -15.493 8.523 3.653 1.00 85.69 332 ASN A O 1
ATOM 2536 N N . ALA A 1 333 ? -15.124 6.596 4.768 1.00 82.12 333 ALA A N 1
ATOM 2537 C CA . ALA A 1 333 ? -15.997 5.738 3.973 1.00 82.12 333 ALA A CA 1
ATOM 2538 C C . ALA A 1 333 ? -17.482 6.115 4.112 1.00 82.12 333 ALA A C 1
ATOM 2540 O O . ALA A 1 333 ? -18.241 5.952 3.156 1.00 82.12 333 ALA A O 1
ATOM 2541 N N . PHE A 1 334 ? -17.890 6.647 5.271 1.00 83.12 334 PHE A N 1
ATOM 2542 C CA . PHE A 1 334 ? -19.271 7.054 5.530 1.00 83.12 334 PHE A CA 1
ATOM 2543 C C . PHE A 1 334 ? -19.476 8.570 5.399 1.00 83.12 334 PHE A C 1
ATOM 2545 O O . PHE A 1 334 ? -18.626 9.402 5.763 1.00 83.12 334 PHE A O 1
ATOM 2552 N N . ALA A 1 335 ? -20.654 8.938 4.885 1.00 79.62 335 ALA A N 1
ATOM 2553 C CA . ALA A 1 335 ? -21.064 10.331 4.769 1.00 79.62 335 ALA A CA 1
ATOM 2554 C C . ALA A 1 335 ? -21.195 10.980 6.166 1.00 79.62 335 ALA A C 1
ATOM 2556 O O . ALA A 1 335 ? -21.693 10.331 7.092 1.00 79.62 335 ALA A O 1
ATOM 2557 N N . PRO A 1 336 ? -20.765 12.246 6.334 1.00 74.12 336 PRO A N 1
ATOM 2558 C CA . PRO A 1 336 ? -20.896 12.958 7.605 1.00 74.12 336 PRO A CA 1
ATOM 2559 C C . PRO A 1 336 ? -22.352 13.005 8.087 1.00 74.12 336 PRO A C 1
ATOM 2561 O O . PRO A 1 336 ? -23.258 13.231 7.285 1.00 74.12 336 PRO A O 1
ATOM 2564 N N . GLY A 1 337 ? -22.586 12.822 9.385 1.00 75.06 337 GLY A N 1
ATOM 2565 C CA . GLY A 1 337 ? -23.906 12.950 10.004 1.00 75.06 337 GLY A CA 1
ATOM 2566 C C . GLY A 1 337 ? -24.751 11.675 9.989 1.00 75.06 337 GLY A C 1
ATOM 2567 O O . GLY A 1 337 ? -25.649 11.552 10.816 1.00 75.06 337 GLY A O 1
ATOM 2568 N N . VAL A 1 338 ? -24.487 10.712 9.096 1.00 82.44 338 VAL A N 1
ATOM 2569 C CA . VAL A 1 338 ? -25.318 9.495 8.977 1.00 82.44 338 VAL A CA 1
ATOM 2570 C C . VAL A 1 338 ? -25.159 8.594 10.202 1.00 82.44 338 VAL A C 1
ATOM 2572 O O . VAL A 1 338 ? -26.148 8.152 10.785 1.00 82.44 338 VAL A O 1
ATOM 2575 N N . ALA A 1 339 ? -23.918 8.345 10.618 1.00 81.69 339 ALA A N 1
ATOM 2576 C CA . ALA A 1 339 ? -23.635 7.528 11.792 1.00 81.69 339 ALA A CA 1
ATOM 2577 C C . ALA A 1 339 ? -23.981 8.273 13.095 1.00 81.69 339 ALA A C 1
ATOM 2579 O O . ALA A 1 339 ? -24.556 7.672 14.006 1.00 81.69 339 ALA A O 1
ATOM 2580 N N . GLU A 1 340 ? -23.726 9.586 13.178 1.00 84.56 340 GLU A N 1
ATOM 2581 C CA . GLU A 1 340 ? -24.113 10.380 14.351 1.00 84.56 340 GLU A CA 1
ATOM 2582 C C . GLU A 1 340 ? -25.638 10.452 14.531 1.00 84.56 340 GLU A C 1
ATOM 2584 O O . GLU A 1 340 ? -26.120 10.344 15.658 1.00 84.56 340 GLU A O 1
ATOM 2589 N N . ALA A 1 341 ? -26.416 10.558 13.444 1.00 83.06 341 ALA A N 1
ATOM 2590 C CA . ALA A 1 341 ? -27.883 10.570 13.500 1.00 83.06 341 ALA A CA 1
ATOM 2591 C C . ALA A 1 341 ? -28.469 9.267 14.068 1.00 83.06 341 ALA A C 1
ATOM 2593 O O . ALA A 1 341 ? -29.520 9.278 14.708 1.00 83.06 341 ALA A O 1
ATOM 2594 N N . LEU A 1 342 ? -27.767 8.148 13.882 1.00 84.12 342 LEU A N 1
ATOM 2595 C CA . LEU A 1 342 ? -28.116 6.853 14.467 1.00 84.12 342 LEU A CA 1
ATOM 2596 C C . LEU A 1 342 ? -27.601 6.695 15.907 1.00 84.12 342 LEU A C 1
ATOM 2598 O O . LEU A 1 342 ? -27.868 5.678 16.550 1.00 84.12 342 LEU A O 1
ATOM 2602 N N . GLY A 1 343 ? -26.907 7.697 16.453 1.00 83.50 343 GLY A N 1
ATOM 2603 C CA . GLY A 1 343 ? -26.404 7.731 17.824 1.00 83.50 343 GLY A CA 1
ATOM 2604 C C . GLY A 1 343 ? -25.053 7.044 18.023 1.00 83.50 343 GLY A C 1
ATOM 2605 O O . GLY A 1 343 ? -24.778 6.598 19.137 1.00 83.50 343 GLY A O 1
ATOM 2606 N N . PHE A 1 344 ? -24.231 6.923 16.976 1.00 86.06 344 PHE A N 1
ATOM 2607 C CA . PHE A 1 344 ? -22.839 6.501 17.130 1.00 86.06 344 PHE A CA 1
ATOM 2608 C C . PHE A 1 344 ? -21.961 7.649 17.638 1.00 86.06 344 PHE A C 1
ATOM 2610 O O . PHE A 1 344 ? -22.088 8.793 17.201 1.00 86.06 344 PHE A O 1
ATOM 2617 N N . ARG A 1 345 ? -20.996 7.323 18.503 1.00 86.81 345 ARG A N 1
ATOM 2618 C CA . ARG A 1 345 ? -19.816 8.159 18.733 1.00 86.81 345 ARG A CA 1
ATOM 2619 C C . ARG A 1 345 ? -18.851 7.927 17.573 1.00 86.81 345 ARG A C 1
ATOM 2621 O O . ARG A 1 345 ? -18.239 6.863 17.493 1.00 86.81 345 ARG A O 1
ATOM 2628 N N . VAL A 1 346 ? -18.746 8.905 16.677 1.00 86.12 346 VAL A N 1
ATOM 2629 C CA . VAL A 1 346 ? -17.929 8.810 15.461 1.00 86.12 346 VAL A CA 1
ATOM 2630 C C . VAL A 1 346 ? -16.593 9.521 15.655 1.00 86.12 346 VAL A C 1
ATOM 2632 O O . VAL A 1 346 ? -16.552 10.672 16.084 1.00 86.12 346 VAL A O 1
ATOM 2635 N N . SER A 1 347 ? -15.499 8.845 15.310 1.00 87.31 347 SER A N 1
ATOM 2636 C CA . SER A 1 347 ? -14.163 9.436 15.196 1.00 87.31 347 SER A CA 1
ATOM 2637 C C . SER A 1 347 ? -13.644 9.205 13.783 1.00 87.31 347 SER A C 1
ATOM 2639 O O . SER A 1 347 ? -13.429 8.067 13.378 1.00 87.31 347 SER A O 1
ATOM 2641 N N . ALA A 1 348 ? -13.466 10.275 13.012 1.00 86.62 348 ALA A N 1
ATOM 2642 C CA . ALA A 1 348 ? -13.005 10.204 11.627 1.00 86.62 348 ALA A CA 1
ATOM 2643 C C . ALA A 1 348 ? -11.690 10.970 11.434 1.00 86.62 348 ALA A C 1
ATOM 2645 O O . ALA A 1 348 ? -11.303 11.780 12.280 1.00 86.62 348 ALA A O 1
ATOM 2646 N N . VAL A 1 349 ? -10.991 10.706 10.327 1.00 85.62 349 VAL A N 1
ATOM 2647 C CA . VAL A 1 349 ? -9.729 11.387 9.987 1.00 85.62 349 VAL A CA 1
ATOM 2648 C C . VAL A 1 349 ? -10.006 12.718 9.293 1.00 85.62 349 VAL A C 1
ATOM 2650 O O . VAL A 1 349 ? -10.622 12.757 8.226 1.00 85.62 349 VAL A O 1
ATOM 2653 N N . GLY A 1 350 ? -9.492 13.810 9.859 1.00 78.12 350 GLY A N 1
ATOM 2654 C CA . GLY A 1 350 ? -9.594 15.147 9.270 1.00 78.12 350 GLY A CA 1
ATOM 2655 C C . GLY A 1 350 ? -10.975 15.788 9.376 1.00 78.12 350 GLY A C 1
ATOM 2656 O O . GLY A 1 350 ? -11.309 16.635 8.547 1.00 78.12 350 GLY A O 1
ATOM 2657 N N . ARG A 1 351 ? -11.789 15.372 10.354 1.00 80.25 351 ARG A N 1
ATOM 2658 C CA . ARG A 1 351 ? -13.106 15.953 10.651 1.00 80.25 351 ARG A CA 1
ATOM 2659 C C . ARG A 1 351 ? -13.147 16.464 12.097 1.00 80.25 351 ARG A C 1
ATOM 2661 O O . ARG A 1 351 ? -12.475 15.888 12.952 1.00 80.25 351 ARG A O 1
ATOM 2668 N N . PRO A 1 352 ? -13.931 17.515 12.393 1.00 71.94 352 PRO A N 1
ATOM 2669 C CA . PRO A 1 352 ? -14.085 18.002 13.757 1.00 71.94 352 PRO A CA 1
ATOM 2670 C C . PRO A 1 352 ? -14.755 16.936 14.630 1.00 71.94 352 PRO A C 1
ATOM 2672 O O . PRO A 1 352 ? -15.839 16.452 14.308 1.00 71.94 352 PRO A O 1
ATOM 2675 N N . THR A 1 353 ? -14.130 16.586 15.754 1.00 60.72 353 THR A N 1
ATOM 2676 C CA . THR A 1 353 ? -14.768 15.745 16.772 1.00 60.72 353 THR A CA 1
ATOM 2677 C C . THR A 1 353 ? -15.894 16.548 17.432 1.00 60.72 353 THR A C 1
ATOM 2679 O O . THR A 1 353 ? -15.632 17.664 17.896 1.00 60.72 353 THR A O 1
ATOM 2682 N N . PRO A 1 354 ? -17.131 16.027 17.528 1.00 52.94 354 PRO A N 1
ATOM 2683 C CA . PRO A 1 354 ? -18.182 16.689 18.288 1.00 52.94 354 PRO A CA 1
ATOM 2684 C C . PRO A 1 354 ? -17.727 16.815 19.745 1.00 52.94 354 PRO A C 1
ATOM 2686 O O . PRO A 1 354 ? -17.591 15.816 20.452 1.00 52.94 354 PRO A O 1
ATOM 2689 N N . ARG A 1 355 ? -17.452 18.038 20.214 1.00 41.53 355 ARG A N 1
ATOM 2690 C CA . ARG A 1 355 ? -17.255 18.265 21.648 1.00 41.53 355 ARG A CA 1
ATOM 2691 C C . ARG A 1 355 ? -18.575 17.940 22.333 1.00 41.53 355 ARG A C 1
ATOM 2693 O O . ARG A 1 355 ? -19.585 18.569 22.030 1.00 41.53 355 ARG A O 1
ATOM 2700 N N . GLN A 1 356 ? -18.569 16.984 23.261 1.00 37.19 356 GLN A N 1
ATOM 2701 C CA . GLN A 1 356 ? -19.659 16.876 24.222 1.00 37.19 356 GLN A CA 1
ATOM 2702 C C . GLN A 1 356 ? -19.731 18.205 24.976 1.00 37.19 356 GLN A C 1
ATOM 2704 O O . GLN A 1 356 ? -18.827 18.544 25.742 1.00 37.19 356 GLN A O 1
ATOM 2709 N N . GLU A 1 357 ? -20.785 18.983 24.738 1.00 28.59 357 GLU A N 1
ATOM 2710 C CA . GLU A 1 357 ? -21.157 20.054 25.649 1.00 28.59 357 GLU A CA 1
ATOM 2711 C C . GLU A 1 357 ? -21.466 19.401 26.994 1.00 28.59 357 GLU A C 1
ATOM 2713 O O . GLU A 1 357 ? -22.488 18.740 27.176 1.00 28.59 357 GLU A O 1
ATOM 2718 N N . THR A 1 358 ? -20.558 19.556 27.952 1.00 29.02 358 THR A N 1
ATOM 2719 C CA . THR A 1 358 ? -20.844 19.2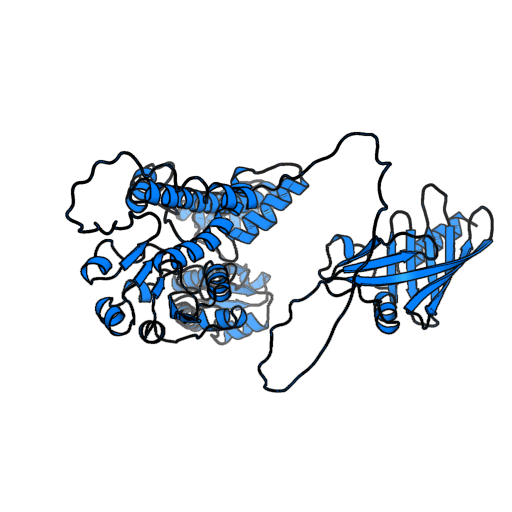61 29.349 1.00 29.02 358 THR A CA 1
ATOM 2720 C C . THR A 1 358 ? -21.981 20.177 29.788 1.00 29.02 358 THR A C 1
ATOM 2722 O O . THR A 1 358 ? -21.768 21.348 30.111 1.00 29.02 358 THR A O 1
ATOM 2725 N N . THR A 1 359 ? -23.206 19.657 29.793 1.00 31.09 359 THR A N 1
ATOM 2726 C CA . THR A 1 359 ? -24.362 20.294 30.418 1.00 31.09 359 THR A CA 1
ATOM 2727 C C . THR A 1 359 ? -24.124 20.359 31.925 1.00 31.09 359 THR A C 1
ATOM 2729 O O . THR A 1 359 ? -24.435 19.429 32.665 1.00 31.09 359 THR A O 1
ATOM 2732 N N . GLY A 1 360 ? -23.541 21.466 32.379 1.00 28.53 360 GLY A N 1
ATOM 2733 C CA . GLY A 1 360 ? -23.291 21.764 33.783 1.00 28.53 360 GLY A CA 1
ATOM 2734 C C . GLY A 1 360 ? -23.586 23.230 34.066 1.00 28.53 360 GLY A C 1
ATOM 2735 O O . GLY A 1 360 ? -22.725 24.091 33.918 1.00 28.53 360 GLY A O 1
ATOM 2736 N N . ARG A 1 361 ? -24.826 23.515 34.477 1.00 31.52 361 ARG A N 1
ATOM 2737 C CA . ARG A 1 361 ? -25.223 24.777 35.120 1.00 31.52 361 ARG A CA 1
ATOM 2738 C C . ARG A 1 361 ? -24.245 25.114 36.250 1.00 31.52 361 ARG A C 1
ATOM 2740 O O . ARG A 1 361 ? -24.125 24.341 37.194 1.00 31.52 361 ARG A O 1
ATOM 2747 N N . GLY A 1 362 ? -23.653 26.305 36.213 1.00 27.05 362 GLY A N 1
ATOM 2748 C CA . GLY A 1 362 ? -22.968 26.871 37.374 1.00 27.05 362 GLY A CA 1
ATOM 2749 C C . GLY A 1 362 ? -21.874 27.863 37.016 1.00 27.05 362 GLY A C 1
ATOM 2750 O O . GLY A 1 362 ? -20.710 27.501 36.927 1.00 27.05 362 GLY A O 1
ATOM 2751 N N . SER A 1 363 ? -22.256 29.132 36.869 1.00 37.94 363 SER A N 1
ATOM 2752 C CA . SER A 1 363 ? -21.354 30.285 36.929 1.00 37.94 363 SER A CA 1
ATOM 2753 C C . SER A 1 363 ? -20.359 30.154 38.090 1.00 37.94 363 SER A C 1
ATOM 2755 O O . SER A 1 363 ? -20.772 30.244 39.247 1.00 37.94 363 SER A O 1
ATOM 2757 N N . ARG A 1 364 ? -19.065 29.974 37.785 1.00 29.39 364 ARG A N 1
ATOM 2758 C CA . ARG A 1 364 ? -17.940 30.438 38.613 1.00 29.39 364 ARG A CA 1
ATOM 2759 C C . ARG A 1 364 ? -16.782 30.870 37.712 1.00 29.39 364 ARG A C 1
ATOM 2761 O O . ARG A 1 364 ? -16.246 30.101 36.927 1.00 29.39 364 ARG A O 1
ATOM 2768 N N . THR A 1 365 ? -16.465 32.148 37.845 1.00 30.67 365 THR A N 1
ATOM 2769 C CA . THR A 1 365 ? -15.325 32.915 37.334 1.00 30.67 365 THR A CA 1
ATOM 2770 C C . THR A 1 365 ? -14.067 32.104 36.982 1.00 30.67 365 THR A C 1
ATOM 2772 O O . THR A 1 365 ? -13.426 31.519 37.854 1.00 30.67 365 THR A O 1
ATOM 2775 N N . HIS A 1 366 ? -13.662 32.162 35.709 1.00 30.95 366 HIS A N 1
ATOM 2776 C CA . HIS A 1 366 ? -12.356 31.716 35.222 1.00 30.95 366 HIS A CA 1
ATOM 2777 C C . HIS A 1 366 ? -11.241 32.663 35.698 1.00 30.95 366 HIS A C 1
ATOM 2779 O O . HIS A 1 366 ? -10.881 33.615 35.014 1.00 30.95 366 HIS A O 1
ATOM 2785 N N . ALA A 1 367 ? -10.678 32.382 36.870 1.00 29.95 367 ALA A N 1
ATOM 2786 C CA . ALA A 1 367 ? -9.356 32.848 37.283 1.00 29.95 367 ALA A CA 1
ATOM 2787 C C . ALA A 1 367 ? -8.822 31.877 38.346 1.00 29.95 367 ALA A C 1
ATOM 2789 O O . ALA A 1 367 ? -9.118 32.027 39.526 1.00 29.95 367 ALA A O 1
ATOM 2790 N N . GLY A 1 368 ? -8.091 30.836 37.928 1.00 29.84 368 GLY A N 1
ATOM 2791 C CA . GLY A 1 368 ? -7.438 29.924 38.880 1.00 29.84 368 GLY A CA 1
ATOM 2792 C C . GLY A 1 368 ? -7.399 28.438 38.523 1.00 29.84 368 GLY A C 1
ATOM 2793 O O . GLY A 1 368 ? -7.538 27.621 39.421 1.00 29.84 368 GLY A O 1
ATOM 2794 N N . LEU A 1 369 ? -7.212 28.059 37.252 1.00 32.22 369 LEU A N 1
ATOM 2795 C CA . LEU A 1 369 ? -6.996 26.648 36.865 1.00 32.22 369 LEU A CA 1
ATOM 2796 C C . LEU A 1 369 ? -5.894 26.441 35.805 1.00 32.22 369 LEU A C 1
ATOM 2798 O O . LEU A 1 369 ? -5.724 25.339 35.300 1.00 32.22 369 LEU A O 1
ATOM 2802 N N . GLN A 1 370 ? -5.080 27.463 35.514 1.00 29.55 370 GLN A N 1
ATOM 2803 C CA . GLN A 1 370 ? -3.942 27.362 34.579 1.00 29.55 370 GLN A CA 1
ATOM 2804 C C . GLN A 1 370 ? -2.624 26.874 35.215 1.00 29.55 370 GLN A C 1
ATOM 2806 O O . GLN A 1 370 ? -1.605 26.822 34.536 1.00 29.55 370 GLN A O 1
ATOM 2811 N N . ALA A 1 371 ? -2.612 26.497 36.497 1.00 28.95 371 ALA A N 1
ATOM 2812 C CA . ALA A 1 371 ? -1.377 26.124 37.198 1.00 28.95 371 ALA A CA 1
ATOM 2813 C C . ALA A 1 371 ? -1.160 24.605 37.376 1.00 28.95 371 ALA A C 1
ATOM 2815 O O . ALA A 1 371 ? -0.085 24.206 37.813 1.00 28.95 371 ALA A O 1
ATOM 2816 N N . ALA A 1 372 ? -2.137 23.751 37.043 1.00 28.16 372 ALA A N 1
ATOM 2817 C CA . ALA A 1 372 ? -2.068 22.314 37.352 1.00 28.16 372 ALA A CA 1
ATOM 2818 C C . ALA A 1 372 ? -1.821 21.390 36.140 1.00 28.16 372 ALA A C 1
ATOM 2820 O O . ALA A 1 372 ? -1.445 20.240 36.334 1.00 28.16 372 ALA A O 1
ATOM 2821 N N . SER A 1 373 ? -1.973 21.866 34.898 1.00 28.02 373 SER A N 1
ATOM 2822 C CA . SER A 1 373 ? -1.766 21.047 33.687 1.00 28.02 373 SER A CA 1
ATOM 2823 C C . SER A 1 373 ? -0.342 21.117 33.114 1.00 28.02 373 SER A C 1
ATOM 2825 O O . SER A 1 373 ? 0.030 20.305 32.271 1.00 28.02 373 SER A O 1
ATOM 2827 N N . THR A 1 374 ? 0.484 22.056 33.579 1.00 28.55 374 THR A N 1
ATOM 2828 C CA . THR A 1 374 ? 1.806 22.348 32.992 1.00 28.55 374 THR A CA 1
ATOM 2829 C C . THR A 1 374 ? 2.932 21.445 33.522 1.00 28.55 374 THR A C 1
ATOM 2831 O O . THR A 1 374 ? 3.996 21.358 32.908 1.00 28.55 374 THR A O 1
ATOM 2834 N N . SER A 1 375 ? 2.718 20.731 34.635 1.00 28.41 375 SER A N 1
ATOM 2835 C CA . SER A 1 375 ? 3.733 19.862 35.257 1.00 28.41 375 SER A CA 1
ATOM 2836 C C . SER A 1 375 ? 3.723 18.413 34.748 1.00 28.41 375 SER A C 1
ATOM 2838 O O . SER A 1 375 ? 4.746 17.738 34.834 1.00 28.41 375 SER A O 1
ATOM 2840 N N . GLN A 1 376 ? 2.613 17.931 34.175 1.00 31.83 376 GLN A N 1
ATOM 2841 C CA . GLN A 1 376 ? 2.530 16.571 33.615 1.00 31.83 376 GLN A CA 1
ATOM 2842 C C . GLN A 1 376 ? 2.883 16.507 32.119 1.00 31.83 376 GLN A C 1
ATOM 2844 O O . GLN A 1 376 ? 3.451 15.511 31.673 1.00 31.83 376 GLN A O 1
ATOM 2849 N N . GLN A 1 377 ? 2.665 17.583 31.351 1.00 30.30 377 GLN A N 1
ATOM 2850 C CA . GLN A 1 377 ? 3.079 17.653 29.937 1.00 30.30 377 GLN A CA 1
ATOM 2851 C C . GLN A 1 377 ? 4.606 17.762 29.753 1.00 30.30 377 GLN A C 1
ATOM 2853 O O . GLN A 1 377 ? 5.153 17.254 28.775 1.00 30.30 377 GLN A O 1
ATOM 2858 N N . THR A 1 378 ? 5.327 18.339 30.719 1.00 29.83 378 THR A N 1
ATOM 2859 C CA . THR A 1 378 ? 6.789 18.527 30.650 1.00 29.83 378 THR A CA 1
ATOM 2860 C C . THR A 1 378 ? 7.600 17.251 30.912 1.00 29.83 378 THR A C 1
ATOM 2862 O O . THR A 1 378 ? 8.761 17.176 30.507 1.00 29.83 378 THR A O 1
ATOM 2865 N N . HIS A 1 379 ? 7.001 16.217 31.514 1.00 30.27 379 HIS A N 1
ATOM 2866 C CA . HIS A 1 379 ? 7.646 14.908 31.673 1.00 30.27 379 HIS A CA 1
ATOM 2867 C C . HIS A 1 379 ? 7.491 13.997 30.445 1.00 30.27 379 HIS A C 1
ATOM 2869 O O . HIS A 1 379 ? 8.368 13.171 30.204 1.00 30.27 379 HIS A O 1
ATOM 2875 N N . PHE A 1 380 ? 6.446 14.184 29.633 1.00 31.50 380 PHE A N 1
ATOM 2876 C CA . PHE A 1 380 ? 6.182 13.341 28.459 1.00 31.50 380 PHE A CA 1
ATOM 2877 C C . PHE A 1 380 ? 6.960 13.781 27.205 1.00 31.50 380 PHE A C 1
ATOM 2879 O O . PHE A 1 380 ? 7.428 12.938 26.444 1.00 31.50 380 PHE A O 1
ATOM 2886 N N . GLN A 1 381 ? 7.195 15.086 27.018 1.00 31.20 381 GLN A N 1
ATOM 2887 C CA . GLN A 1 381 ? 7.999 15.599 25.893 1.00 31.20 381 GLN A CA 1
ATOM 2888 C C . GLN A 1 381 ? 9.505 15.309 26.024 1.00 31.20 381 GLN A C 1
ATOM 2890 O O . GLN A 1 381 ? 10.186 15.144 25.017 1.00 31.20 381 GLN A O 1
ATOM 2895 N N . ARG A 1 382 ? 10.034 15.157 27.247 1.00 30.45 382 ARG A N 1
ATOM 2896 C CA . ARG A 1 382 ? 11.460 14.846 27.480 1.00 30.45 382 ARG A CA 1
ATOM 2897 C C . ARG A 1 382 ? 11.864 13.404 27.157 1.00 30.45 382 ARG A C 1
ATOM 2899 O O . ARG A 1 382 ? 13.055 13.132 27.069 1.00 30.45 382 ARG A O 1
ATOM 2906 N N . ALA A 1 383 ? 10.910 12.493 26.966 1.00 31.31 383 ALA A N 1
ATOM 2907 C CA . ALA A 1 383 ? 11.198 11.122 26.536 1.00 31.31 383 ALA A CA 1
ATOM 2908 C C . ALA A 1 383 ? 11.364 10.990 25.007 1.00 31.31 383 ALA A C 1
ATOM 2910 O O . ALA A 1 383 ? 11.856 9.968 24.536 1.00 31.31 383 ALA A O 1
ATOM 2911 N N . LEU A 1 384 ? 10.978 12.017 24.237 1.00 31.81 384 LEU A N 1
ATOM 2912 C CA . LEU A 1 384 ? 11.035 12.033 22.769 1.00 31.81 384 LEU A CA 1
ATOM 2913 C C . LEU A 1 384 ? 12.269 12.764 22.204 1.00 31.81 384 LEU A C 1
ATOM 2915 O O . LEU A 1 384 ? 12.543 12.650 21.013 1.00 31.81 384 LEU A O 1
ATOM 2919 N N . GLU A 1 385 ? 13.052 13.451 23.041 1.00 28.52 385 GLU A N 1
ATOM 2920 C CA . GLU A 1 385 ? 14.278 14.156 22.643 1.00 28.52 385 GLU A CA 1
ATOM 2921 C C . GLU A 1 385 ? 15.507 13.599 23.383 1.00 28.52 385 GLU A C 1
ATOM 2923 O O . GLU A 1 385 ? 15.915 14.100 24.430 1.00 28.52 385 GLU A O 1
ATOM 2928 N N . ALA A 1 386 ? 16.140 12.567 22.822 1.00 26.59 386 ALA A N 1
ATOM 2929 C CA . ALA A 1 386 ? 17.522 12.214 23.151 1.00 26.59 386 ALA A CA 1
ATOM 2930 C C . ALA A 1 386 ? 18.426 12.602 21.960 1.00 26.59 386 ALA A C 1
ATOM 2932 O O . ALA A 1 386 ? 18.222 12.074 20.864 1.00 26.59 386 ALA A O 1
ATOM 2933 N N . PRO A 1 387 ? 19.415 13.509 22.113 1.00 29.97 387 PRO A N 1
ATOM 2934 C CA . PRO A 1 387 ? 20.214 13.976 20.985 1.00 29.97 387 PRO A CA 1
ATOM 2935 C C . PRO A 1 387 ? 21.288 12.967 20.559 1.00 29.97 387 PRO A C 1
ATOM 2937 O O . PRO A 1 387 ? 22.073 12.471 21.371 1.00 29.97 387 PRO A O 1
ATOM 2940 N N . LEU A 1 388 ? 21.389 12.765 19.244 1.00 25.72 388 LEU A N 1
ATOM 2941 C CA . LEU A 1 388 ? 22.562 12.232 18.552 1.00 25.72 388 LEU A CA 1
ATOM 2942 C C . LEU A 1 388 ? 23.763 13.170 18.783 1.00 25.72 388 LEU A C 1
ATOM 2944 O O . LEU A 1 388 ? 23.822 14.266 18.231 1.00 25.72 388 LEU A O 1
ATOM 2948 N N . LEU A 1 389 ? 24.742 12.746 19.587 1.00 26.80 389 LEU A N 1
ATOM 2949 C CA . LEU A 1 389 ? 26.005 13.468 19.775 1.00 26.80 389 LEU A CA 1
ATOM 2950 C C . LEU A 1 389 ? 27.067 12.993 18.773 1.00 26.80 389 LEU A C 1
ATOM 2952 O O . LEU A 1 389 ? 27.718 11.962 18.952 1.00 26.80 389 LEU A O 1
ATOM 2956 N N . THR A 1 390 ? 27.302 13.797 17.737 1.00 26.42 390 THR A N 1
ATOM 2957 C CA . THR A 1 390 ? 28.494 13.725 16.882 1.00 26.42 390 THR A CA 1
ATOM 2958 C C . THR A 1 390 ? 29.665 14.528 17.471 1.00 26.42 390 THR A C 1
ATOM 2960 O O . THR A 1 390 ? 29.632 15.748 17.539 1.00 26.42 390 THR A O 1
ATOM 2963 N N . ARG A 1 391 ? 30.696 13.775 17.878 1.00 27.52 391 ARG A N 1
ATOM 2964 C CA . ARG A 1 391 ? 32.159 14.000 18.003 1.00 27.52 391 ARG A CA 1
ATOM 2965 C C . ARG A 1 391 ? 32.818 15.406 17.958 1.00 27.52 391 ARG A C 1
ATOM 2967 O O . ARG A 1 391 ? 32.690 16.126 16.976 1.00 27.52 391 ARG A O 1
ATOM 2974 N N . ARG A 1 392 ? 33.823 15.503 18.865 1.00 24.47 392 ARG A N 1
ATOM 2975 C CA . ARG A 1 392 ? 35.104 16.284 18.943 1.00 24.47 392 ARG A CA 1
ATOM 2976 C C . ARG A 1 392 ? 35.047 17.375 20.035 1.00 24.47 392 ARG A C 1
ATOM 2978 O O . ARG A 1 392 ? 34.136 18.177 20.009 1.00 24.47 392 ARG A O 1
ATOM 2985 N N . THR A 1 393 ? 35.915 17.460 21.055 1.00 23.61 393 THR A N 1
ATOM 2986 C CA . THR A 1 393 ? 37.333 17.063 21.208 1.00 23.61 393 THR A CA 1
ATOM 2987 C C . THR A 1 393 ? 37.782 17.119 22.688 1.00 23.61 393 THR A C 1
ATOM 2989 O O . THR A 1 393 ? 37.411 18.031 23.413 1.00 23.61 393 THR A O 1
ATOM 2992 N N . THR A 1 394 ? 38.653 16.171 23.066 1.00 23.05 394 THR A N 1
ATOM 2993 C CA . THR A 1 394 ? 39.774 16.237 24.040 1.00 23.05 394 THR A CA 1
ATOM 2994 C C . THR A 1 394 ? 39.592 16.597 25.531 1.00 23.05 394 THR A C 1
ATOM 2996 O O . THR A 1 394 ? 39.309 17.726 25.906 1.00 23.05 394 THR A O 1
ATOM 2999 N N . SER A 1 395 ? 40.118 15.662 26.340 1.00 23.33 395 SER A N 1
ATOM 3000 C CA . SER A 1 395 ? 40.877 15.831 27.594 1.00 23.33 395 SER A CA 1
ATOM 3001 C C . SER A 1 395 ? 40.139 15.651 28.936 1.00 23.33 395 SER A C 1
ATOM 3003 O O . SER A 1 395 ? 39.225 16.395 29.267 1.00 23.33 395 SER A O 1
ATOM 3005 N N . ARG A 1 396 ? 40.698 14.722 29.738 1.00 26.48 396 ARG A N 1
ATOM 3006 C CA . ARG A 1 396 ? 40.556 14.503 31.197 1.00 26.48 396 ARG A CA 1
ATOM 3007 C C . ARG A 1 396 ? 39.460 13.540 31.675 1.00 26.48 396 ARG A C 1
ATOM 3009 O O . ARG A 1 396 ? 38.531 13.919 32.372 1.00 26.48 396 ARG A O 1
ATOM 3016 N N . PHE A 1 397 ? 39.696 12.251 31.428 1.00 22.17 397 PHE A N 1
ATOM 3017 C CA . PHE A 1 397 ? 39.233 11.158 32.289 1.00 22.17 397 PHE A CA 1
ATOM 3018 C C . PHE A 1 397 ? 40.392 10.744 33.209 1.00 22.17 397 PHE A C 1
ATOM 3020 O O . PHE A 1 397 ? 41.374 10.180 32.736 1.00 22.17 397 PHE A O 1
ATOM 3027 N N . ASN A 1 398 ? 40.311 11.092 34.495 1.00 23.44 398 ASN A N 1
ATOM 3028 C CA . ASN A 1 398 ? 40.933 10.351 35.598 1.00 23.44 398 ASN A CA 1
ATOM 3029 C C . ASN A 1 398 ? 40.537 11.000 36.928 1.00 23.44 398 ASN A C 1
ATOM 3031 O O . ASN A 1 398 ? 41.113 12.027 37.298 1.00 23.44 398 ASN A O 1
ATOM 3035 N N . ARG A 1 399 ? 39.571 10.390 37.627 1.00 24.08 399 ARG A N 1
ATOM 3036 C CA . ARG A 1 399 ? 39.555 10.148 39.084 1.00 24.08 399 ARG A CA 1
ATOM 3037 C C . ARG A 1 399 ? 38.143 9.766 39.553 1.00 24.08 399 ARG A C 1
ATOM 3039 O O . ARG A 1 399 ? 37.170 10.345 39.092 1.00 24.08 399 ARG A O 1
ATOM 3046 N N . PHE A 1 400 ? 38.102 8.843 40.515 1.00 23.36 400 PHE A N 1
ATOM 3047 C CA . PHE A 1 400 ? 36.957 8.395 41.320 1.00 23.36 400 PHE A CA 1
ATOM 3048 C C . PHE A 1 400 ? 36.083 7.260 40.771 1.00 23.36 400 PHE A C 1
ATOM 3050 O O . PHE A 1 400 ? 34.885 7.399 40.556 1.00 23.36 400 PHE A O 1
ATOM 3057 N N . ALA A 1 401 ? 36.694 6.077 40.689 1.00 21.91 401 ALA A N 1
ATOM 3058 C CA . ALA A 1 401 ? 36.076 4.871 41.235 1.00 21.91 401 ALA A CA 1
ATOM 3059 C C . ALA A 1 401 ? 36.645 4.627 42.651 1.00 21.91 401 ALA A C 1
ATOM 3061 O O . ALA A 1 401 ? 37.816 4.934 42.882 1.00 21.91 401 ALA A O 1
ATOM 3062 N N . ASN A 1 402 ? 35.814 4.055 43.532 1.00 22.80 402 ASN A N 1
ATOM 3063 C CA . ASN A 1 402 ? 36.034 3.598 44.921 1.00 22.80 402 ASN A CA 1
ATOM 3064 C C . ASN A 1 402 ? 35.481 4.507 46.030 1.00 22.80 402 ASN A C 1
ATOM 3066 O O . ASN A 1 402 ? 36.164 5.423 46.475 1.00 22.80 402 ASN A O 1
ATOM 3070 N N . ALA A 1 403 ? 34.301 4.147 46.553 1.00 23.16 403 ALA A N 1
ATOM 3071 C CA . ALA A 1 403 ? 34.091 3.937 47.992 1.00 23.16 403 ALA A CA 1
ATOM 3072 C C . ALA A 1 403 ? 32.710 3.301 48.283 1.00 23.16 403 ALA A C 1
ATOM 3074 O O . ALA A 1 403 ? 31.689 3.918 48.006 1.00 23.16 403 ALA A O 1
ATOM 3075 N N . LEU A 1 404 ? 32.750 2.119 48.926 1.00 24.45 404 LEU A N 1
ATOM 3076 C CA . LEU A 1 404 ? 31.750 1.507 49.833 1.00 24.45 404 LEU A CA 1
ATOM 3077 C C . LEU A 1 404 ? 30.436 0.983 49.196 1.00 24.45 404 LEU A C 1
ATOM 3079 O O . LEU A 1 404 ? 29.717 1.723 48.549 1.00 24.45 404 LEU A O 1
ATOM 3083 N N . GLY A 1 405 ? 29.996 -0.273 49.340 1.00 21.47 405 GLY A N 1
ATOM 3084 C CA . GLY A 1 405 ? 30.396 -1.364 50.235 1.00 21.47 405 GLY A CA 1
ATOM 3085 C C . GLY A 1 405 ? 29.221 -1.840 51.107 1.00 21.47 405 GLY A C 1
ATOM 3086 O O . GLY A 1 405 ? 29.015 -1.274 52.167 1.00 21.47 405 GLY A O 1
ATOM 3087 N N . ALA A 1 406 ? 28.528 -2.892 50.643 1.00 23.06 406 ALA A N 1
ATOM 3088 C CA . ALA A 1 406 ? 27.794 -3.945 51.377 1.00 23.06 406 ALA A CA 1
ATOM 3089 C C . ALA A 1 406 ? 26.678 -3.604 52.398 1.00 23.06 406 ALA A C 1
ATOM 3091 O O . ALA A 1 406 ? 26.942 -3.002 53.426 1.00 23.06 406 ALA A O 1
ATOM 3092 N N . PHE A 1 407 ? 25.483 -4.189 52.201 1.00 22.66 407 PHE A N 1
ATOM 3093 C CA . PHE A 1 407 ? 24.755 -4.958 53.232 1.00 22.66 407 PHE A CA 1
ATOM 3094 C C . PHE A 1 407 ? 23.729 -5.914 52.582 1.00 22.66 407 PHE A C 1
ATOM 3096 O O . PHE A 1 407 ? 22.983 -5.537 51.682 1.00 22.66 407 PHE A O 1
ATOM 3103 N N . THR A 1 408 ? 23.722 -7.163 53.048 1.00 22.00 408 THR A N 1
ATOM 3104 C CA . THR A 1 408 ? 22.889 -8.314 52.641 1.00 22.00 408 THR A CA 1
ATOM 3105 C C . THR A 1 408 ? 22.179 -8.906 53.863 1.00 22.00 408 THR A C 1
ATOM 3107 O O . THR A 1 408 ? 22.827 -8.983 54.902 1.00 22.00 408 THR A O 1
ATOM 3110 N N . LEU A 1 409 ? 20.929 -9.379 53.717 1.00 22.91 409 LEU A N 1
ATOM 3111 C CA . LEU A 1 409 ? 20.330 -10.664 54.188 1.00 22.91 409 LEU A CA 1
ATOM 3112 C C . LEU A 1 409 ? 18.782 -10.536 54.121 1.00 22.91 409 LEU A C 1
ATOM 3114 O O . LEU A 1 409 ? 18.264 -9.557 54.642 1.00 22.91 409 LEU A O 1
ATOM 3118 N N . THR A 1 410 ? 17.966 -11.318 53.394 1.00 21.58 410 THR A N 1
ATOM 3119 C CA . THR A 1 410 ? 17.690 -12.780 53.290 1.00 21.58 410 THR A CA 1
ATOM 3120 C C . THR A 1 410 ? 16.758 -13.336 54.384 1.00 21.58 410 THR A C 1
ATOM 3122 O O . THR A 1 410 ? 17.103 -13.227 55.553 1.00 21.58 410 THR A O 1
ATOM 3125 N N . TRP A 1 411 ? 15.636 -13.963 53.963 1.00 21.30 411 TRP A N 1
ATOM 3126 C CA . TRP A 1 411 ? 14.948 -15.207 54.432 1.00 21.30 411 TRP A CA 1
ATOM 3127 C C . TRP A 1 411 ? 13.408 -15.110 54.252 1.00 21.30 411 TRP A C 1
ATOM 3129 O O . TRP A 1 411 ? 12.853 -14.050 54.500 1.00 21.30 411 TRP A O 1
ATOM 3139 N N . LEU A 1 412 ? 12.604 -16.146 53.964 1.00 22.91 412 LEU A N 1
ATOM 3140 C CA . LEU A 1 412 ? 12.662 -17.374 53.142 1.00 22.91 412 LEU A CA 1
ATOM 3141 C C . LEU A 1 412 ? 11.244 -18.018 53.250 1.00 22.91 412 LEU A C 1
ATOM 3143 O O . LEU A 1 412 ? 10.786 -18.184 54.371 1.00 22.91 412 LEU A O 1
ATOM 3147 N N . VAL A 1 413 ? 10.611 -18.371 52.111 1.00 22.81 413 VAL A N 1
ATOM 3148 C CA . VAL A 1 413 ? 9.789 -19.590 51.800 1.00 22.81 413 VAL A CA 1
ATOM 3149 C C . VAL A 1 413 ? 8.551 -19.920 52.675 1.00 22.81 413 VAL A C 1
ATOM 3151 O O . VAL A 1 413 ? 8.602 -19.843 53.888 1.00 22.81 413 VAL A O 1
ATOM 3154 N N . GLY A 1 414 ? 7.389 -20.383 52.191 1.00 20.94 414 GLY A N 1
ATOM 3155 C CA . GLY A 1 414 ? 6.867 -20.839 50.890 1.00 20.94 414 GLY A CA 1
ATOM 3156 C C . GLY A 1 414 ? 5.330 -21.004 51.013 1.00 20.94 414 GLY A C 1
ATOM 3157 O O . GLY A 1 414 ? 4.792 -20.950 52.113 1.00 20.94 414 GLY A O 1
ATOM 3158 N N . SER A 1 415 ? 4.529 -21.167 49.959 1.00 21.41 415 SER A N 1
ATOM 3159 C CA . SER A 1 415 ? 4.334 -22.440 49.253 1.00 21.41 415 SER A CA 1
ATOM 3160 C C . SER A 1 415 ? 3.188 -22.308 48.222 1.00 21.41 415 SER A C 1
ATOM 3162 O O . SER A 1 415 ? 2.191 -21.654 48.494 1.00 21.41 415 SER A O 1
ATOM 3164 N N . ALA A 1 416 ? 3.383 -22.952 47.061 1.00 20.62 416 ALA A N 1
ATOM 3165 C CA . ALA A 1 416 ? 2.417 -23.572 46.136 1.00 20.62 416 ALA A CA 1
ATOM 3166 C C . ALA A 1 416 ? 1.137 -22.834 45.660 1.00 20.62 416 ALA A C 1
ATOM 3168 O O . ALA A 1 416 ? 0.228 -22.572 46.438 1.00 20.62 416 ALA A O 1
ATOM 3169 N N . GLY A 1 417 ? 0.993 -22.693 44.326 1.00 21.64 417 GLY A N 1
ATOM 3170 C CA . GLY A 1 417 ? -0.328 -22.503 43.698 1.00 21.64 417 GLY A CA 1
ATOM 3171 C C . GLY A 1 417 ? -0.421 -21.879 42.293 1.00 21.64 417 GLY A C 1
ATOM 3172 O O . GLY A 1 417 ? -1.282 -21.040 42.093 1.00 21.64 417 GLY A O 1
ATOM 3173 N N . SER A 1 418 ? 0.455 -22.254 41.348 1.00 21.89 418 SER A N 1
ATOM 3174 C CA . SER A 1 418 ? 0.274 -22.226 39.872 1.00 21.89 418 SER A CA 1
ATOM 3175 C C . SER A 1 418 ? -0.500 -21.075 39.184 1.00 21.89 418 SER A C 1
ATOM 3177 O O . SER A 1 418 ? -1.718 -21.153 39.059 1.00 21.89 418 SER A O 1
ATOM 3179 N N . ALA A 1 419 ? 0.226 -20.132 38.562 1.00 24.34 419 ALA A N 1
ATOM 3180 C CA . ALA A 1 419 ? -0.048 -19.627 37.201 1.00 24.34 419 ALA A CA 1
ATOM 3181 C C . ALA A 1 419 ? 1.066 -18.665 36.720 1.00 24.34 419 ALA A C 1
ATOM 3183 O O . ALA A 1 419 ? 1.058 -17.476 37.014 1.00 24.34 419 ALA A O 1
ATOM 3184 N N . SER A 1 420 ? 2.043 -19.240 36.008 1.00 25.55 420 SER A N 1
ATOM 3185 C CA . SER A 1 420 ? 2.828 -18.675 34.894 1.00 25.55 420 SER A CA 1
ATOM 3186 C C . SER A 1 420 ? 3.009 -17.145 34.814 1.00 25.55 420 SER A C 1
ATOM 3188 O O . SER A 1 420 ? 2.273 -16.453 34.112 1.00 25.55 420 SER A O 1
ATOM 3190 N N . ALA A 1 421 ? 4.085 -16.649 35.429 1.00 24.88 421 ALA A N 1
ATOM 3191 C CA . ALA A 1 421 ? 4.673 -15.345 35.132 1.00 24.88 421 ALA A CA 1
ATOM 3192 C C . ALA A 1 421 ? 5.370 -15.366 33.754 1.00 24.88 421 ALA A C 1
ATOM 3194 O O . ALA A 1 421 ? 6.183 -16.253 33.494 1.00 24.88 421 ALA A O 1
ATOM 3195 N N . GLN A 1 422 ? 5.073 -14.392 32.886 1.00 30.31 422 GLN A N 1
ATOM 3196 C CA . GLN A 1 422 ? 5.834 -14.146 31.656 1.00 30.31 422 GLN A CA 1
ATOM 3197 C C . GLN A 1 422 ? 7.235 -13.627 32.004 1.00 30.31 422 GLN A C 1
ATOM 3199 O O . GLN A 1 422 ? 7.391 -12.677 32.774 1.00 30.31 422 GLN A O 1
ATOM 3204 N N . GLU A 1 423 ? 8.248 -14.277 31.431 1.00 23.91 423 GLU A N 1
ATOM 3205 C CA . GLU A 1 423 ? 9.659 -13.933 31.571 1.00 23.91 423 GLU A CA 1
ATOM 3206 C C . GLU A 1 423 ? 9.917 -12.472 31.185 1.00 23.91 423 GLU A C 1
ATOM 3208 O O . GLU A 1 423 ? 9.801 -12.068 30.028 1.00 23.91 423 GLU A O 1
ATOM 3213 N N . VAL A 1 424 ? 10.386 -11.693 32.157 1.00 24.50 424 VAL A N 1
ATOM 3214 C CA . VAL A 1 424 ? 11.271 -10.565 31.880 1.00 24.50 424 VAL A CA 1
ATOM 3215 C C . VAL A 1 424 ? 12.491 -11.151 31.168 1.00 24.50 424 VAL A C 1
ATOM 3217 O O . VAL A 1 424 ? 13.324 -11.796 31.807 1.00 24.50 424 VAL A O 1
ATOM 3220 N N . VAL A 1 425 ? 12.604 -10.961 29.849 1.00 34.78 425 VAL A N 1
ATOM 3221 C CA . VAL A 1 425 ? 13.833 -11.291 29.117 1.00 34.78 425 VAL A CA 1
ATOM 3222 C C . VAL A 1 425 ? 14.896 -10.285 29.548 1.00 34.78 425 VAL A C 1
ATOM 3224 O O . VAL A 1 425 ? 15.107 -9.243 28.930 1.00 34.78 425 VAL A O 1
ATOM 3227 N N . LEU A 1 426 ? 15.563 -10.598 30.659 1.00 29.98 426 LEU A N 1
ATOM 3228 C CA . LEU A 1 426 ? 16.892 -10.084 30.960 1.00 29.98 426 LEU A CA 1
ATOM 3229 C C . LEU A 1 426 ? 17.753 -10.290 29.702 1.00 29.98 426 LEU A C 1
ATOM 3231 O O . LEU A 1 426 ? 17.614 -11.341 29.067 1.00 29.98 426 LEU A O 1
ATOM 3235 N N . PRO A 1 427 ? 18.624 -9.338 29.313 1.00 34.47 427 PRO A N 1
ATOM 3236 C CA . PRO A 1 427 ? 19.529 -9.549 28.189 1.00 34.47 427 PRO A CA 1
ATOM 3237 C C . PRO A 1 427 ? 20.244 -10.884 28.403 1.00 34.47 427 PRO A C 1
ATOM 3239 O O . PRO A 1 427 ? 20.962 -11.052 29.393 1.00 34.47 427 PRO A O 1
ATOM 3242 N N . LYS A 1 428 ? 19.963 -11.867 27.533 1.00 47.56 428 LYS A N 1
ATOM 3243 C CA . LYS A 1 428 ? 20.572 -13.194 27.630 1.00 47.56 428 LYS A CA 1
ATOM 3244 C C . LYS A 1 428 ? 22.077 -12.976 27.620 1.00 47.56 428 LYS A C 1
ATOM 3246 O O . LYS A 1 428 ? 22.596 -12.320 26.722 1.00 47.56 428 LYS A O 1
ATOM 3251 N N . ALA A 1 429 ? 22.759 -13.479 28.646 1.00 53.09 429 ALA A N 1
ATOM 3252 C CA . ALA A 1 429 ? 24.207 -13.377 28.716 1.00 53.09 429 ALA A CA 1
ATOM 3253 C C . ALA A 1 429 ? 24.814 -13.914 27.404 1.00 53.09 429 ALA A C 1
ATOM 3255 O O . ALA A 1 429 ? 24.310 -14.913 26.878 1.00 53.09 429 ALA A O 1
ATOM 3256 N N . PRO A 1 430 ? 25.867 -13.272 26.864 1.00 65.31 430 PRO A N 1
ATOM 3257 C CA . PRO A 1 430 ? 26.479 -13.692 25.612 1.00 65.31 430 PRO A CA 1
ATOM 3258 C C . PRO A 1 430 ? 26.864 -15.174 25.696 1.00 65.31 430 PRO A C 1
ATOM 3260 O O . PRO A 1 430 ? 27.650 -15.577 26.556 1.00 65.31 430 PRO A O 1
ATOM 3263 N N . ARG A 1 431 ? 26.286 -15.992 24.813 1.00 82.56 431 ARG A N 1
ATOM 3264 C CA . ARG A 1 431 ? 26.454 -17.448 24.807 1.00 82.56 431 ARG A CA 1
ATOM 3265 C C . ARG A 1 431 ? 27.764 -17.802 24.114 1.00 82.56 431 ARG A C 1
ATOM 3267 O O . ARG A 1 431 ? 27.977 -17.411 22.970 1.00 82.56 431 ARG A O 1
ATOM 3274 N N . VAL A 1 432 ? 28.636 -18.566 24.765 1.00 81.94 432 VAL A N 1
ATOM 3275 C CA . VAL A 1 432 ? 29.825 -19.134 24.104 1.00 81.94 432 VAL A CA 1
ATOM 3276 C C . VAL A 1 432 ? 29.369 -20.166 23.069 1.00 81.94 432 VAL A C 1
ATOM 3278 O O . VAL A 1 432 ? 28.489 -20.977 23.359 1.00 81.94 432 VAL A O 1
ATOM 3281 N N . MET A 1 433 ? 29.919 -20.112 21.853 1.00 81.00 433 MET A N 1
ATOM 3282 C CA . MET A 1 433 ? 29.542 -21.051 20.789 1.00 81.00 433 MET A CA 1
ATOM 3283 C C . MET A 1 433 ? 30.105 -22.447 21.068 1.00 81.00 433 MET A C 1
ATOM 3285 O O . MET A 1 433 ? 31.223 -22.595 21.558 1.00 81.00 433 MET A O 1
ATOM 3289 N N . THR A 1 434 ? 29.329 -23.477 20.745 1.00 83.75 434 THR A N 1
ATOM 3290 C CA . THR A 1 434 ? 29.755 -24.872 20.891 1.00 83.75 434 THR A CA 1
ATOM 3291 C C . THR A 1 434 ? 30.763 -25.261 19.801 1.00 83.75 434 THR A C 1
ATOM 3293 O O . THR A 1 434 ? 30.753 -24.679 18.711 1.00 83.75 434 THR A O 1
ATOM 3296 N N . PRO A 1 435 ? 31.611 -26.283 20.031 1.00 82.31 435 PRO A N 1
ATOM 3297 C CA . PRO A 1 435 ? 32.535 -26.782 19.013 1.00 82.31 435 PRO A CA 1
ATOM 3298 C C . PRO A 1 435 ? 31.865 -27.162 17.682 1.00 82.31 435 PRO A C 1
ATOM 3300 O O . PRO A 1 435 ? 32.445 -26.932 16.625 1.00 82.31 435 PRO A O 1
ATOM 3303 N N . ALA A 1 436 ? 30.640 -27.699 17.718 1.00 81.69 436 ALA A N 1
ATOM 3304 C CA . ALA A 1 436 ? 29.887 -28.066 16.517 1.00 81.69 436 ALA A CA 1
ATOM 3305 C C . ALA A 1 436 ? 29.460 -26.836 15.697 1.00 81.69 436 ALA A C 1
ATOM 3307 O O . ALA A 1 436 ? 29.640 -26.812 14.484 1.00 81.69 436 ALA A O 1
ATOM 3308 N N . GLU A 1 437 ? 28.982 -25.778 16.357 1.00 81.56 437 GLU A N 1
ATOM 3309 C CA . GLU A 1 437 ? 28.591 -24.528 15.686 1.00 81.56 437 GLU A CA 1
ATOM 3310 C C . GLU A 1 437 ? 29.802 -23.806 15.076 1.00 81.56 437 GLU A C 1
ATOM 3312 O O . GLU A 1 437 ? 29.707 -23.195 14.014 1.00 81.56 437 GLU A O 1
ATOM 3317 N N . ILE A 1 438 ? 30.964 -23.889 15.731 1.00 81.62 438 ILE A N 1
ATOM 3318 C CA . ILE A 1 438 ? 32.222 -23.359 15.192 1.00 81.62 438 ILE A CA 1
ATOM 3319 C C . ILE A 1 438 ? 32.687 -24.199 13.995 1.00 81.62 438 ILE A C 1
ATOM 3321 O O . ILE A 1 438 ? 33.198 -23.647 13.024 1.00 81.62 438 ILE A O 1
ATOM 3325 N N . HIS A 1 439 ? 32.501 -25.520 14.022 1.00 82.56 439 HIS A N 1
ATOM 3326 C CA . HIS A 1 439 ? 32.807 -26.379 12.875 1.00 82.56 439 HIS A CA 1
ATOM 3327 C C . HIS A 1 439 ? 31.956 -26.009 11.656 1.00 82.56 439 HIS A C 1
ATOM 3329 O O . HIS A 1 439 ? 32.523 -25.716 10.603 1.00 82.56 439 HIS A O 1
ATOM 3335 N N . GLU A 1 440 ? 30.635 -25.898 11.829 1.00 80.88 440 GLU A N 1
ATOM 3336 C CA . GLU A 1 440 ? 29.678 -25.489 10.785 1.00 80.88 440 GLU A CA 1
ATOM 3337 C C . GLU A 1 440 ? 30.005 -24.118 10.179 1.00 80.88 440 GLU A C 1
ATOM 3339 O O . GLU A 1 440 ? 29.862 -23.875 8.974 1.00 80.88 440 GLU A O 1
ATOM 3344 N N . LEU A 1 441 ? 30.504 -23.215 11.024 1.00 78.94 441 LEU A N 1
ATOM 3345 C CA . LEU A 1 441 ? 30.898 -21.883 10.607 1.00 78.94 441 LEU A CA 1
ATOM 3346 C C . LEU A 1 441 ? 32.051 -21.926 9.599 1.00 78.94 441 LEU A C 1
ATOM 3348 O O . LEU A 1 441 ? 32.000 -21.180 8.626 1.00 78.94 441 LEU A O 1
ATOM 3352 N N . TYR A 1 442 ? 33.063 -22.776 9.809 1.00 77.25 442 TYR A N 1
ATOM 3353 C CA . TYR A 1 442 ? 34.341 -22.728 9.086 1.00 77.25 442 TYR A CA 1
ATOM 3354 C C . TYR A 1 442 ? 34.552 -23.809 8.020 1.00 77.25 442 TYR A C 1
ATOM 3356 O O . TYR A 1 442 ? 35.348 -23.565 7.108 1.00 77.25 442 TYR A O 1
ATOM 3364 N N . HIS A 1 443 ? 33.904 -24.975 8.116 1.00 77.00 443 HIS A N 1
ATOM 3365 C CA . HIS A 1 443 ? 34.198 -26.099 7.223 1.00 77.00 443 HIS A CA 1
ATOM 3366 C C . HIS A 1 443 ? 33.935 -25.750 5.748 1.00 77.00 443 HIS A C 1
ATOM 3368 O O . HIS A 1 443 ? 32.937 -25.121 5.404 1.00 77.00 443 HIS A O 1
ATOM 3374 N N . ASP A 1 444 ? 34.847 -26.161 4.865 1.00 74.69 444 ASP A N 1
ATOM 3375 C CA . ASP A 1 444 ? 34.773 -26.018 3.403 1.00 74.69 444 ASP A CA 1
ATOM 3376 C C . ASP A 1 444 ? 34.455 -24.605 2.874 1.00 74.69 444 ASP A C 1
ATOM 3378 O O . ASP A 1 444 ? 33.966 -24.434 1.751 1.00 74.69 444 ASP A O 1
ATOM 3382 N N . ARG A 1 445 ? 34.789 -23.570 3.653 1.00 75.00 445 ARG A N 1
ATOM 3383 C CA . ARG A 1 445 ? 34.550 -22.161 3.319 1.00 75.00 445 ARG A CA 1
ATOM 3384 C C . ARG A 1 445 ? 35.852 -21.378 3.175 1.00 75.00 445 ARG A C 1
ATOM 3386 O O . ARG A 1 445 ? 36.871 -21.659 3.811 1.00 75.00 445 ARG A O 1
ATOM 3393 N N . SER A 1 446 ? 35.802 -20.357 2.321 1.00 72.12 446 SER A N 1
ATOM 3394 C CA . SER A 1 446 ? 36.876 -19.373 2.167 1.00 72.12 446 SER A CA 1
ATOM 3395 C C . SER A 1 446 ? 36.535 -18.094 2.919 1.00 72.12 446 SER A C 1
ATOM 3397 O O . SER A 1 446 ? 35.409 -17.613 2.837 1.00 72.12 446 SER A O 1
ATOM 3399 N N . TRP A 1 447 ? 37.535 -17.503 3.558 1.00 73.94 447 TRP A N 1
ATOM 3400 C CA . TRP A 1 447 ? 37.439 -16.285 4.350 1.00 73.94 447 TRP A CA 1
ATOM 3401 C C . TRP A 1 447 ? 38.368 -15.231 3.776 1.00 73.94 447 TRP A C 1
ATOM 3403 O O . TRP A 1 447 ? 39.548 -15.501 3.572 1.00 73.94 447 TRP A O 1
ATOM 3413 N N . ARG A 1 448 ? 37.865 -14.024 3.512 1.00 70.81 448 ARG A N 1
ATOM 3414 C CA . ARG A 1 448 ? 38.675 -12.919 2.973 1.00 70.81 448 ARG A CA 1
ATOM 3415 C C . ARG A 1 448 ? 38.669 -11.747 3.942 1.00 70.81 448 ARG A C 1
ATOM 3417 O O . ARG A 1 448 ? 37.624 -11.390 4.476 1.00 70.81 448 ARG A O 1
ATOM 3424 N N . TRP A 1 449 ? 39.813 -11.096 4.091 1.00 72.25 449 TRP A N 1
ATOM 3425 C CA . TRP A 1 449 ? 39.965 -9.841 4.824 1.00 72.25 449 TRP A CA 1
ATOM 3426 C C . TRP A 1 449 ? 40.703 -8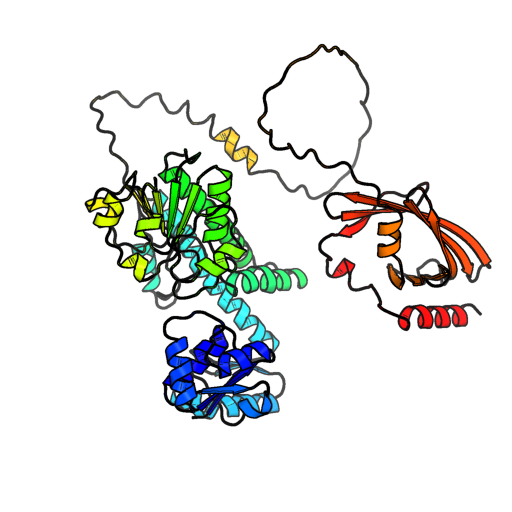.814 3.957 1.00 72.25 449 TRP A C 1
ATOM 3428 O O . TRP A 1 449 ? 41.037 -9.066 2.796 1.00 72.25 449 TRP A O 1
ATOM 3438 N N . LYS A 1 450 ? 40.894 -7.598 4.475 1.00 69.19 450 LYS A N 1
ATOM 3439 C CA . LYS A 1 450 ? 41.647 -6.557 3.768 1.00 69.19 450 LYS A CA 1
ATOM 3440 C C . LYS A 1 450 ? 43.115 -6.996 3.673 1.00 69.19 450 LYS A C 1
ATOM 3442 O O . LYS A 1 450 ? 43.767 -7.092 4.703 1.00 69.19 450 LYS A O 1
ATOM 3447 N N . GLY A 1 451 ? 43.593 -7.276 2.459 1.00 71.50 451 GLY A N 1
ATOM 3448 C CA . GLY A 1 451 ? 44.973 -7.713 2.217 1.00 71.50 451 GLY A CA 1
ATOM 3449 C C . GLY A 1 451 ? 45.230 -9.209 2.425 1.00 71.50 451 GLY A C 1
ATOM 3450 O O . GLY A 1 451 ? 46.377 -9.590 2.591 1.00 71.50 451 GLY A O 1
ATOM 3451 N N . GLY A 1 452 ? 44.215 -10.082 2.437 1.00 77.25 452 GLY A N 1
ATOM 3452 C CA . GLY A 1 452 ? 44.462 -11.528 2.515 1.00 77.25 452 GLY A CA 1
ATOM 3453 C C . GLY A 1 452 ? 43.219 -12.409 2.444 1.00 77.25 452 GLY A C 1
ATOM 3454 O O . GLY A 1 452 ? 42.080 -11.930 2.478 1.00 77.25 452 GLY A O 1
ATOM 3455 N N . ALA A 1 453 ? 43.435 -13.717 2.324 1.00 77.81 453 ALA A N 1
ATOM 3456 C CA . ALA A 1 453 ? 42.374 -14.717 2.379 1.00 77.81 453 ALA A CA 1
ATOM 3457 C C . ALA A 1 453 ? 42.875 -16.072 2.895 1.00 77.81 453 ALA A C 1
ATOM 3459 O O . ALA A 1 453 ? 44.038 -16.423 2.713 1.00 77.81 453 ALA A O 1
ATOM 3460 N N . ALA A 1 454 ? 41.972 -16.853 3.487 1.00 78.50 454 ALA A N 1
ATOM 3461 C CA . ALA A 1 454 ? 42.187 -18.223 3.933 1.00 78.50 454 ALA A CA 1
ATOM 3462 C C . ALA A 1 454 ? 41.110 -19.154 3.374 1.00 78.50 454 ALA A C 1
ATOM 3464 O O . ALA A 1 454 ? 39.964 -18.755 3.186 1.00 78.50 454 ALA A O 1
ATOM 3465 N N . TYR A 1 455 ? 41.465 -20.410 3.149 1.00 80.94 455 TYR A N 1
ATOM 3466 C CA . TYR A 1 455 ? 40.545 -21.480 2.795 1.00 80.94 455 TYR A CA 1
ATOM 3467 C C . TYR A 1 455 ? 40.728 -22.636 3.772 1.00 80.94 455 TYR A C 1
ATOM 3469 O O . TYR A 1 455 ? 41.857 -23.089 3.977 1.00 80.94 455 TYR A O 1
ATOM 3477 N N . LEU A 1 456 ? 39.632 -23.074 4.394 1.00 80.00 456 LEU A N 1
ATOM 3478 C CA . LEU A 1 456 ? 39.617 -24.165 5.362 1.00 80.00 456 LEU A CA 1
ATOM 3479 C C . LEU A 1 456 ? 38.882 -25.348 4.740 1.00 80.00 456 LEU A C 1
ATOM 3481 O O . LEU A 1 456 ? 37.748 -25.214 4.288 1.00 80.00 456 LEU A O 1
ATOM 3485 N N . VAL A 1 457 ? 39.548 -26.497 4.706 1.00 78.62 457 VAL A N 1
ATOM 3486 C CA . VAL A 1 457 ? 39.014 -27.750 4.169 1.00 78.62 457 VAL A CA 1
ATOM 3487 C C . VAL A 1 457 ? 38.791 -28.702 5.328 1.00 78.62 457 VAL A C 1
ATOM 3489 O O . VAL A 1 457 ? 39.665 -28.835 6.194 1.00 78.62 457 VAL A O 1
ATOM 3492 N N . ASP A 1 458 ? 37.640 -29.367 5.345 1.00 76.81 458 ASP A N 1
ATOM 3493 C CA . ASP A 1 458 ? 37.339 -30.329 6.405 1.00 76.81 458 ASP A CA 1
ATOM 3494 C C . ASP A 1 458 ? 38.146 -31.629 6.247 1.00 76.81 458 ASP A C 1
ATOM 3496 O O . ASP A 1 458 ? 38.647 -32.196 7.222 1.00 76.81 458 ASP A O 1
ATOM 3500 N N . GLU A 1 459 ? 38.406 -32.048 5.002 1.00 72.06 459 GLU A N 1
ATOM 3501 C CA . GLU A 1 459 ? 39.292 -33.173 4.687 1.00 72.06 459 GLU A CA 1
ATOM 3502 C C . GLU A 1 459 ? 40.701 -32.967 5.281 1.00 72.06 459 GLU A C 1
ATOM 3504 O O . GLU A 1 459 ? 41.515 -32.164 4.803 1.00 72.06 459 GLU A O 1
ATOM 3509 N N . ARG A 1 460 ? 40.998 -33.750 6.329 1.00 69.81 460 ARG A N 1
ATOM 3510 C CA . ARG A 1 460 ? 42.226 -33.691 7.149 1.00 69.81 460 ARG A CA 1
ATOM 3511 C C . ARG A 1 460 ? 42.413 -32.380 7.932 1.00 69.81 460 ARG A C 1
ATOM 3513 O O . ARG A 1 460 ? 43.529 -32.117 8.373 1.00 69.81 460 ARG A O 1
ATOM 3520 N N . ARG A 1 461 ? 41.354 -31.575 8.107 1.00 81.50 461 ARG A N 1
ATOM 3521 C CA . ARG A 1 461 ? 41.360 -30.263 8.786 1.00 81.50 461 ARG A CA 1
ATOM 3522 C C . ARG A 1 461 ? 42.517 -29.356 8.362 1.00 81.50 461 ARG A C 1
ATOM 3524 O O . ARG A 1 461 ? 43.214 -28.768 9.191 1.00 81.50 461 ARG A O 1
ATOM 3531 N N . ARG A 1 462 ? 42.750 -29.256 7.056 1.00 83.25 462 ARG A N 1
ATOM 3532 C CA . ARG A 1 462 ? 43.823 -28.422 6.500 1.00 83.25 462 ARG A CA 1
ATOM 3533 C C . ARG A 1 462 ? 43.321 -27.020 6.210 1.00 83.25 462 ARG A C 1
ATOM 3535 O O . ARG A 1 462 ? 42.160 -26.832 5.858 1.00 83.25 462 ARG A O 1
ATOM 3542 N N . PHE A 1 463 ? 44.208 -26.042 6.304 1.00 83.75 463 PHE A N 1
ATOM 3543 C CA . PHE A 1 463 ? 43.940 -24.705 5.799 1.00 83.75 463 PHE A CA 1
ATOM 3544 C C . PHE A 1 463 ? 45.127 -24.157 5.011 1.00 83.75 463 PHE A C 1
ATOM 3546 O O . PHE A 1 463 ? 46.281 -24.548 5.215 1.00 83.75 463 PHE A O 1
ATOM 3553 N N . SER A 1 464 ? 44.823 -23.225 4.117 1.00 81.94 464 SER A N 1
ATOM 3554 C CA . SER A 1 464 ? 45.814 -22.467 3.359 1.00 81.94 464 SER A CA 1
ATOM 3555 C C . SER A 1 464 ? 45.425 -20.997 3.356 1.00 81.94 464 SER A C 1
ATOM 3557 O O . SER A 1 464 ? 44.246 -20.677 3.222 1.00 81.94 464 SER A O 1
ATOM 3559 N N . ALA A 1 465 ? 46.393 -20.101 3.507 1.00 82.38 465 ALA A N 1
ATOM 3560 C CA . ALA A 1 465 ? 46.156 -18.665 3.561 1.00 82.38 465 ALA A CA 1
ATOM 3561 C C . ALA A 1 465 ? 47.237 -17.877 2.819 1.00 82.38 465 ALA A C 1
ATOM 3563 O O . ALA A 1 465 ? 48.366 -18.341 2.674 1.00 82.38 465 ALA A O 1
ATOM 3564 N N . TRP A 1 466 ? 46.897 -16.670 2.380 1.00 82.56 466 TRP A N 1
ATOM 3565 C CA . TRP A 1 466 ? 47.844 -15.686 1.863 1.00 82.56 466 TRP A CA 1
ATOM 3566 C C . TRP A 1 466 ? 47.530 -14.296 2.406 1.00 82.56 466 TRP A C 1
ATOM 3568 O O . TRP A 1 466 ? 46.376 -13.977 2.706 1.00 82.56 466 TRP A O 1
ATOM 3578 N N . VAL A 1 467 ? 48.575 -13.482 2.514 1.00 81.00 467 VAL A N 1
ATOM 3579 C CA . VAL A 1 467 ? 48.523 -12.071 2.889 1.00 81.00 467 VAL A CA 1
ATOM 3580 C C . VAL A 1 467 ? 49.363 -11.283 1.884 1.00 81.00 467 VAL A C 1
ATOM 3582 O O . VAL A 1 467 ? 50.498 -11.654 1.585 1.00 81.00 467 VAL A O 1
ATOM 3585 N N . ASP A 1 468 ? 48.769 -10.230 1.339 1.00 79.06 468 ASP A N 1
ATOM 3586 C CA . ASP A 1 468 ? 49.376 -9.229 0.463 1.00 79.06 468 ASP A CA 1
ATOM 3587 C C . ASP A 1 468 ? 48.925 -7.856 0.981 1.00 79.06 468 ASP A C 1
ATOM 3589 O O . ASP A 1 468 ? 47.880 -7.325 0.588 1.00 79.06 468 ASP A O 1
ATOM 3593 N N . ASP A 1 469 ? 49.654 -7.348 1.971 1.00 72.62 469 ASP A N 1
ATOM 3594 C CA . ASP A 1 469 ? 49.421 -6.051 2.597 1.00 72.62 469 ASP A CA 1
ATOM 3595 C C . ASP A 1 469 ? 50.711 -5.212 2.624 1.00 72.62 469 ASP A C 1
ATOM 3597 O O . ASP A 1 469 ? 51.760 -5.628 2.123 1.00 72.62 469 ASP A O 1
ATOM 3601 N N . ASP A 1 470 ? 50.640 -4.018 3.217 1.00 65.56 470 ASP A N 1
ATOM 3602 C CA . ASP A 1 470 ? 51.760 -3.070 3.294 1.00 65.56 470 ASP A CA 1
ATOM 3603 C C . ASP A 1 470 ? 52.992 -3.631 4.047 1.00 65.56 470 ASP A C 1
ATOM 3605 O O . ASP A 1 470 ? 54.069 -3.036 3.993 1.00 65.56 470 ASP A O 1
ATOM 3609 N N . THR A 1 471 ? 52.861 -4.774 4.740 1.00 63.47 471 THR A N 1
ATOM 3610 C CA . THR A 1 471 ? 53.953 -5.467 5.447 1.00 63.47 471 THR A CA 1
ATOM 3611 C C . THR A 1 471 ? 54.665 -6.523 4.592 1.00 63.47 471 THR A C 1
ATOM 3613 O O . THR A 1 471 ? 55.736 -7.005 4.970 1.00 63.47 471 THR A O 1
ATOM 3616 N N . GLY A 1 472 ? 54.131 -6.826 3.403 1.00 72.50 472 GLY A N 1
ATOM 3617 C CA . GLY A 1 472 ? 54.738 -7.691 2.394 1.00 72.50 472 GLY A CA 1
ATOM 3618 C C . GLY A 1 472 ? 53.962 -8.983 2.119 1.00 72.50 472 GLY A C 1
ATOM 3619 O O . GLY A 1 472 ? 53.044 -9.373 2.835 1.00 72.50 472 GLY A O 1
ATOM 3620 N N . LYS A 1 473 ? 54.359 -9.683 1.048 1.00 82.81 473 LYS A N 1
ATOM 3621 C CA . LYS A 1 473 ? 53.712 -10.928 0.608 1.00 82.81 473 LYS A CA 1
ATOM 3622 C C . LYS A 1 473 ? 54.120 -12.110 1.480 1.00 82.81 473 LYS A C 1
ATOM 3624 O O . LYS A 1 473 ? 55.311 -12.380 1.652 1.00 82.81 473 LYS A O 1
ATOM 3629 N N . SER A 1 474 ? 53.136 -12.848 1.983 1.00 83.19 474 SER A N 1
ATOM 3630 C CA . SER A 1 474 ? 53.356 -14.100 2.706 1.00 83.19 474 SER A CA 1
ATOM 3631 C C . SER A 1 474 ? 52.232 -15.104 2.463 1.00 83.19 474 SER A C 1
ATOM 3633 O O . SER A 1 474 ? 51.101 -14.740 2.140 1.00 83.19 474 SER A O 1
ATOM 3635 N N . TRP A 1 475 ? 52.538 -16.391 2.608 1.00 84.94 475 TRP A N 1
ATOM 3636 C CA . TRP A 1 475 ? 51.537 -17.458 2.560 1.00 84.94 475 TRP A CA 1
ATOM 3637 C C . TRP A 1 475 ? 51.738 -18.449 3.700 1.00 84.94 475 TRP A C 1
ATOM 3639 O O . TRP A 1 475 ? 52.836 -18.571 4.240 1.00 84.94 475 TRP A O 1
ATOM 3649 N N . ALA A 1 476 ? 50.672 -19.150 4.076 1.00 83.56 476 ALA A N 1
ATOM 3650 C CA . ALA A 1 476 ? 50.703 -20.159 5.119 1.00 83.56 476 ALA A CA 1
ATOM 3651 C C . ALA A 1 476 ? 49.930 -21.414 4.743 1.00 83.56 476 ALA A C 1
ATOM 3653 O O . ALA A 1 476 ? 48.870 -21.354 4.121 1.00 83.56 476 ALA A O 1
ATOM 3654 N N . GLU A 1 477 ? 50.443 -22.548 5.201 1.00 84.44 477 GLU A N 1
ATOM 3655 C CA . GLU A 1 477 ? 49.750 -23.831 5.187 1.00 84.44 477 GLU A CA 1
ATOM 3656 C C . GLU A 1 477 ? 49.818 -24.461 6.574 1.00 84.44 477 GLU A C 1
ATOM 3658 O O . GLU A 1 477 ? 50.774 -24.264 7.336 1.00 84.44 477 GLU A O 1
ATOM 3663 N N . GLY A 1 478 ? 48.776 -25.206 6.922 1.00 86.25 478 GLY A N 1
ATOM 3664 C CA . GLY A 1 478 ? 48.694 -25.801 8.239 1.00 86.25 478 GLY A CA 1
ATOM 3665 C C . GLY A 1 478 ? 47.404 -26.552 8.496 1.00 86.25 478 GLY A C 1
ATOM 3666 O O . GLY A 1 478 ? 46.635 -26.843 7.579 1.00 86.25 478 GLY A O 1
ATOM 3667 N N . ASN A 1 479 ? 47.173 -26.839 9.774 1.00 87.44 479 ASN A N 1
ATOM 3668 C CA . ASN A 1 479 ? 45.963 -27.505 10.240 1.00 87.44 479 ASN A CA 1
ATOM 3669 C C . ASN A 1 479 ? 45.151 -26.566 11.128 1.00 87.44 479 ASN A C 1
ATOM 3671 O O . ASN A 1 479 ? 45.721 -25.780 11.891 1.00 87.44 479 ASN A O 1
ATOM 3675 N N . TRP A 1 480 ? 43.830 -26.669 11.044 1.00 87.44 480 TRP A N 1
ATOM 3676 C CA . TRP A 1 480 ? 42.911 -25.997 11.951 1.00 87.44 480 TRP A CA 1
ATOM 3677 C C . TRP A 1 480 ? 42.331 -27.005 12.945 1.00 87.44 480 TRP A C 1
ATOM 3679 O O . TRP A 1 480 ? 42.101 -28.171 12.629 1.00 87.44 480 TRP A O 1
ATOM 3689 N N . ILE A 1 481 ? 42.165 -26.587 14.193 1.00 87.31 481 ILE A N 1
ATOM 3690 C CA . ILE A 1 481 ? 41.756 -27.450 15.300 1.00 87.31 481 ILE A CA 1
ATOM 3691 C C . ILE A 1 481 ? 40.710 -26.691 16.102 1.00 87.31 481 ILE A C 1
ATOM 3693 O O . ILE A 1 481 ? 40.915 -25.524 16.423 1.00 87.31 481 ILE A O 1
ATOM 3697 N N . ILE A 1 482 ? 39.613 -27.358 16.449 1.00 85.31 482 ILE A N 1
ATOM 3698 C CA . ILE A 1 482 ? 38.663 -26.847 17.435 1.00 85.31 482 ILE A CA 1
ATOM 3699 C C . ILE A 1 482 ? 38.976 -27.523 18.767 1.00 85.31 482 ILE A C 1
ATOM 3701 O O . ILE A 1 482 ? 39.041 -28.753 18.825 1.00 85.31 482 ILE A O 1
ATOM 3705 N N . THR A 1 483 ? 39.214 -26.732 19.810 1.00 81.69 483 THR A N 1
ATOM 3706 C CA . THR A 1 483 ? 39.461 -27.233 21.166 1.00 81.69 483 THR A CA 1
ATOM 3707 C C . THR A 1 483 ? 38.156 -27.664 21.836 1.00 81.69 483 THR A C 1
ATOM 3709 O O . THR A 1 483 ? 37.075 -27.181 21.497 1.00 81.69 483 THR A O 1
ATOM 3712 N N . GLU A 1 484 ? 38.250 -28.523 22.853 1.00 73.69 484 GLU A N 1
ATOM 3713 C CA . GLU A 1 484 ? 37.096 -28.914 23.684 1.00 73.69 484 GLU A CA 1
ATOM 3714 C C . GLU A 1 484 ? 36.451 -27.714 24.397 1.00 73.69 484 GLU A C 1
ATOM 3716 O O . GLU A 1 484 ? 35.255 -27.710 24.667 1.00 73.69 484 GLU A O 1
ATOM 3721 N N . THR A 1 485 ? 37.231 -26.654 24.630 1.00 69.69 485 THR A N 1
ATOM 3722 C CA . THR A 1 485 ? 36.789 -25.386 25.224 1.00 69.69 485 THR A CA 1
ATOM 3723 C C . THR A 1 485 ? 36.075 -24.446 24.242 1.00 69.69 485 THR A C 1
ATOM 3725 O O . THR A 1 485 ? 35.693 -23.347 24.641 1.00 69.69 485 THR A O 1
ATOM 3728 N N . GLY A 1 486 ? 35.885 -24.842 22.975 1.00 74.88 486 GLY A N 1
ATOM 3729 C CA . GLY A 1 486 ? 35.176 -24.039 21.971 1.00 74.88 486 GLY A CA 1
ATOM 3730 C C . GLY A 1 486 ? 36.024 -22.929 21.342 1.00 74.88 486 GLY A C 1
ATOM 3731 O O . GLY A 1 486 ? 35.499 -21.873 21.000 1.00 74.88 486 GLY A O 1
ATOM 3732 N N . GLN A 1 487 ? 37.336 -23.136 21.196 1.00 85.50 487 GLN A N 1
ATOM 3733 C CA . GLN A 1 487 ? 38.229 -22.210 20.491 1.00 85.50 487 GLN A CA 1
ATOM 3734 C C . GLN A 1 487 ? 38.663 -22.786 19.147 1.00 85.50 487 GLN A C 1
ATOM 3736 O O . GLN A 1 487 ? 38.947 -23.975 19.028 1.00 85.50 487 GLN A O 1
ATOM 3741 N N . MET A 1 488 ? 38.773 -21.921 18.143 1.00 87.69 488 MET A N 1
ATOM 3742 C CA . MET A 1 488 ? 39.322 -22.254 16.832 1.00 87.69 488 MET A CA 1
ATOM 3743 C C . MET A 1 488 ? 40.806 -21.886 16.772 1.00 87.69 488 MET A C 1
ATOM 3745 O O . MET A 1 488 ? 41.139 -20.705 16.809 1.00 87.69 488 MET A O 1
ATOM 3749 N N . CYS A 1 489 ? 41.699 -22.861 16.623 1.00 87.88 489 CYS A N 1
ATOM 3750 C CA . CYS A 1 489 ? 43.143 -22.655 16.530 1.00 87.88 489 CYS A CA 1
ATOM 3751 C C . CYS A 1 489 ? 43.692 -23.022 15.147 1.00 87.88 489 CYS A C 1
ATOM 3753 O O . CYS A 1 489 ? 43.441 -24.107 14.631 1.00 87.88 489 CYS A O 1
ATOM 3755 N N . LEU A 1 490 ? 44.505 -22.137 14.572 1.00 87.88 490 LEU A N 1
ATOM 3756 C CA . LEU A 1 490 ? 45.242 -22.340 13.327 1.00 87.88 490 LEU A CA 1
ATOM 3757 C C . LEU A 1 490 ? 46.714 -22.608 13.650 1.00 87.88 490 LEU A C 1
ATOM 3759 O O . LEU A 1 490 ? 47.407 -21.719 14.147 1.00 87.88 490 LEU A O 1
ATOM 3763 N N . ASN A 1 491 ? 47.198 -23.817 13.367 1.00 88.50 491 ASN A N 1
ATOM 3764 C CA . ASN A 1 491 ? 48.614 -24.176 13.462 1.00 88.50 491 ASN A CA 1
ATOM 3765 C C . ASN A 1 491 ? 49.263 -23.967 12.093 1.00 88.50 491 ASN A C 1
ATOM 3767 O O . ASN A 1 491 ? 49.163 -24.835 11.226 1.00 88.50 491 ASN A O 1
ATOM 3771 N N . ALA A 1 492 ? 49.864 -22.795 11.902 1.00 87.00 492 ALA A N 1
ATOM 3772 C CA . ALA A 1 492 ? 50.341 -22.293 10.622 1.00 87.00 492 ALA A CA 1
ATOM 3773 C C . ALA A 1 492 ? 51.866 -22.381 10.505 1.00 87.00 492 ALA A C 1
ATOM 3775 O O . ALA A 1 492 ? 52.586 -22.016 11.440 1.00 87.00 492 ALA A O 1
ATOM 3776 N N . THR A 1 493 ? 52.360 -22.754 9.325 1.00 86.81 493 THR A N 1
ATOM 3777 C CA . THR A 1 493 ? 53.732 -22.434 8.909 1.00 86.81 493 THR A CA 1
ATOM 3778 C C . THR A 1 493 ? 53.662 -21.324 7.870 1.00 86.81 493 THR A C 1
ATOM 3780 O O . THR A 1 493 ? 53.122 -21.537 6.789 1.00 86.81 493 THR A O 1
ATOM 3783 N N . TRP A 1 494 ? 54.162 -20.141 8.218 1.00 83.38 494 TRP A N 1
ATOM 3784 C CA . TRP A 1 494 ? 54.214 -18.963 7.359 1.00 83.38 494 TRP A CA 1
ATOM 3785 C C . TRP A 1 494 ? 55.518 -18.923 6.568 1.00 83.38 494 TRP A C 1
ATOM 3787 O O . TRP A 1 494 ? 56.597 -19.187 7.099 1.00 83.38 494 TRP A O 1
ATOM 3797 N N . HIS A 1 495 ? 55.403 -18.542 5.304 1.00 83.19 495 HIS A N 1
ATOM 3798 C CA . HIS A 1 495 ? 56.488 -18.354 4.357 1.00 83.19 495 HIS A CA 1
ATOM 3799 C C . HIS A 1 495 ? 56.472 -16.899 3.887 1.00 83.19 495 HIS A C 1
ATOM 3801 O O . HIS A 1 495 ? 55.474 -16.431 3.336 1.00 83.19 495 HIS A O 1
ATOM 3807 N N . SER A 1 496 ? 57.571 -16.182 4.107 1.00 82.75 496 SER A N 1
ATOM 3808 C CA . SER A 1 496 ? 57.777 -14.811 3.629 1.00 82.75 496 SER A CA 1
ATOM 3809 C C . SER A 1 496 ? 59.207 -14.641 3.110 1.00 82.75 496 SER A C 1
ATOM 3811 O O . SER A 1 496 ? 60.043 -15.532 3.277 1.00 82.75 496 SER A O 1
ATOM 3813 N N . LYS A 1 497 ? 59.528 -13.474 2.533 1.00 74.00 497 LYS A N 1
ATOM 3814 C CA . LYS A 1 497 ? 60.906 -13.142 2.115 1.00 74.00 497 LYS A CA 1
ATOM 3815 C C . LYS A 1 497 ? 61.934 -13.215 3.253 1.00 74.00 497 LYS A C 1
ATOM 3817 O O . LYS A 1 497 ? 63.114 -13.400 2.988 1.00 74.00 497 LYS A O 1
ATOM 3822 N N . ALA A 1 498 ? 61.502 -13.063 4.506 1.00 72.62 498 ALA A N 1
ATOM 3823 C CA . ALA A 1 498 ? 62.375 -13.087 5.680 1.00 72.62 498 ALA A CA 1
ATOM 3824 C C . ALA A 1 498 ? 62.641 -14.508 6.224 1.00 72.62 498 ALA A C 1
ATOM 3826 O O . ALA A 1 498 ? 63.423 -14.662 7.159 1.00 72.62 498 ALA A O 1
ATOM 3827 N N . GLY A 1 499 ? 62.003 -15.543 5.662 1.00 76.38 499 GLY A N 1
ATOM 3828 C CA . GLY A 1 499 ? 62.177 -16.941 6.063 1.00 76.38 499 GLY A CA 1
ATOM 3829 C C . GLY A 1 499 ? 60.869 -17.639 6.446 1.00 76.38 499 GLY A C 1
ATOM 3830 O O . GLY A 1 499 ? 59.770 -17.167 6.151 1.00 76.38 499 GLY A O 1
ATOM 3831 N N . ARG A 1 500 ? 60.993 -18.807 7.090 1.00 83.31 500 ARG A N 1
ATOM 3832 C CA . ARG A 1 500 ? 59.857 -19.623 7.551 1.00 83.31 500 ARG A CA 1
ATOM 3833 C C . ARG A 1 500 ? 59.635 -19.428 9.046 1.00 83.31 500 ARG A C 1
ATOM 3835 O O . ARG A 1 500 ? 60.577 -19.573 9.821 1.00 83.31 500 ARG A O 1
ATOM 3842 N N . SER A 1 501 ? 58.399 -19.168 9.459 1.00 82.06 501 SER A N 1
ATOM 3843 C CA . SER A 1 501 ? 58.028 -19.057 10.873 1.00 82.06 501 SER A CA 1
ATOM 3844 C C . SER A 1 501 ? 56.812 -19.922 11.187 1.00 82.06 501 SER A C 1
ATOM 3846 O O . SER A 1 501 ? 55.884 -20.044 10.391 1.00 82.06 501 SER A O 1
ATOM 3848 N N . ARG A 1 502 ? 56.812 -20.564 12.358 1.00 84.94 502 ARG A N 1
ATOM 3849 C CA . ARG A 1 502 ? 55.679 -21.371 12.820 1.00 84.94 502 ARG A CA 1
ATOM 3850 C C . ARG A 1 502 ? 54.924 -20.601 13.892 1.00 84.94 502 ARG A C 1
ATOM 3852 O O . ARG A 1 502 ? 55.527 -20.172 14.870 1.00 84.94 502 ARG A O 1
ATOM 3859 N N . ALA A 1 503 ? 53.618 -20.446 13.714 1.00 83.00 503 ALA A N 1
ATOM 3860 C CA . ALA A 1 503 ? 52.769 -19.718 14.647 1.00 83.00 503 ALA A CA 1
ATOM 3861 C C . ALA A 1 503 ? 51.449 -20.458 14.861 1.00 83.00 503 ALA A C 1
ATOM 3863 O O . ALA A 1 503 ? 50.817 -20.919 13.910 1.00 83.00 503 ALA A O 1
ATOM 3864 N N . MET A 1 504 ? 51.015 -20.532 16.117 1.00 85.06 504 MET A N 1
ATOM 3865 C CA . MET A 1 504 ? 49.681 -21.002 16.472 1.00 85.06 504 MET A CA 1
ATOM 3866 C C . MET A 1 504 ? 48.830 -19.803 16.881 1.00 85.06 504 MET A C 1
ATOM 3868 O O . MET A 1 504 ? 49.215 -19.052 17.772 1.00 85.06 504 MET A O 1
ATOM 3872 N N . THR A 1 505 ? 47.699 -19.596 16.208 1.00 85.44 505 THR A N 1
ATOM 3873 C CA . THR A 1 505 ? 46.771 -18.495 16.513 1.00 85.44 505 THR A CA 1
ATOM 3874 C C . THR A 1 505 ? 45.400 -19.058 16.845 1.00 85.44 505 THR A C 1
ATOM 3876 O O . THR A 1 505 ? 44.837 -19.778 16.028 1.00 85.44 505 THR A O 1
ATOM 3879 N N . CYS A 1 506 ? 44.865 -18.714 18.016 1.00 88.00 506 CYS A N 1
ATOM 3880 C CA . CYS A 1 506 ? 43.564 -19.184 18.483 1.00 88.00 506 CYS A CA 1
ATOM 3881 C C . CYS A 1 506 ? 42.532 -18.055 18.544 1.00 88.00 506 CYS A C 1
ATOM 3883 O O . CYS A 1 506 ? 42.868 -16.896 18.807 1.00 88.00 506 CYS A O 1
ATOM 3885 N N . PHE A 1 507 ? 41.273 -18.414 18.312 1.00 87.94 507 PHE A N 1
ATOM 3886 C CA . PHE A 1 507 ? 40.132 -17.515 18.292 1.00 87.94 507 PHE A CA 1
ATOM 3887 C C . PHE A 1 507 ? 38.993 -18.056 19.153 1.00 87.94 507 PHE A C 1
ATOM 3889 O O . PHE A 1 507 ? 38.632 -19.226 19.042 1.00 87.94 507 PHE A O 1
ATOM 3896 N N . SER A 1 508 ? 38.413 -17.178 19.965 1.00 88.12 508 SER A N 1
ATOM 3897 C CA . SER A 1 508 ? 37.223 -17.445 20.775 1.00 88.12 508 SER A CA 1
ATOM 3898 C C . SER A 1 508 ? 35.992 -16.834 20.102 1.00 88.12 508 SER A C 1
ATOM 3900 O O . SER A 1 508 ? 36.077 -15.730 19.553 1.00 88.12 508 SER A O 1
ATOM 3902 N N . HIS A 1 509 ? 34.844 -17.511 20.186 1.00 88.19 509 HIS A N 1
ATOM 3903 C CA . HIS A 1 509 ? 33.584 -17.073 19.576 1.00 88.19 509 HIS A CA 1
ATOM 3904 C C . HIS A 1 509 ? 32.454 -16.997 20.600 1.00 88.19 509 HIS A C 1
ATOM 3906 O O . HIS A 1 509 ? 32.311 -17.863 21.464 1.00 88.19 509 HIS A O 1
ATOM 3912 N N . ARG A 1 510 ? 31.617 -15.966 20.486 1.00 87.44 510 ARG A N 1
ATOM 3913 C CA . ARG A 1 510 ? 30.393 -15.826 21.286 1.00 87.44 510 ARG A CA 1
ATOM 3914 C C . ARG A 1 510 ? 29.242 -15.330 20.425 1.00 87.44 510 ARG A C 1
ATOM 3916 O O . ARG A 1 510 ? 29.451 -14.558 19.493 1.00 87.44 510 ARG A O 1
ATOM 3923 N N . PHE A 1 511 ? 28.039 -15.749 20.772 1.00 81.06 511 PHE A N 1
ATOM 3924 C CA . PHE A 1 511 ? 26.792 -15.357 20.144 1.00 81.06 511 PHE A CA 1
ATOM 3925 C C . PHE A 1 511 ? 25.978 -14.497 21.110 1.00 81.06 511 PHE A C 1
ATOM 3927 O O . PHE A 1 511 ? 25.702 -14.910 22.237 1.00 81.06 511 PHE A O 1
ATOM 3934 N N . ASP A 1 512 ? 25.588 -13.311 20.662 1.00 81.31 512 ASP A N 1
ATOM 3935 C CA . ASP A 1 512 ? 24.790 -12.369 21.441 1.00 81.31 512 ASP A CA 1
ATOM 3936 C C . ASP A 1 512 ? 23.765 -11.687 20.528 1.00 81.31 512 ASP A C 1
ATOM 3938 O O . ASP A 1 512 ? 24.140 -11.132 19.496 1.00 81.31 512 ASP A O 1
ATOM 3942 N N . ASN A 1 513 ? 22.476 -11.794 20.873 1.00 72.94 513 ASN A N 1
ATOM 3943 C CA . ASN A 1 513 ? 21.342 -11.170 20.175 1.00 72.94 513 ASN A CA 1
ATOM 3944 C C . ASN A 1 513 ? 21.426 -11.199 18.636 1.00 72.94 513 ASN A C 1
ATOM 3946 O O . ASN A 1 513 ? 21.287 -10.179 17.963 1.00 72.94 513 ASN A O 1
ATOM 3950 N N . GLY A 1 514 ? 21.681 -12.378 18.059 1.00 73.81 514 GLY A N 1
ATOM 3951 C CA . GLY A 1 514 ? 21.764 -12.524 16.605 1.00 73.81 514 GLY A CA 1
ATOM 3952 C C . GLY A 1 514 ? 23.065 -11.996 15.997 1.00 73.81 514 GLY A C 1
ATOM 3953 O O . GLY A 1 514 ? 23.110 -11.728 14.806 1.00 73.81 514 GLY A O 1
ATOM 3954 N N . THR A 1 515 ? 24.136 -11.829 16.771 1.00 79.44 515 THR A N 1
ATOM 3955 C CA . THR A 1 515 ? 25.464 -11.448 16.272 1.00 79.44 515 THR A CA 1
ATOM 3956 C C . THR A 1 515 ? 26.533 -12.385 16.821 1.00 79.44 515 THR A C 1
ATOM 3958 O O . THR A 1 515 ? 26.618 -12.631 18.022 1.00 79.44 515 THR A O 1
ATOM 3961 N N . ILE A 1 516 ? 27.377 -12.903 15.931 1.00 82.38 516 ILE A N 1
ATOM 3962 C CA . ILE A 1 516 ? 28.587 -13.647 16.269 1.00 82.38 516 ILE A CA 1
ATOM 3963 C C . ILE A 1 516 ? 29.713 -12.636 16.464 1.00 82.38 516 ILE A C 1
ATOM 3965 O O . ILE A 1 516 ? 29.993 -11.827 15.578 1.00 82.38 516 ILE A O 1
ATOM 3969 N N . TYR A 1 517 ? 30.385 -12.706 17.604 1.00 84.69 517 TYR A N 1
ATOM 3970 C CA . TYR A 1 517 ? 31.607 -11.970 17.897 1.00 84.69 517 TYR A CA 1
ATOM 3971 C C . TYR A 1 517 ? 32.788 -12.935 17.937 1.00 84.69 517 TYR A C 1
ATOM 3973 O O . TYR A 1 517 ? 32.657 -14.062 18.417 1.00 84.69 517 TYR A O 1
ATOM 3981 N N . GLN A 1 518 ? 33.948 -12.469 17.482 1.00 86.50 518 GLN A N 1
ATOM 3982 C CA . GLN A 1 518 ? 35.209 -13.202 17.526 1.00 86.50 518 GLN A CA 1
ATOM 3983 C C . GLN A 1 518 ? 36.261 -12.395 18.294 1.00 86.50 518 GLN A C 1
ATOM 3985 O O . GLN A 1 518 ? 36.281 -11.165 18.243 1.00 86.50 518 GLN A O 1
ATOM 3990 N N . LYS A 1 519 ? 37.145 -13.087 19.009 1.00 87.56 519 LYS A N 1
ATOM 3991 C CA . LYS A 1 519 ? 38.313 -12.519 19.692 1.00 87.56 519 LYS A CA 1
ATOM 3992 C C . LYS A 1 519 ? 39.547 -13.356 19.363 1.00 87.56 519 LYS A C 1
ATOM 3994 O O . LYS A 1 519 ? 39.466 -14.579 19.363 1.00 87.56 519 LYS A O 1
ATOM 3999 N N . ARG A 1 520 ? 40.693 -12.712 19.117 1.00 86.69 520 ARG A N 1
ATOM 4000 C CA . ARG A 1 520 ? 42.006 -13.379 19.017 1.00 86.69 520 ARG A CA 1
ATOM 4001 C C . ARG A 1 520 ? 42.601 -13.561 20.415 1.00 86.69 520 ARG A C 1
ATOM 4003 O O . ARG A 1 520 ? 42.660 -12.597 21.169 1.00 86.69 520 ARG A O 1
ATOM 4010 N N . GLU A 1 521 ? 43.062 -14.755 20.760 1.00 83.06 521 GLU A N 1
ATOM 4011 C CA . GLU A 1 521 ? 43.672 -15.032 22.069 1.00 83.06 521 GLU A CA 1
ATOM 4012 C C . GLU A 1 521 ? 45.205 -14.861 22.043 1.00 83.06 521 GLU A C 1
ATOM 4014 O O . GLU A 1 521 ? 45.821 -15.118 21.000 1.00 83.06 521 GLU A O 1
ATOM 4019 N N . PRO A 1 522 ? 45.840 -14.456 23.165 1.00 74.75 522 PRO A N 1
ATOM 4020 C CA . PRO A 1 522 ? 45.225 -14.087 24.453 1.00 74.75 522 PRO A CA 1
ATOM 4021 C C . PRO A 1 522 ? 44.733 -12.621 24.534 1.00 74.75 522 PRO A C 1
ATOM 4023 O O . PRO A 1 522 ? 43.741 -12.334 25.210 1.00 74.75 522 PRO A O 1
ATOM 4026 N N . ASP A 1 523 ? 45.363 -11.707 23.787 1.00 76.12 523 ASP A N 1
ATOM 4027 C CA . ASP A 1 523 ? 45.288 -10.252 24.040 1.00 76.12 523 ASP A CA 1
ATOM 4028 C C . ASP A 1 523 ? 44.342 -9.463 23.110 1.00 76.12 523 ASP A C 1
ATOM 4030 O O . ASP A 1 523 ? 44.337 -8.232 23.105 1.00 76.12 523 ASP A O 1
ATOM 4034 N N . GLY A 1 524 ? 43.553 -10.134 22.269 1.00 77.81 524 GLY A N 1
ATOM 4035 C CA . GLY A 1 524 ? 42.654 -9.466 21.326 1.00 77.81 524 GLY A CA 1
ATOM 4036 C C . GLY A 1 524 ? 41.411 -8.864 21.987 1.00 77.81 524 GLY A C 1
ATOM 4037 O O . GLY A 1 524 ? 40.921 -9.347 23.007 1.00 77.81 524 GLY A O 1
ATOM 4038 N N . SER A 1 525 ? 40.839 -7.835 21.365 1.00 83.88 525 SER A N 1
ATOM 4039 C CA . SER A 1 525 ? 39.498 -7.346 21.696 1.00 83.88 525 SER A CA 1
ATOM 4040 C C . SER A 1 525 ? 38.425 -8.127 20.930 1.00 83.88 525 SER A C 1
ATOM 4042 O O . SER A 1 525 ? 38.676 -8.690 19.862 1.00 83.88 525 SER A O 1
ATOM 4044 N N . TRP A 1 526 ? 37.213 -8.175 21.485 1.00 83.62 526 TRP A N 1
ATOM 4045 C CA . TRP A 1 526 ? 36.055 -8.729 20.787 1.00 83.62 526 TRP A CA 1
ATOM 4046 C C . TRP A 1 526 ? 35.648 -7.814 19.633 1.00 83.62 526 TRP A C 1
ATOM 4048 O O . TRP A 1 526 ? 35.414 -6.623 19.840 1.00 83.62 526 TRP A O 1
ATOM 4058 N N . TYR A 1 527 ? 35.499 -8.380 18.440 1.00 79.81 527 TYR A N 1
ATOM 4059 C CA . TYR A 1 527 ? 34.963 -7.693 17.271 1.00 79.81 527 TYR A CA 1
ATOM 4060 C C . TYR A 1 527 ? 33.789 -8.467 16.675 1.00 79.81 527 TYR A C 1
ATOM 4062 O O . TYR A 1 527 ? 33.629 -9.667 16.896 1.00 79.81 527 TYR A O 1
ATOM 4070 N N . VAL A 1 528 ? 32.932 -7.752 15.949 1.00 79.75 528 VAL A N 1
ATOM 4071 C CA . VAL A 1 528 ? 31.783 -8.337 15.252 1.00 79.75 528 VAL A CA 1
ATOM 4072 C C . VAL A 1 528 ? 32.297 -9.206 14.110 1.00 79.75 528 VAL A C 1
ATOM 4074 O O . VAL A 1 528 ? 32.979 -8.710 13.217 1.00 79.75 528 VAL A O 1
ATOM 4077 N N . PHE A 1 529 ? 31.956 -10.490 14.147 1.00 73.88 529 PHE A N 1
ATOM 4078 C CA . PHE A 1 529 ? 32.319 -11.470 13.130 1.00 73.88 529 PHE A CA 1
ATOM 4079 C C . PHE A 1 529 ? 31.209 -11.652 12.086 1.00 73.88 529 PHE A C 1
ATOM 4081 O O . PHE A 1 529 ? 31.505 -11.657 10.896 1.00 73.88 529 PHE A O 1
ATOM 4088 N N . ARG A 1 530 ? 29.935 -11.779 12.505 1.00 69.19 530 ARG A N 1
ATOM 4089 C CA . ARG A 1 530 ? 28.778 -11.959 11.595 1.00 69.19 530 ARG A CA 1
ATOM 4090 C C . ARG A 1 530 ? 27.443 -11.576 12.250 1.00 69.19 530 ARG A C 1
ATOM 4092 O O . ARG A 1 530 ? 27.321 -11.698 13.463 1.00 69.19 530 ARG A O 1
ATOM 4099 N N . HIS A 1 531 ? 26.430 -11.192 11.471 1.00 59.19 531 HIS A N 1
ATOM 4100 C CA . HIS A 1 531 ? 25.049 -10.971 11.938 1.00 59.19 531 HIS A CA 1
ATOM 4101 C C . HIS A 1 531 ? 24.081 -12.085 11.488 1.00 59.19 531 HIS A C 1
ATOM 4103 O O . HIS A 1 531 ? 24.355 -12.801 10.528 1.00 59.19 531 HIS A O 1
ATOM 4109 N N . ALA A 1 532 ? 22.953 -12.233 12.189 1.00 50.06 532 ALA A N 1
ATOM 4110 C CA . ALA A 1 532 ? 21.909 -13.237 11.953 1.00 50.06 532 ALA A CA 1
ATOM 4111 C C . ALA A 1 532 ? 21.110 -12.969 10.676 1.00 50.06 532 ALA A C 1
ATOM 4113 O O . ALA A 1 532 ? 20.617 -13.908 10.060 1.00 50.06 532 ALA A O 1
ATOM 4114 N N . GLN A 1 533 ? 21.024 -11.704 10.260 1.00 48.00 533 GLN A N 1
ATOM 4115 C CA . GLN A 1 533 ? 20.666 -11.353 8.894 1.00 48.00 533 GLN A CA 1
ATOM 4116 C C . GLN A 1 533 ? 21.946 -10.952 8.160 1.00 48.00 533 GLN A C 1
ATOM 4118 O O . GLN A 1 533 ? 22.575 -9.963 8.555 1.00 48.00 533 GLN A O 1
ATOM 4123 N N . PRO A 1 534 ? 22.387 -11.735 7.162 1.00 54.00 534 PRO A N 1
ATOM 4124 C CA . PRO A 1 534 ? 23.602 -11.427 6.429 1.00 54.00 534 PRO A CA 1
ATOM 4125 C C . PRO A 1 534 ? 23.444 -10.079 5.726 1.00 54.00 534 PRO A C 1
ATOM 4127 O O . PRO A 1 534 ? 22.529 -9.890 4.929 1.00 54.00 534 PRO A O 1
ATOM 4130 N N . ARG A 1 535 ? 24.326 -9.121 6.023 1.00 54.72 535 ARG A N 1
ATOM 4131 C CA . ARG A 1 535 ? 24.440 -7.906 5.208 1.00 54.72 535 ARG A CA 1
ATOM 4132 C C . ARG A 1 535 ? 25.189 -8.255 3.927 1.00 54.72 535 ARG A C 1
ATOM 4134 O O . ARG A 1 535 ? 26.050 -9.133 3.944 1.00 54.72 535 ARG A O 1
ATOM 4141 N N . ASP A 1 536 ? 24.990 -7.486 2.860 1.00 48.97 536 ASP A N 1
ATOM 4142 C CA . ASP A 1 536 ? 25.751 -7.656 1.610 1.00 48.97 536 ASP A CA 1
ATOM 4143 C C . ASP A 1 536 ? 27.276 -7.650 1.844 1.00 48.97 536 ASP A C 1
ATOM 4145 O O . ASP A 1 536 ? 28.025 -8.351 1.172 1.00 48.97 536 ASP A O 1
ATOM 4149 N N . GLN A 1 537 ? 27.756 -6.924 2.860 1.00 51.44 537 GLN A N 1
ATOM 4150 C CA . GLN A 1 537 ? 29.172 -6.898 3.256 1.00 51.44 537 GLN A CA 1
ATOM 4151 C C . GLN A 1 537 ? 29.641 -8.164 3.996 1.00 51.44 537 GLN A C 1
ATOM 4153 O O . GLN A 1 537 ? 30.831 -8.481 3.945 1.00 51.44 537 GLN A O 1
ATOM 4158 N N . ASP A 1 538 ? 28.728 -8.872 4.669 1.00 51.25 538 ASP A N 1
ATOM 4159 C CA . ASP A 1 538 ? 29.000 -10.098 5.428 1.00 51.25 538 ASP A CA 1
ATOM 4160 C C . ASP A 1 538 ? 29.070 -11.336 4.502 1.00 51.25 538 ASP A C 1
ATOM 4162 O O . ASP A 1 538 ? 29.679 -12.343 4.870 1.00 51.25 538 ASP A O 1
ATOM 4166 N N . GLU A 1 539 ? 28.494 -11.264 3.288 1.00 50.41 539 GLU A N 1
ATOM 4167 C CA . GLU A 1 539 ? 28.456 -12.379 2.322 1.00 50.41 539 GLU A CA 1
ATOM 4168 C C . GLU A 1 539 ? 29.147 -12.133 0.972 1.00 50.41 539 GLU A C 1
ATOM 4170 O O . GLU A 1 539 ? 29.584 -13.106 0.355 1.00 50.41 539 GLU A O 1
ATOM 4175 N N . ALA A 1 540 ? 29.388 -10.885 0.540 1.00 44.22 540 ALA A N 1
ATOM 4176 C CA . ALA A 1 540 ? 30.029 -10.571 -0.754 1.00 44.22 540 ALA A CA 1
ATOM 4177 C C . ALA A 1 540 ? 31.478 -11.088 -0.929 1.00 44.22 540 ALA A C 1
ATOM 4179 O O . ALA A 1 540 ? 32.141 -10.790 -1.925 1.00 44.22 540 ALA A O 1
ATOM 4180 N N . LYS A 1 541 ? 32.021 -11.845 0.032 1.00 49.00 541 LYS A N 1
ATOM 4181 C CA . LYS A 1 541 ? 33.403 -12.343 0.017 1.00 49.00 541 LYS A CA 1
ATOM 4182 C C . LYS A 1 541 ? 33.579 -13.814 0.394 1.00 49.00 541 LYS A C 1
ATOM 4184 O O . LYS A 1 541 ? 34.727 -14.261 0.439 1.00 49.00 541 LYS A O 1
ATOM 4189 N N . ASN A 1 542 ? 32.509 -14.581 0.592 1.00 48.94 542 ASN A N 1
ATOM 4190 C CA . ASN A 1 542 ? 32.634 -16.018 0.843 1.00 48.94 542 ASN A CA 1
ATOM 4191 C C . ASN A 1 542 ? 32.684 -16.762 -0.494 1.00 48.94 542 ASN A C 1
ATOM 4193 O O . ASN A 1 542 ? 31.670 -17.022 -1.133 1.00 48.94 542 ASN A O 1
ATOM 4197 N N . LEU A 1 543 ? 33.901 -17.062 -0.948 1.00 50.25 543 LEU A N 1
ATOM 4198 C CA . LEU A 1 543 ? 34.122 -17.833 -2.168 1.00 50.25 543 LEU A CA 1
ATOM 4199 C C . LEU A 1 543 ? 33.747 -19.296 -1.912 1.00 50.25 543 LEU A C 1
ATOM 4201 O O . LEU A 1 543 ? 34.402 -19.976 -1.114 1.00 50.25 543 LEU A O 1
ATOM 4205 N N . VAL A 1 544 ? 32.717 -19.782 -2.602 1.00 46.44 544 VAL A N 1
ATOM 4206 C CA . VAL A 1 544 ? 32.362 -21.203 -2.613 1.00 46.44 544 VAL A CA 1
ATOM 4207 C C . VAL A 1 544 ? 33.259 -21.911 -3.636 1.00 46.44 544 VAL A C 1
ATOM 4209 O O . VAL A 1 544 ? 33.230 -21.589 -4.816 1.00 46.44 544 VAL A O 1
ATOM 4212 N N . ARG A 1 545 ? 34.069 -22.859 -3.145 1.00 44.03 545 ARG A N 1
ATOM 4213 C CA . ARG A 1 545 ? 34.912 -23.837 -3.869 1.00 44.03 545 ARG A CA 1
ATOM 4214 C C . ARG A 1 545 ? 35.940 -23.313 -4.914 1.00 44.03 545 ARG A C 1
ATOM 4216 O O . ARG A 1 545 ? 35.638 -23.018 -6.060 1.00 44.03 545 ARG A O 1
ATOM 4223 N N . LYS A 1 546 ? 37.209 -23.411 -4.486 1.00 48.97 546 LYS A N 1
ATOM 4224 C CA . LYS A 1 546 ? 38.453 -23.821 -5.188 1.00 48.97 546 LYS A CA 1
ATOM 4225 C C . LYS A 1 546 ? 39.260 -22.936 -6.156 1.00 48.97 546 LYS A C 1
ATOM 4227 O O . LYS A 1 546 ? 40.457 -23.197 -6.196 1.00 48.97 546 LYS A O 1
ATOM 4232 N N . ASP A 1 547 ? 38.768 -21.889 -6.819 1.00 51.03 547 ASP A N 1
ATOM 4233 C CA . ASP A 1 547 ? 39.623 -21.290 -7.879 1.00 51.03 547 ASP A CA 1
ATOM 4234 C C . ASP A 1 547 ? 40.432 -20.039 -7.494 1.00 51.03 547 ASP A C 1
ATOM 4236 O O . ASP A 1 547 ? 41.596 -19.925 -7.870 1.00 51.03 547 ASP A O 1
ATOM 4240 N N . LEU A 1 548 ? 39.913 -19.101 -6.696 1.00 54.28 548 LEU A N 1
ATOM 4241 C CA . LEU A 1 548 ? 40.611 -17.811 -6.518 1.00 54.28 548 LEU A CA 1
ATOM 4242 C C . LEU A 1 548 ? 41.703 -17.813 -5.435 1.00 54.28 548 LEU A C 1
ATOM 4244 O O . LEU A 1 548 ? 42.761 -17.219 -5.640 1.00 54.28 548 LEU A O 1
ATOM 4248 N N . VAL A 1 549 ? 41.483 -18.477 -4.292 1.00 56.72 549 VAL A N 1
ATOM 4249 C CA . VAL A 1 549 ? 42.470 -18.507 -3.191 1.00 56.72 549 VAL A CA 1
ATOM 4250 C C . VAL A 1 549 ? 43.673 -19.369 -3.573 1.00 56.72 549 VAL A C 1
ATOM 4252 O O . VAL A 1 549 ? 44.807 -18.939 -3.400 1.00 56.72 549 VAL A O 1
ATOM 4255 N N . SER A 1 550 ? 43.443 -20.542 -4.164 1.00 60.44 550 SER A N 1
ATOM 4256 C CA . SER A 1 550 ? 44.499 -21.453 -4.617 1.00 60.44 550 SER A CA 1
ATOM 4257 C C . SER A 1 550 ? 45.352 -20.850 -5.740 1.00 60.44 550 SER A C 1
ATOM 4259 O O . SER A 1 550 ? 46.576 -20.946 -5.686 1.00 60.44 550 SER A O 1
ATOM 4261 N N . THR A 1 551 ? 44.729 -20.153 -6.701 1.00 62.28 551 THR A N 1
ATOM 4262 C CA . THR A 1 551 ? 45.439 -19.469 -7.797 1.00 62.28 551 THR A CA 1
ATOM 4263 C C . THR A 1 551 ? 46.274 -18.287 -7.295 1.00 62.28 551 THR A C 1
ATOM 4265 O O . THR A 1 551 ? 47.411 -18.116 -7.728 1.00 62.28 551 THR A O 1
ATOM 4268 N N . HIS A 1 552 ? 45.769 -17.495 -6.339 1.00 63.38 552 HIS A N 1
ATOM 4269 C CA . HIS A 1 552 ? 46.564 -16.421 -5.725 1.00 63.38 552 HIS A CA 1
ATOM 4270 C C . HIS A 1 552 ? 47.674 -16.944 -4.812 1.00 63.38 552 HIS A C 1
ATOM 4272 O O . HIS A 1 552 ? 48.760 -16.378 -4.822 1.00 63.38 552 HIS A O 1
ATOM 4278 N N . ILE A 1 553 ? 47.458 -18.039 -4.076 1.00 62.09 553 ILE A N 1
ATOM 4279 C CA . ILE A 1 553 ? 48.535 -18.694 -3.319 1.00 62.09 553 ILE A CA 1
ATOM 4280 C C . ILE A 1 553 ? 49.645 -19.144 -4.268 1.00 62.09 553 ILE A C 1
ATOM 4282 O O . ILE A 1 553 ? 50.812 -18.937 -3.956 1.00 62.09 553 ILE A O 1
ATOM 4286 N N . LEU A 1 554 ? 49.304 -19.719 -5.426 1.00 63.22 554 LEU A N 1
ATOM 4287 C CA . LEU A 1 554 ? 50.296 -20.104 -6.429 1.00 63.22 554 LEU A CA 1
ATOM 4288 C C . LEU A 1 554 ? 51.059 -18.879 -6.957 1.00 63.22 554 LEU A C 1
ATOM 4290 O O . LEU A 1 554 ? 52.282 -18.900 -6.978 1.00 63.22 554 LEU A O 1
ATOM 4294 N N . ALA A 1 555 ? 50.361 -17.785 -7.278 1.00 66.00 555 ALA A N 1
ATOM 4295 C CA . ALA A 1 555 ? 50.989 -16.537 -7.716 1.00 66.00 555 ALA A CA 1
ATOM 4296 C C . ALA A 1 555 ? 51.898 -15.905 -6.641 1.00 66.00 555 ALA A C 1
ATOM 4298 O O . ALA A 1 555 ? 52.970 -15.396 -6.958 1.00 66.00 555 ALA A O 1
ATOM 4299 N N . VAL A 1 556 ? 51.496 -15.951 -5.367 1.00 62.66 556 VAL A N 1
ATOM 4300 C CA . VAL A 1 556 ? 52.306 -15.473 -4.234 1.00 62.66 556 VAL A CA 1
ATOM 4301 C C . VAL A 1 556 ? 53.513 -16.384 -4.000 1.00 62.66 556 VAL A C 1
ATOM 4303 O O . VAL A 1 556 ? 54.595 -15.868 -3.746 1.00 62.66 556 VAL A O 1
ATOM 4306 N N . LYS A 1 557 ? 53.365 -17.710 -4.139 1.00 68.25 557 LYS A N 1
ATOM 4307 C CA . LYS A 1 557 ? 54.481 -18.671 -4.104 1.00 68.25 557 LYS A CA 1
ATOM 4308 C C . LYS A 1 557 ? 55.502 -18.363 -5.202 1.00 68.25 557 LYS A C 1
ATOM 4310 O O . LYS A 1 557 ? 56.661 -18.142 -4.884 1.00 68.25 557 LYS A O 1
ATOM 4315 N N . THR A 1 558 ? 55.056 -18.219 -6.451 1.00 66.75 558 THR A N 1
ATOM 4316 C CA . THR A 1 558 ? 55.917 -17.868 -7.596 1.00 66.75 558 THR A CA 1
ATOM 4317 C C . THR A 1 558 ? 56.584 -16.495 -7.465 1.00 66.75 558 THR A C 1
ATOM 4319 O O . THR A 1 558 ? 57.616 -16.269 -8.075 1.00 66.75 558 THR A O 1
ATOM 4322 N N . ALA A 1 559 ? 56.006 -15.559 -6.706 1.00 64.06 559 ALA A N 1
ATOM 4323 C CA . ALA A 1 559 ? 56.603 -14.243 -6.461 1.00 64.06 559 ALA A CA 1
ATOM 4324 C C . ALA A 1 559 ? 57.573 -14.208 -5.260 1.00 64.06 559 ALA A C 1
ATOM 4326 O O . ALA A 1 559 ? 58.205 -13.172 -5.021 1.00 64.06 559 ALA A O 1
ATOM 4327 N N . LEU A 1 560 ? 57.612 -15.276 -4.456 1.00 60.34 560 LEU A N 1
ATOM 4328 C CA . LEU A 1 560 ? 58.462 -15.411 -3.270 1.00 60.34 560 LEU A CA 1
ATOM 4329 C C . LEU A 1 560 ? 59.641 -16.367 -3.480 1.00 60.34 560 LEU A C 1
ATOM 4331 O O . LEU A 1 560 ? 60.657 -16.168 -2.814 1.00 60.34 560 LEU A O 1
ATOM 4335 N N . ASP A 1 561 ? 59.489 -17.361 -4.360 1.00 54.38 561 ASP A N 1
ATOM 4336 C CA . ASP A 1 561 ? 60.596 -18.109 -4.974 1.00 54.38 561 ASP A CA 1
ATOM 4337 C C . ASP A 1 561 ? 61.347 -17.221 -5.983 1.00 54.38 561 ASP A C 1
ATOM 4339 O O . ASP A 1 561 ? 62.593 -17.344 -6.056 1.00 54.38 561 ASP A O 1
#